Protein AF-A0A836VBV6-F1 (afdb_monomer_lite)

Structure (mmCIF, N/CA/C/O backbone):
data_AF-A0A836VBV6-F1
#
_entry.id   AF-A0A836VBV6-F1
#
loop_
_atom_site.group_PDB
_atom_site.id
_atom_site.type_symbol
_atom_site.label_atom_id
_atom_site.label_alt_id
_atom_site.label_comp_id
_atom_site.label_asym_id
_atom_site.label_entity_id
_atom_site.label_seq_id
_atom_site.pdbx_PDB_ins_code
_atom_site.Cartn_x
_atom_site.Cartn_y
_atom_site.Cartn_z
_atom_site.occupancy
_atom_site.B_iso_or_equiv
_atom_site.auth_seq_id
_atom_site.auth_comp_id
_atom_site.auth_asym_id
_atom_site.auth_atom_id
_atom_site.pdbx_PDB_model_num
ATOM 1 N N . MET A 1 1 ? -16.674 -11.505 -61.530 1.00 42.41 1 MET A N 1
ATOM 2 C CA . MET A 1 1 ? -15.485 -12.085 -62.193 1.00 42.41 1 MET A CA 1
ATOM 3 C C . MET A 1 1 ? -14.423 -11.003 -62.269 1.00 42.41 1 MET A C 1
ATOM 5 O O . MET A 1 1 ? -14.738 -9.938 -62.782 1.00 42.41 1 MET A O 1
ATOM 9 N N . GLY A 1 2 ? -13.229 -11.250 -61.719 1.00 37.66 2 GLY A N 1
ATOM 10 C CA . GLY A 1 2 ? -12.081 -10.336 -61.801 1.00 37.66 2 GLY A CA 1
ATOM 11 C C . GLY A 1 2 ? -11.362 -10.112 -60.468 1.00 37.66 2 GLY A C 1
ATOM 12 O O . GLY A 1 2 ? -11.378 -9.001 -59.954 1.00 37.66 2 GLY A O 1
ATOM 13 N N . SER A 1 3 ? -10.742 -11.154 -59.911 1.00 43.22 3 SER A N 1
ATOM 14 C CA . SER A 1 3 ? -9.790 -11.057 -58.798 1.00 43.22 3 SER A CA 1
ATOM 15 C C . SER A 1 3 ? -8.465 -11.661 -59.250 1.00 43.22 3 SER A C 1
ATOM 17 O O . SER A 1 3 ? -8.302 -12.864 -59.145 1.00 43.22 3 SER A O 1
ATOM 19 N N . ASP A 1 4 ? -7.556 -10.848 -59.783 1.00 46.59 4 ASP A N 1
ATOM 20 C CA . ASP A 1 4 ? -6.176 -11.262 -60.066 1.00 46.59 4 ASP A CA 1
ATOM 21 C C . ASP A 1 4 ? -5.303 -10.021 -60.232 1.00 46.59 4 ASP A C 1
ATOM 23 O O . ASP A 1 4 ? -5.241 -9.483 -61.333 1.00 46.59 4 ASP A O 1
ATOM 27 N N . ARG A 1 5 ? -4.656 -9.563 -59.148 1.00 42.41 5 ARG A N 1
ATOM 28 C CA . ARG A 1 5 ? -3.343 -8.876 -59.145 1.00 42.41 5 ARG A CA 1
ATOM 29 C C . ARG A 1 5 ? -2.734 -8.935 -57.736 1.00 42.41 5 ARG A C 1
ATOM 31 O O . ARG A 1 5 ? -2.791 -7.961 -56.992 1.00 42.41 5 ARG A O 1
ATOM 38 N N . TYR A 1 6 ? -2.139 -10.070 -57.376 1.00 36.06 6 TYR A N 1
ATOM 39 C CA . TYR A 1 6 ? -1.074 -10.085 -56.367 1.00 36.06 6 TYR A CA 1
ATOM 40 C C . TYR A 1 6 ? 0.251 -9.723 -57.062 1.00 36.06 6 TYR A C 1
ATOM 42 O O . TYR A 1 6 ? 0.496 -10.222 -58.164 1.00 36.06 6 TYR A O 1
ATOM 50 N N . PRO A 1 7 ? 1.093 -8.843 -56.491 1.00 46.28 7 PRO A N 1
ATOM 51 C CA . PRO A 1 7 ? 2.385 -8.523 -57.078 1.00 46.28 7 PRO A CA 1
ATOM 52 C C . PRO A 1 7 ? 3.332 -9.726 -56.988 1.00 46.28 7 PRO A C 1
ATOM 54 O O . PRO A 1 7 ? 3.283 -10.515 -56.044 1.00 46.28 7 PRO A O 1
ATOM 57 N N . ALA A 1 8 ? 4.161 -9.850 -58.023 1.00 50.03 8 ALA A N 1
ATOM 58 C CA . ALA A 1 8 ? 5.073 -10.951 -58.284 1.00 50.03 8 ALA A CA 1
ATOM 59 C C . ALA A 1 8 ? 5.891 -11.371 -57.054 1.00 50.03 8 ALA A C 1
ATOM 61 O O . ALA A 1 8 ? 6.539 -10.556 -56.398 1.00 50.03 8 ALA A O 1
ATOM 62 N N . THR A 1 9 ? 5.897 -12.676 -56.789 1.00 51.78 9 THR A N 1
ATOM 63 C CA . THR A 1 9 ? 6.860 -13.339 -55.912 1.00 51.78 9 THR A CA 1
ATOM 64 C C . THR A 1 9 ? 8.278 -12.961 -56.337 1.00 51.78 9 THR A C 1
ATOM 66 O O . THR A 1 9 ? 8.660 -13.219 -57.480 1.00 51.78 9 THR A O 1
ATOM 69 N N . VAL A 1 10 ? 9.050 -12.363 -55.424 1.00 54.84 10 VAL A N 1
ATOM 70 C CA . VAL A 1 10 ? 10.496 -12.142 -55.585 1.00 54.84 10 VAL A CA 1
ATOM 71 C C . VAL A 1 10 ? 11.126 -13.475 -55.992 1.00 54.84 10 VAL A C 1
ATOM 73 O O . VAL A 1 10 ? 10.943 -14.479 -55.298 1.00 54.84 10 VAL A O 1
ATOM 76 N N . SER A 1 11 ? 11.790 -13.515 -57.151 1.00 71.62 11 SER A N 1
ATOM 77 C CA . SER A 1 11 ? 12.372 -14.759 -57.654 1.00 71.62 11 SER A CA 1
ATOM 78 C C . SER A 1 11 ? 13.439 -15.260 -56.678 1.00 71.62 11 SER A C 1
ATOM 80 O O . SER A 1 11 ? 14.140 -14.478 -56.030 1.00 71.62 11 SER A O 1
ATOM 82 N N . ARG A 1 12 ? 13.567 -16.585 -56.564 1.00 62.59 12 ARG A N 1
ATOM 83 C CA . ARG A 1 12 ? 14.627 -17.227 -55.769 1.00 62.59 12 ARG A CA 1
ATOM 84 C C . ARG A 1 12 ? 16.016 -16.695 -56.127 1.00 62.59 12 ARG A C 1
ATOM 86 O O . ARG A 1 12 ? 16.855 -16.574 -55.239 1.00 62.59 12 ARG A O 1
ATOM 93 N N . ASP A 1 13 ? 16.210 -16.333 -57.388 1.00 67.88 13 ASP A N 1
ATOM 94 C CA . ASP A 1 13 ? 17.473 -15.820 -57.910 1.00 67.88 13 ASP A CA 1
ATOM 95 C C . ASP A 1 13 ? 17.785 -14.422 -57.361 1.00 67.88 13 ASP A C 1
ATOM 97 O O . ASP A 1 13 ? 18.901 -14.188 -56.913 1.00 67.88 13 ASP A O 1
ATOM 101 N N . ALA A 1 14 ? 16.786 -13.538 -57.243 1.00 68.00 14 ALA A N 1
ATOM 102 C CA . ALA A 1 14 ? 16.971 -12.220 -56.631 1.00 68.00 14 ALA A CA 1
ATOM 103 C C . ALA A 1 14 ? 17.334 -12.315 -55.136 1.00 68.00 14 ALA A C 1
ATOM 105 O O . ALA A 1 14 ? 18.135 -11.528 -54.631 1.00 68.00 14 ALA A O 1
ATOM 106 N N . MET A 1 15 ? 16.787 -13.304 -54.419 1.00 62.81 15 MET A N 1
ATOM 107 C CA . MET A 1 15 ? 17.205 -13.580 -53.039 1.00 62.81 15 MET A CA 1
ATOM 108 C C . MET A 1 15 ? 18.620 -14.162 -52.978 1.00 62.81 15 MET A C 1
ATOM 110 O O . MET A 1 15 ? 19.403 -13.750 -52.127 1.00 62.81 15 MET A O 1
ATOM 114 N N . ALA A 1 16 ? 18.974 -15.084 -53.875 1.00 73.81 16 ALA A N 1
ATOM 115 C CA . ALA A 1 16 ? 20.311 -15.671 -53.924 1.00 73.81 16 ALA A CA 1
ATOM 116 C C . ALA A 1 16 ? 21.394 -14.625 -54.242 1.00 73.81 16 ALA A C 1
ATOM 118 O O . ALA A 1 16 ? 22.423 -14.599 -53.569 1.00 73.81 16 ALA A O 1
ATOM 119 N N . GLU A 1 17 ? 21.141 -13.722 -55.193 1.00 74.81 17 GLU A N 1
ATOM 120 C CA . GLU A 1 17 ? 22.026 -12.593 -55.505 1.00 74.81 17 GLU A CA 1
ATOM 121 C C . GLU A 1 17 ? 22.162 -11.634 -54.319 1.00 74.81 17 GLU A C 1
ATOM 123 O O . GLU A 1 17 ? 23.268 -11.198 -53.998 1.00 74.81 17 GLU A O 1
ATOM 128 N N . HIS A 1 18 ? 21.068 -11.364 -53.600 1.00 68.62 18 HIS A N 1
ATOM 129 C CA . HIS A 1 18 ? 21.115 -10.553 -52.387 1.00 68.62 18 HIS A CA 1
ATOM 130 C C . HIS A 1 18 ? 21.974 -11.203 -51.287 1.00 68.62 18 HIS A C 1
ATOM 132 O O . HIS A 1 18 ? 22.798 -10.529 -50.668 1.00 68.62 18 HIS A O 1
ATOM 138 N N . TYR A 1 19 ? 21.853 -12.518 -51.074 1.00 71.19 19 TYR A N 1
ATOM 139 C CA . TYR A 1 19 ? 22.688 -13.243 -50.109 1.00 71.19 19 TYR A CA 1
ATOM 140 C C . TYR A 1 19 ? 24.158 -13.324 -50.536 1.00 71.19 19 TYR A C 1
ATOM 142 O O . TYR A 1 19 ? 25.040 -13.193 -49.688 1.00 71.19 19 TYR A O 1
ATOM 150 N N . ALA A 1 20 ? 24.436 -13.491 -51.831 1.00 76.69 20 ALA A N 1
ATOM 151 C CA . ALA A 1 20 ? 25.795 -13.477 -52.366 1.00 76.69 20 ALA A CA 1
ATOM 152 C C . ALA A 1 20 ? 26.453 -12.098 -52.198 1.00 76.69 20 ALA A C 1
ATOM 154 O O . ALA A 1 20 ? 27.590 -12.014 -51.740 1.00 76.69 20 ALA A O 1
ATOM 155 N N . TYR A 1 21 ? 25.713 -11.019 -52.463 1.00 76.69 21 TYR A N 1
ATOM 156 C CA . TYR A 1 21 ? 26.168 -9.647 -52.236 1.00 76.69 21 TYR A CA 1
ATOM 157 C C . TYR A 1 21 ? 26.479 -9.372 -50.756 1.00 76.69 21 TYR A C 1
ATOM 159 O O . TYR A 1 21 ? 27.508 -8.775 -50.436 1.00 76.69 21 TYR A O 1
ATOM 167 N N . LEU A 1 22 ? 25.633 -9.847 -49.834 1.00 70.25 22 LEU A N 1
ATOM 168 C CA . LEU A 1 22 ? 25.882 -9.734 -48.392 1.00 70.25 22 LEU A CA 1
ATOM 169 C C . LEU A 1 22 ? 27.113 -10.544 -47.951 1.00 70.25 22 LEU A C 1
ATOM 171 O O . LEU A 1 22 ? 27.893 -10.068 -47.126 1.00 70.25 22 LEU A O 1
ATOM 175 N N . ALA A 1 23 ? 27.319 -11.735 -48.516 1.00 73.69 23 ALA A N 1
ATOM 176 C CA . ALA A 1 23 ? 28.497 -12.557 -48.245 1.00 73.69 23 ALA A CA 1
ATOM 177 C C . ALA A 1 23 ? 29.789 -11.929 -48.804 1.00 73.69 23 ALA A C 1
ATOM 179 O O . ALA A 1 23 ? 30.840 -11.999 -48.167 1.00 73.69 23 ALA A O 1
ATOM 180 N N . GLU A 1 24 ? 29.728 -11.275 -49.965 1.00 76.50 24 GLU A N 1
ATOM 181 C CA . GLU A 1 24 ? 30.864 -10.552 -50.544 1.00 76.50 24 GLU A CA 1
ATOM 182 C C . GLU A 1 24 ? 31.211 -9.297 -49.727 1.00 76.50 24 GLU A C 1
ATOM 184 O O . GLU A 1 24 ? 32.381 -9.050 -49.433 1.00 76.50 24 GLU A O 1
ATOM 189 N N . GLN A 1 25 ? 30.202 -8.546 -49.274 1.00 68.81 25 GLN A N 1
ATOM 190 C CA . GLN A 1 25 ? 30.366 -7.416 -48.350 1.00 68.81 25 GLN A CA 1
ATOM 191 C C . GLN A 1 25 ? 31.033 -7.837 -47.028 1.00 68.81 25 GLN A C 1
ATOM 193 O O . GLN A 1 25 ? 31.860 -7.099 -46.497 1.00 68.81 25 GLN A O 1
ATOM 198 N N . GLN A 1 26 ? 30.728 -9.034 -46.512 1.00 63.75 26 GLN A N 1
ATOM 199 C CA . GLN A 1 26 ? 31.348 -9.567 -45.291 1.00 63.75 26 GLN A CA 1
ATOM 200 C C . GLN A 1 26 ? 32.812 -9.997 -45.469 1.00 63.75 26 GLN A C 1
ATOM 202 O O . GLN A 1 26 ? 33.557 -9.995 -44.490 1.00 63.75 26 GLN A O 1
ATOM 207 N N . ASN A 1 27 ? 33.229 -10.344 -46.691 1.00 69.81 27 ASN A N 1
ATOM 208 C CA . ASN A 1 27 ? 34.567 -10.870 -46.982 1.00 69.81 27 ASN A CA 1
ATOM 209 C C . ASN A 1 27 ? 35.554 -9.825 -47.525 1.00 69.81 27 ASN A C 1
ATOM 211 O O . ASN A 1 27 ? 36.732 -10.143 -47.705 1.00 69.81 27 ASN A O 1
ATOM 215 N N . LYS A 1 28 ? 35.123 -8.584 -47.787 1.00 65.06 28 LYS A N 1
ATOM 216 C CA . LYS A 1 28 ? 36.054 -7.518 -48.178 1.00 65.06 28 LYS A CA 1
ATOM 217 C C . LYS A 1 28 ? 36.955 -7.158 -46.986 1.00 65.06 28 LYS A C 1
ATOM 219 O O . LYS A 1 28 ? 36.429 -6.832 -45.919 1.00 65.06 28 LYS A O 1
ATOM 224 N N . PRO A 1 29 ? 38.296 -7.211 -47.131 1.00 52.50 29 PRO A N 1
ATOM 225 C CA . PRO A 1 29 ? 39.206 -6.779 -46.079 1.00 52.50 29 PRO A CA 1
ATOM 226 C C . PRO A 1 29 ? 38.910 -5.312 -45.773 1.00 52.50 29 PRO A C 1
ATOM 228 O O . PRO A 1 29 ? 39.036 -4.455 -46.645 1.00 52.50 29 PRO A O 1
ATOM 231 N N . LYS A 1 30 ? 38.446 -5.044 -44.548 1.00 60.62 30 LYS A N 1
ATOM 232 C CA . LYS A 1 30 ? 38.174 -3.682 -44.090 1.00 60.62 30 LYS A CA 1
ATOM 233 C C . LYS A 1 30 ? 39.467 -2.884 -44.201 1.00 60.62 30 LYS A C 1
ATOM 235 O O . LYS A 1 30 ? 40.503 -3.329 -43.702 1.00 60.62 30 LYS A O 1
ATOM 240 N N . GLU A 1 31 ? 39.403 -1.740 -44.876 1.00 55.81 31 GLU A N 1
ATOM 241 C CA . GLU A 1 31 ? 40.522 -0.803 -44.928 1.00 55.81 31 GLU A CA 1
ATOM 242 C C . GLU A 1 31 ? 40.999 -0.510 -43.494 1.00 55.81 31 GLU A C 1
ATOM 244 O O . GLU A 1 31 ? 40.170 -0.482 -42.575 1.00 55.81 31 GLU A O 1
ATOM 249 N N . PRO A 1 32 ? 42.318 -0.377 -43.258 1.00 52.31 32 PRO A N 1
ATOM 250 C CA . PRO A 1 32 ? 42.844 -0.121 -41.927 1.00 52.31 32 PRO A CA 1
ATOM 251 C C . PRO A 1 32 ? 42.255 1.191 -41.410 1.00 52.31 32 PRO A C 1
ATOM 253 O O . PRO A 1 32 ? 42.657 2.271 -41.833 1.00 52.31 32 PRO A O 1
ATOM 256 N N . VAL A 1 33 ? 41.283 1.059 -40.508 1.00 56.69 33 VAL A N 1
ATOM 257 C CA . VAL A 1 33 ? 40.578 2.167 -39.866 1.00 56.69 33 VAL A CA 1
ATOM 258 C C . VAL A 1 33 ? 41.612 3.109 -39.260 1.00 56.69 33 VAL A C 1
ATOM 260 O O . VAL A 1 33 ? 42.504 2.670 -38.521 1.00 56.69 33 VAL A O 1
ATOM 263 N N . GLU A 1 34 ? 41.511 4.393 -39.603 1.00 54.00 34 GLU A N 1
ATOM 264 C CA . GLU A 1 34 ? 42.355 5.446 -39.052 1.00 54.00 34 GLU A CA 1
ATOM 265 C C . GLU A 1 34 ? 42.229 5.394 -37.523 1.00 54.00 34 GLU A C 1
ATOM 267 O O . GLU A 1 34 ? 41.152 5.571 -36.950 1.00 54.00 34 GLU A O 1
ATOM 272 N N . LYS A 1 35 ? 43.320 5.028 -36.841 1.00 67.00 35 LYS A N 1
ATOM 273 C CA . LYS A 1 35 ? 43.307 4.804 -35.394 1.00 67.00 35 LYS A CA 1
ATOM 274 C C . LYS A 1 35 ? 43.256 6.150 -34.683 1.00 67.00 35 LYS A C 1
ATOM 276 O O . LYS A 1 35 ? 44.296 6.676 -34.288 1.00 67.00 35 LYS A O 1
ATOM 281 N N . ASN A 1 36 ? 42.053 6.681 -34.487 1.00 78.62 36 ASN A N 1
ATOM 282 C CA . ASN A 1 36 ? 41.837 7.754 -33.525 1.00 78.62 36 ASN A CA 1
ATOM 283 C C . ASN A 1 36 ? 42.411 7.324 -32.168 1.00 78.62 36 ASN A C 1
ATOM 285 O O . ASN A 1 36 ? 42.371 6.144 -31.784 1.00 78.62 36 ASN A O 1
ATOM 289 N N . GLY A 1 37 ? 42.971 8.282 -31.431 1.00 88.19 37 GLY A N 1
ATOM 290 C CA . GLY A 1 37 ? 43.469 8.008 -30.088 1.00 88.19 37 GLY A CA 1
ATOM 291 C C . GLY A 1 37 ? 42.336 7.537 -29.170 1.00 88.19 37 GLY A C 1
ATOM 292 O O . GLY A 1 37 ? 41.209 8.011 -29.275 1.00 88.19 37 GLY A O 1
ATOM 293 N N . LEU A 1 38 ? 42.636 6.654 -28.213 1.00 88.38 38 LEU A N 1
ATOM 294 C CA . LEU A 1 38 ? 41.661 6.136 -27.236 1.00 88.38 38 LEU A CA 1
ATOM 295 C C . LEU A 1 38 ? 40.860 7.261 -26.547 1.00 88.38 38 LEU A C 1
ATOM 297 O O . LEU A 1 38 ? 39.643 7.165 -26.399 1.00 88.38 38 LEU A O 1
ATOM 301 N N . LEU A 1 39 ? 41.540 8.348 -26.158 1.00 88.94 39 LEU A N 1
ATOM 302 C CA . LEU A 1 39 ? 40.912 9.527 -25.551 1.00 88.94 39 LEU A CA 1
ATOM 303 C C . LEU A 1 39 ? 40.013 10.287 -26.536 1.00 88.94 39 LEU A C 1
ATOM 305 O O . LEU A 1 39 ? 38.979 10.813 -26.136 1.00 88.94 39 LEU A O 1
ATOM 309 N N . GLU A 1 40 ? 40.389 10.345 -27.811 1.00 91.62 40 GLU A N 1
ATOM 310 C CA . GLU A 1 40 ? 39.590 10.997 -28.844 1.00 91.62 40 GLU A CA 1
ATOM 311 C C . GLU A 1 40 ? 38.300 10.221 -29.111 1.00 91.62 40 GLU A C 1
ATOM 313 O O . GLU A 1 40 ? 37.229 10.821 -29.098 1.00 91.62 40 GLU A O 1
ATOM 318 N N . ASP A 1 41 ? 38.373 8.896 -29.254 1.00 90.00 41 ASP A N 1
ATOM 319 C CA . ASP A 1 41 ? 37.191 8.044 -29.421 1.00 90.00 41 ASP A CA 1
ATOM 320 C C . ASP A 1 41 ? 36.262 8.113 -28.201 1.00 90.00 41 ASP A C 1
ATOM 322 O O . ASP A 1 41 ? 35.039 8.172 -28.351 1.00 90.00 41 ASP A O 1
ATOM 326 N N . PHE A 1 42 ? 36.822 8.187 -26.989 1.00 92.19 42 PHE A N 1
ATOM 327 C CA . PHE A 1 42 ? 36.057 8.422 -25.764 1.00 92.19 42 PHE A CA 1
ATOM 328 C C . PHE A 1 42 ? 35.364 9.796 -25.758 1.00 92.19 42 PHE A C 1
ATOM 330 O O . PHE A 1 42 ? 34.171 9.891 -25.471 1.00 92.19 42 PHE A O 1
ATOM 337 N N . LEU A 1 43 ? 36.077 10.881 -26.080 1.00 92.94 43 LEU A N 1
ATOM 338 C CA . LEU A 1 43 ? 35.510 12.235 -26.074 1.00 92.94 43 LEU A CA 1
ATOM 339 C C . LEU A 1 43 ? 34.495 12.442 -27.202 1.00 92.94 43 LEU A C 1
ATOM 341 O O . LEU A 1 43 ? 33.457 13.063 -26.971 1.00 92.94 43 LEU A O 1
ATOM 345 N N . ARG A 1 44 ? 34.752 11.894 -28.396 1.00 92.31 44 ARG A N 1
ATOM 346 C CA . ARG A 1 44 ? 33.821 11.937 -29.531 1.00 92.31 44 ARG A CA 1
ATOM 347 C C . ARG A 1 44 ? 32.553 11.144 -29.237 1.00 92.31 44 ARG A C 1
ATOM 349 O O . ARG A 1 44 ? 31.473 11.694 -29.413 1.00 92.31 44 ARG A O 1
ATOM 356 N N . SER A 1 45 ? 32.654 9.911 -28.731 1.00 91.56 45 SER A N 1
ATOM 357 C CA . SER A 1 45 ? 31.477 9.121 -28.314 1.00 91.56 45 SER A CA 1
ATOM 358 C C . SER A 1 45 ? 30.689 9.807 -27.192 1.00 91.56 45 SER A C 1
ATOM 360 O O . SER A 1 45 ? 29.466 9.920 -27.279 1.00 91.56 45 SER A O 1
ATOM 362 N N . THR A 1 46 ? 31.380 10.370 -26.193 1.00 92.62 46 THR A N 1
ATOM 363 C CA . THR A 1 46 ? 30.751 11.156 -25.116 1.00 92.62 46 THR A CA 1
ATOM 364 C C . THR A 1 46 ? 30.009 12.370 -25.661 1.00 92.62 46 THR A C 1
ATOM 366 O O . THR A 1 46 ? 28.828 12.548 -25.372 1.00 92.62 46 THR A O 1
ATOM 369 N N . GLY A 1 47 ? 30.670 13.201 -26.472 1.00 93.25 47 GLY A N 1
ATOM 370 C CA . GLY A 1 47 ? 30.072 14.403 -27.052 1.00 93.25 47 GLY A CA 1
ATOM 371 C C . GLY A 1 47 ? 28.925 14.084 -28.013 1.00 93.25 47 GLY A C 1
ATOM 372 O O . GLY A 1 47 ? 27.881 14.739 -27.970 1.00 93.25 47 GLY A O 1
ATOM 373 N N . HIS A 1 48 ? 29.078 13.039 -28.829 1.00 93.75 48 HIS A N 1
ATOM 374 C CA . HIS A 1 48 ? 28.043 12.567 -29.741 1.00 93.75 48 HIS A CA 1
ATOM 375 C C . HIS A 1 48 ? 26.799 12.084 -28.984 1.00 93.75 48 HIS A C 1
ATOM 377 O O . HIS A 1 48 ? 25.686 12.506 -29.293 1.00 93.75 48 HIS A O 1
ATOM 383 N N . SER A 1 49 ? 26.969 11.254 -27.954 1.00 90.38 49 SER A N 1
ATOM 384 C CA . SER A 1 49 ? 25.851 10.746 -27.149 1.00 90.38 49 SER A CA 1
ATOM 385 C C . SER A 1 49 ? 25.207 11.825 -26.272 1.00 90.38 49 SER A C 1
ATOM 387 O O . SER A 1 49 ? 23.992 11.830 -26.096 1.00 90.38 49 SER A O 1
ATOM 389 N N . MET A 1 50 ? 25.993 12.776 -25.759 1.00 91.31 50 MET A N 1
ATOM 390 C CA . MET A 1 50 ? 25.502 13.854 -24.893 1.00 91.31 50 MET A CA 1
ATOM 391 C C . MET A 1 50 ? 24.742 14.946 -25.651 1.00 91.31 50 MET A C 1
ATOM 393 O O . MET A 1 50 ? 23.773 15.491 -25.124 1.00 91.31 50 MET A O 1
ATOM 397 N N . ILE A 1 51 ? 25.204 15.309 -26.851 1.00 92.44 51 ILE A N 1
ATOM 398 C CA . ILE A 1 51 ? 24.705 16.475 -27.593 1.00 92.44 51 ILE A CA 1
ATOM 399 C C . ILE A 1 51 ? 24.037 16.032 -28.890 1.00 92.44 51 ILE A C 1
ATOM 401 O O . ILE A 1 51 ? 22.848 16.280 -29.086 1.00 92.44 51 ILE A O 1
ATOM 405 N N . GLN A 1 52 ? 24.783 15.366 -29.775 1.00 91.25 52 GLN A N 1
ATOM 406 C CA . GLN A 1 52 ? 24.314 15.086 -31.133 1.00 91.25 52 GLN A CA 1
ATOM 407 C C . GLN A 1 52 ? 23.129 14.112 -31.147 1.00 91.25 52 GLN A C 1
ATOM 409 O O . GLN A 1 52 ? 22.202 14.310 -31.923 1.00 91.25 52 GLN A O 1
ATOM 414 N N . THR A 1 53 ? 23.111 13.102 -30.274 1.00 91.44 53 THR A N 1
ATOM 415 C CA . THR A 1 53 ? 22.029 12.105 -30.213 1.00 91.44 53 THR A CA 1
ATOM 416 C C . THR A 1 53 ? 20.690 12.730 -29.783 1.00 91.44 53 THR A C 1
ATOM 418 O O . THR A 1 53 ? 19.724 12.607 -30.542 1.00 91.44 53 THR A O 1
ATOM 421 N N . PRO A 1 54 ? 20.605 13.487 -28.665 1.00 89.94 54 PRO A N 1
ATOM 422 C CA . PRO A 1 54 ? 19.405 14.252 -28.324 1.00 89.94 54 PRO A CA 1
ATOM 423 C C . PRO A 1 54 ? 18.985 15.251 -29.406 1.00 89.94 54 PRO A C 1
ATOM 425 O O . PRO A 1 54 ? 17.800 15.352 -29.718 1.00 89.94 54 PRO A O 1
ATOM 428 N N . VAL A 1 55 ? 19.944 15.970 -30.004 1.00 90.69 55 VAL A N 1
ATOM 429 C CA . VAL A 1 55 ? 19.667 16.933 -31.081 1.00 90.69 55 VAL A CA 1
ATOM 430 C C . VAL A 1 55 ? 19.064 16.224 -32.294 1.00 90.69 55 VAL A C 1
ATOM 432 O O . VAL A 1 55 ? 18.015 16.644 -32.771 1.00 90.69 55 VAL A O 1
ATOM 435 N N . ASN A 1 56 ? 19.647 15.108 -32.737 1.00 91.00 56 ASN A N 1
ATOM 436 C CA . ASN A 1 56 ? 19.112 14.293 -33.828 1.00 91.00 56 ASN A CA 1
ATOM 437 C C . ASN A 1 56 ? 17.687 13.827 -33.521 1.00 91.00 56 ASN A C 1
ATOM 439 O O . ASN A 1 56 ? 16.814 13.910 -34.379 1.00 91.00 56 ASN A O 1
ATOM 443 N N . ALA A 1 57 ? 17.421 13.377 -32.295 1.00 89.56 57 ALA A N 1
ATOM 444 C CA . ALA A 1 57 ? 16.098 12.909 -31.905 1.00 89.56 57 ALA A CA 1
ATOM 445 C C . ALA A 1 57 ? 15.036 14.025 -31.918 1.00 89.56 57 ALA A C 1
ATOM 447 O O . ALA A 1 57 ? 13.908 13.777 -32.351 1.00 89.56 57 ALA A O 1
ATOM 448 N N . VAL A 1 58 ? 15.396 15.244 -31.497 1.00 88.19 58 VAL A N 1
ATOM 449 C CA . VAL A 1 58 ? 14.526 16.433 -31.558 1.00 88.19 58 VAL A CA 1
ATOM 450 C C . VAL A 1 58 ? 14.322 16.899 -32.998 1.00 88.19 58 VAL A C 1
ATOM 452 O O . VAL A 1 58 ? 13.198 17.214 -33.384 1.00 88.19 58 VAL A O 1
ATOM 455 N N . VAL A 1 59 ? 15.372 16.891 -33.821 1.00 90.31 59 VAL A N 1
ATOM 456 C CA . VAL A 1 59 ? 15.263 17.246 -35.241 1.00 90.31 59 VAL A CA 1
ATOM 457 C C . VAL A 1 59 ? 14.402 16.230 -35.989 1.00 90.31 59 VAL A C 1
ATOM 459 O O . VAL A 1 59 ? 13.558 16.645 -36.769 1.00 90.31 59 VAL A O 1
ATOM 462 N N . GLN A 1 60 ? 14.489 14.927 -35.690 1.00 88.44 60 GLN A N 1
ATOM 463 C CA . GLN A 1 60 ? 13.564 13.927 -36.245 1.00 88.44 60 GLN A CA 1
ATOM 464 C C . GLN A 1 60 ? 12.101 14.199 -35.856 1.00 88.44 60 GLN A C 1
ATOM 466 O O . GLN A 1 60 ? 11.207 14.005 -36.679 1.00 88.44 60 GLN A O 1
ATOM 471 N N . LEU A 1 61 ? 11.843 14.646 -34.617 1.00 87.56 61 LEU A N 1
ATOM 472 C CA . LEU A 1 61 ? 10.499 15.048 -34.179 1.00 87.56 61 LEU A CA 1
ATOM 473 C C . LEU A 1 61 ? 10.002 16.265 -34.973 1.00 87.56 61 LEU A C 1
ATOM 475 O O . LEU A 1 61 ? 8.856 16.266 -35.419 1.00 87.56 61 LEU A O 1
ATOM 479 N N . ALA A 1 62 ? 10.860 17.267 -35.184 1.00 87.19 62 ALA A N 1
ATOM 480 C CA . ALA A 1 62 ? 10.537 18.455 -35.971 1.00 87.19 62 ALA A CA 1
ATOM 481 C C . ALA A 1 62 ? 10.322 18.121 -37.457 1.00 87.19 62 ALA A C 1
ATOM 483 O O . ALA A 1 62 ? 9.301 18.502 -38.017 1.00 87.19 62 ALA A O 1
ATOM 484 N N . ASP A 1 63 ? 11.211 17.340 -38.069 1.00 88.81 63 ASP A N 1
ATOM 485 C CA . ASP A 1 63 ? 11.137 16.931 -39.474 1.00 88.81 63 ASP A CA 1
ATOM 486 C C . ASP A 1 63 ? 9.874 16.122 -39.771 1.00 88.81 63 ASP A C 1
ATOM 488 O O . ASP A 1 63 ? 9.179 16.379 -40.754 1.00 88.81 63 ASP A O 1
ATOM 492 N N . LYS A 1 64 ? 9.494 15.196 -38.884 1.00 87.31 64 LYS A N 1
ATOM 493 C CA . LYS A 1 64 ? 8.258 14.419 -39.049 1.00 87.31 64 LYS A CA 1
ATOM 494 C C . LYS A 1 64 ? 6.995 15.196 -38.677 1.00 87.31 64 LYS A C 1
ATOM 496 O O . LYS A 1 64 ? 5.962 14.957 -39.293 1.00 87.31 64 LYS A O 1
ATOM 501 N N . GLY A 1 65 ? 7.057 16.104 -37.702 1.00 83.81 65 GLY A N 1
ATOM 502 C CA . GLY A 1 65 ? 5.910 16.915 -37.280 1.00 83.81 65 GLY A CA 1
ATOM 503 C C . GLY A 1 65 ? 5.606 18.094 -38.210 1.00 83.81 65 GLY A C 1
ATOM 504 O O . GLY A 1 65 ? 4.443 18.435 -38.401 1.00 83.81 65 GLY A O 1
ATOM 505 N N . LEU A 1 66 ? 6.640 18.701 -38.797 1.00 86.25 66 LEU A N 1
ATOM 506 C CA . LEU A 1 66 ? 6.553 19.896 -39.647 1.00 86.25 66 LEU A CA 1
ATOM 507 C C . LEU A 1 66 ? 6.774 19.593 -41.137 1.00 86.25 66 LEU A C 1
ATOM 509 O O . LEU A 1 66 ? 6.635 20.492 -41.963 1.00 86.25 66 LEU A O 1
ATOM 513 N N . GLY A 1 67 ? 7.121 18.352 -41.493 1.00 84.50 67 GLY A N 1
ATOM 514 C CA . GLY A 1 67 ? 7.420 17.957 -42.873 1.00 84.50 67 GLY A CA 1
ATOM 515 C C . GLY A 1 67 ? 8.737 18.532 -43.406 1.00 84.50 67 GLY A C 1
ATOM 516 O O . GLY A 1 67 ? 8.883 18.701 -44.616 1.00 84.50 67 GLY A O 1
ATOM 517 N N . THR A 1 68 ? 9.677 18.878 -42.524 1.00 87.38 68 THR A N 1
ATOM 518 C CA . THR A 1 68 ? 10.983 19.445 -42.892 1.00 87.38 68 THR A CA 1
ATOM 519 C C . THR A 1 68 ? 12.045 18.353 -43.083 1.00 87.38 68 THR A C 1
ATOM 521 O O . THR A 1 68 ? 11.848 17.212 -42.681 1.00 87.38 68 THR A O 1
ATOM 524 N N . ASN A 1 69 ? 13.167 18.691 -43.729 1.00 84.94 69 ASN A N 1
ATOM 525 C CA . ASN A 1 69 ? 14.339 17.815 -43.900 1.00 84.94 69 ASN A CA 1
ATOM 526 C C . ASN A 1 69 ? 15.595 18.500 -43.324 1.00 84.94 69 ASN A C 1
ATOM 528 O O . ASN A 1 69 ? 16.570 18.732 -44.039 1.00 84.94 69 ASN A O 1
ATOM 532 N N . MET A 1 70 ? 15.549 18.918 -42.057 1.00 84.50 70 MET A N 1
ATOM 533 C CA . MET A 1 70 ? 16.641 19.636 -41.388 1.00 84.50 70 MET A CA 1
ATOM 534 C C . MET A 1 70 ? 17.730 18.708 -40.841 1.00 84.50 70 MET A C 1
ATOM 536 O O . MET A 1 70 ? 18.812 19.176 -40.495 1.00 84.50 70 MET A O 1
ATOM 540 N N . LEU A 1 71 ? 17.497 17.395 -40.773 1.00 79.25 71 LEU A N 1
ATOM 541 C CA . LEU A 1 71 ? 18.468 16.445 -40.224 1.00 79.25 71 LEU A CA 1
ATOM 542 C C . LEU A 1 71 ? 19.907 16.589 -40.769 1.00 79.25 71 LEU A C 1
ATOM 544 O O . LEU A 1 71 ? 20.837 16.571 -39.961 1.00 79.25 71 LEU A O 1
ATOM 548 N N . PRO A 1 72 ? 20.135 16.791 -42.085 1.00 73.44 72 PRO A N 1
ATOM 549 C CA . PRO A 1 72 ? 21.484 16.955 -42.630 1.00 73.44 72 PRO A CA 1
ATOM 550 C C . PRO A 1 72 ? 22.154 18.285 -42.249 1.00 73.44 72 PRO A C 1
ATOM 552 O O . PRO A 1 72 ? 23.379 18.350 -42.193 1.00 73.44 72 PRO A O 1
ATOM 555 N N . SER A 1 73 ? 21.383 19.349 -41.986 1.00 75.12 73 SER A N 1
ATOM 556 C CA . SER A 1 73 ? 21.924 20.689 -41.704 1.00 75.12 73 SER A CA 1
ATOM 557 C C . SER A 1 73 ? 22.275 20.915 -40.232 1.00 75.12 73 SER A C 1
ATOM 559 O O . SER A 1 73 ? 23.019 21.844 -39.922 1.00 75.12 73 SER A O 1
ATOM 561 N N . VAL A 1 74 ? 21.779 20.065 -39.326 1.00 80.06 74 VAL A N 1
ATOM 562 C CA . VAL A 1 74 ? 21.983 20.187 -37.868 1.00 80.06 74 VAL A CA 1
ATOM 563 C C . VAL A 1 74 ? 23.079 19.237 -37.347 1.00 80.06 74 VAL A C 1
ATOM 565 O O . VAL A 1 74 ? 23.414 19.237 -36.161 1.00 80.06 74 VAL A O 1
ATOM 568 N N . GLN A 1 75 ? 23.705 18.442 -38.220 1.00 77.19 75 GLN A N 1
ATOM 569 C CA . GLN A 1 75 ? 24.868 17.641 -37.836 1.00 77.19 75 GLN A CA 1
ATOM 570 C C . GLN A 1 75 ? 26.073 18.543 -37.559 1.00 77.19 75 GLN A C 1
ATOM 572 O O . GLN A 1 75 ? 26.668 19.121 -38.470 1.00 77.19 75 GLN A O 1
ATOM 577 N N . ILE A 1 76 ? 26.462 18.654 -36.287 1.00 80.62 76 ILE A N 1
ATOM 578 C CA . ILE A 1 76 ? 27.660 19.391 -35.894 1.00 80.62 76 ILE A CA 1
ATOM 579 C C . ILE A 1 76 ? 28.852 18.567 -36.385 1.00 80.62 76 ILE A C 1
ATOM 581 O O . ILE A 1 76 ? 29.151 17.512 -35.833 1.00 80.62 76 ILE A O 1
ATOM 585 N N . GLY A 1 77 ? 29.533 19.033 -37.436 1.00 75.94 77 GLY A N 1
ATOM 586 C CA . GLY A 1 77 ? 30.567 18.258 -38.139 1.00 75.94 77 GLY A CA 1
ATOM 587 C C . GLY A 1 77 ? 31.706 17.726 -37.256 1.00 75.94 77 GLY A C 1
ATOM 588 O O . GLY A 1 77 ? 32.297 16.702 -37.587 1.00 75.94 77 GLY A O 1
ATOM 589 N N . TYR A 1 78 ? 31.971 18.369 -36.114 1.00 77.88 78 TYR A N 1
ATOM 590 C CA . TYR A 1 78 ? 32.985 17.957 -35.133 1.00 77.88 78 TYR A CA 1
ATOM 591 C C . TYR A 1 78 ? 32.486 16.927 -34.099 1.00 77.88 78 TYR A C 1
ATOM 593 O O . TYR A 1 78 ? 33.289 16.381 -33.351 1.00 77.88 78 TYR A O 1
ATOM 601 N N . LEU A 1 79 ? 31.179 16.643 -34.054 1.00 83.56 79 LEU A N 1
ATOM 602 C CA . LEU A 1 79 ? 30.538 15.656 -33.172 1.00 83.56 79 LEU A CA 1
ATOM 603 C C . LEU A 1 79 ? 29.929 14.496 -33.971 1.00 83.56 79 LEU A C 1
ATOM 605 O O . LEU A 1 79 ? 28.910 13.924 -33.576 1.00 83.56 79 LEU A O 1
ATOM 609 N N . LYS A 1 80 ? 30.526 14.146 -35.116 1.00 86.06 80 LYS A N 1
ATOM 610 C CA . LYS A 1 80 ? 30.142 12.937 -35.854 1.00 86.06 80 LYS A CA 1
ATOM 611 C C . LYS A 1 80 ? 30.319 11.705 -34.969 1.00 86.06 80 LYS A C 1
ATOM 613 O O . LYS A 1 80 ? 31.231 11.661 -34.140 1.00 86.06 80 LYS A O 1
ATOM 618 N N . ALA A 1 81 ? 29.439 10.723 -35.158 1.00 86.31 81 ALA A N 1
ATOM 619 C CA . ALA A 1 81 ? 29.583 9.433 -34.501 1.00 86.31 81 ALA A CA 1
ATOM 620 C C . ALA A 1 81 ? 30.987 8.886 -34.817 1.00 86.31 81 ALA A C 1
ATOM 622 O O . ALA A 1 81 ? 31.395 8.949 -35.983 1.00 86.31 81 ALA A O 1
ATOM 623 N N . PRO A 1 82 ? 31.751 8.422 -33.814 1.00 86.94 82 PRO A N 1
ATOM 624 C CA . PRO A 1 82 ? 33.025 7.779 -34.090 1.00 86.94 82 PRO A CA 1
ATOM 625 C C . PRO A 1 82 ? 32.776 6.531 -34.941 1.00 86.94 82 PRO A C 1
ATOM 627 O O . PRO A 1 82 ? 31.736 5.881 -34.810 1.00 86.94 82 PRO A O 1
ATOM 630 N N . GLU A 1 83 ? 33.717 6.206 -35.824 1.00 89.25 83 GLU A N 1
ATOM 631 C CA . GLU A 1 83 ? 33.609 4.987 -36.619 1.00 89.25 83 GLU A CA 1
ATOM 632 C C . GLU A 1 83 ? 33.563 3.772 -35.686 1.00 89.25 83 GLU A C 1
ATOM 634 O O . GLU A 1 83 ? 34.359 3.706 -34.745 1.00 89.25 83 GLU A O 1
ATOM 639 N N . PRO A 1 84 ? 32.635 2.824 -35.897 1.00 87.69 84 PRO A N 1
ATOM 640 C CA . PRO A 1 84 ? 32.433 1.718 -34.974 1.00 87.69 84 PRO A CA 1
ATOM 641 C C . PRO A 1 84 ? 33.707 0.877 -34.871 1.00 87.69 84 PRO A C 1
ATOM 643 O O . PRO A 1 84 ? 34.093 0.180 -35.813 1.00 87.69 84 PRO A O 1
ATOM 646 N N . ALA A 1 85 ? 34.360 0.946 -33.712 1.00 89.31 85 ALA A N 1
ATOM 647 C CA . ALA A 1 85 ? 35.574 0.189 -33.456 1.00 89.31 85 ALA A CA 1
ATOM 648 C C . ALA A 1 85 ? 35.274 -1.316 -33.357 1.00 89.31 85 ALA A C 1
ATOM 650 O O . ALA A 1 85 ? 34.190 -1.740 -32.948 1.00 89.31 85 ALA A O 1
ATOM 651 N N . GLU A 1 86 ? 36.252 -2.146 -33.720 1.00 86.75 86 GLU A N 1
ATOM 652 C CA . GLU A 1 86 ? 36.101 -3.599 -33.664 1.00 86.75 86 GLU A CA 1
ATOM 653 C C . GLU A 1 86 ? 35.906 -4.082 -32.218 1.00 86.75 86 GLU A C 1
ATOM 655 O O . GLU A 1 86 ? 36.614 -3.656 -31.299 1.00 86.75 86 GLU A O 1
ATOM 660 N N . TYR A 1 87 ? 34.942 -4.985 -32.020 1.00 80.62 87 TYR A N 1
ATOM 661 C CA . TYR A 1 87 ? 34.602 -5.535 -30.709 1.00 80.62 87 TYR A CA 1
ATOM 662 C C . TYR A 1 87 ? 35.840 -6.099 -29.995 1.00 80.62 87 TYR A C 1
ATOM 664 O O . TYR A 1 87 ? 36.602 -6.879 -30.560 1.00 80.62 87 TYR A O 1
ATOM 672 N N . GLY A 1 88 ? 36.017 -5.726 -28.726 1.00 77.00 88 GLY A N 1
ATOM 673 C CA . GLY A 1 88 ? 37.141 -6.170 -27.897 1.00 77.00 88 GLY A CA 1
ATOM 674 C C . GLY A 1 88 ? 38.405 -5.310 -28.005 1.00 77.00 88 GLY A C 1
ATOM 675 O O . GLY A 1 88 ? 39.308 -5.481 -27.186 1.00 77.00 88 GLY A O 1
ATOM 676 N N . THR A 1 89 ? 38.470 -4.353 -28.936 1.00 85.88 89 THR A N 1
ATOM 677 C CA . THR A 1 89 ? 39.565 -3.369 -28.984 1.00 85.88 89 THR A CA 1
ATOM 678 C C . THR A 1 89 ? 39.445 -2.326 -27.868 1.00 85.88 89 THR A C 1
ATOM 680 O O . THR A 1 89 ? 38.365 -2.067 -27.335 1.00 85.88 89 THR A O 1
ATOM 683 N N . SER A 1 90 ? 40.555 -1.674 -27.508 1.00 83.12 90 SER A N 1
ATOM 684 C CA . SER A 1 90 ? 40.546 -0.569 -26.536 1.00 83.12 90 SER A CA 1
ATOM 685 C C . SER A 1 90 ? 39.654 0.592 -26.977 1.00 83.12 90 SER A C 1
ATOM 687 O O . SER A 1 90 ? 38.981 1.200 -26.148 1.00 83.12 90 SER A O 1
ATOM 689 N N . ASN A 1 91 ? 39.617 0.864 -28.282 1.00 88.44 91 ASN A N 1
ATOM 690 C CA . ASN A 1 91 ? 38.795 1.916 -28.868 1.00 88.44 91 ASN A CA 1
ATOM 691 C C . ASN A 1 91 ? 37.307 1.569 -28.769 1.00 88.44 91 ASN A C 1
ATOM 693 O O . ASN A 1 91 ? 36.509 2.434 -28.428 1.00 88.44 91 ASN A O 1
ATOM 697 N N . TYR A 1 92 ? 36.933 0.298 -28.938 1.00 87.31 92 TYR A N 1
ATOM 698 C CA . TYR A 1 92 ? 35.563 -0.158 -28.700 1.00 87.31 92 TYR A CA 1
ATOM 699 C C . TYR A 1 92 ? 35.120 0.096 -27.255 1.00 87.31 92 TYR A C 1
ATOM 701 O O . TYR A 1 92 ? 34.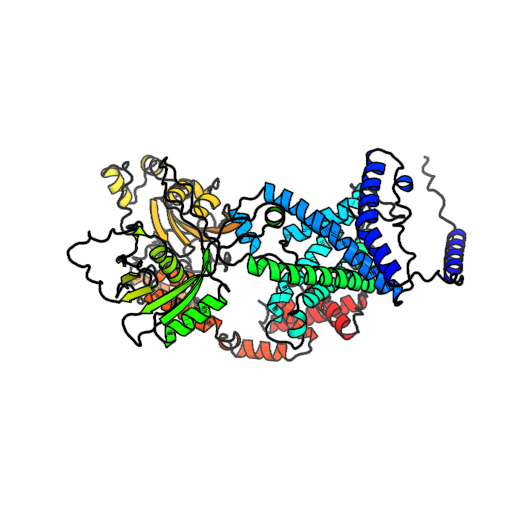063 0.678 -27.020 1.00 87.31 92 TYR A O 1
ATOM 709 N N . TRP A 1 93 ? 35.952 -0.257 -26.271 1.00 83.88 93 TRP A N 1
ATOM 710 C CA . TRP A 1 93 ? 35.633 0.010 -24.866 1.00 83.88 93 TRP A CA 1
ATOM 711 C C . TRP A 1 93 ? 35.589 1.509 -24.540 1.00 83.88 93 TRP A C 1
ATOM 713 O O . TRP A 1 93 ? 34.753 1.934 -23.738 1.00 83.88 93 TRP A O 1
ATOM 723 N N . ALA A 1 94 ? 36.443 2.311 -25.182 1.00 87.31 94 ALA A N 1
ATOM 724 C CA . ALA A 1 94 ? 36.433 3.766 -25.071 1.00 87.31 94 ALA A CA 1
ATOM 725 C C . ALA A 1 94 ? 35.146 4.371 -25.648 1.00 87.31 94 ALA A C 1
ATOM 727 O O . ALA A 1 94 ? 34.525 5.198 -24.985 1.00 87.31 94 ALA A O 1
ATOM 728 N N . GLN A 1 95 ? 34.700 3.904 -26.818 1.00 90.75 95 GLN A N 1
ATOM 729 C CA . GLN A 1 95 ? 33.440 4.316 -27.437 1.00 90.75 95 GLN A CA 1
ATOM 730 C C . GLN A 1 95 ? 32.229 3.913 -26.587 1.00 90.75 95 GLN A C 1
ATOM 732 O O . GLN A 1 95 ? 31.350 4.739 -26.358 1.00 90.75 95 GLN A O 1
ATOM 737 N N . GLN A 1 96 ? 32.187 2.685 -26.054 1.00 85.56 96 GLN A N 1
ATOM 738 C CA . GLN A 1 96 ? 31.082 2.246 -25.191 1.00 85.56 96 GLN A CA 1
ATOM 739 C C . GLN A 1 96 ? 31.028 3.025 -23.874 1.00 85.56 96 GLN A C 1
ATOM 741 O O . GLN A 1 96 ? 29.953 3.443 -23.445 1.00 85.56 96 GLN A O 1
ATOM 746 N N . SER A 1 97 ? 32.182 3.269 -23.250 1.00 85.00 97 SER A N 1
ATOM 747 C CA . SER A 1 97 ? 32.254 4.036 -22.002 1.00 85.00 97 SER A CA 1
ATOM 748 C C . SER A 1 97 ? 31.917 5.508 -22.216 1.00 85.00 97 SER A C 1
ATOM 750 O O . SER A 1 97 ? 31.202 6.099 -21.407 1.00 85.00 97 SER A O 1
ATOM 752 N N . GLY A 1 98 ? 32.402 6.096 -23.312 1.00 88.12 98 GLY A N 1
ATOM 753 C CA . GLY A 1 98 ? 32.079 7.468 -23.671 1.00 88.12 98 GLY A CA 1
ATOM 754 C C . GLY A 1 98 ? 30.602 7.624 -24.020 1.00 88.12 98 GLY A C 1
ATOM 755 O O . GLY A 1 98 ? 29.951 8.513 -23.484 1.00 88.12 98 GLY A O 1
ATOM 756 N N . ASN A 1 99 ? 30.018 6.703 -24.794 1.00 87.00 99 ASN A N 1
ATOM 757 C CA . ASN A 1 99 ? 28.575 6.681 -25.053 1.00 87.00 99 ASN A CA 1
ATOM 758 C C . ASN A 1 99 ? 27.765 6.567 -23.754 1.00 87.00 99 ASN A C 1
ATOM 760 O O . ASN A 1 99 ? 26.866 7.374 -23.522 1.00 87.00 99 ASN A O 1
ATOM 764 N N . ALA A 1 100 ? 28.124 5.628 -22.873 1.00 83.06 100 ALA A N 1
ATOM 765 C CA . ALA A 1 100 ? 27.484 5.451 -21.572 1.00 83.06 100 ALA A CA 1
ATOM 766 C C . ALA A 1 100 ? 27.493 6.745 -20.740 1.00 83.06 100 ALA A C 1
ATOM 768 O O . ALA A 1 100 ? 26.448 7.185 -20.263 1.00 83.06 100 ALA A O 1
ATOM 769 N N . ILE A 1 101 ? 28.655 7.392 -20.604 1.00 84.69 101 ILE A N 1
ATOM 770 C CA . ILE A 1 101 ? 28.798 8.655 -19.862 1.00 84.69 101 ILE A CA 1
ATOM 771 C C . ILE A 1 101 ? 28.044 9.792 -20.554 1.00 84.69 101 ILE A C 1
ATOM 773 O O . ILE A 1 101 ? 27.372 10.583 -19.888 1.00 84.69 101 ILE A O 1
ATOM 777 N N . GLY A 1 102 ? 28.109 9.853 -21.883 1.00 88.00 102 GLY A N 1
ATOM 778 C CA . GLY A 1 102 ? 27.389 10.829 -22.687 1.00 88.00 102 GLY A CA 1
ATOM 779 C C . GLY A 1 102 ? 25.877 10.740 -22.489 1.00 88.00 102 GLY A C 1
ATOM 780 O O . GLY A 1 102 ? 25.232 11.777 -22.391 1.00 88.00 102 GLY A O 1
ATOM 781 N N . MET A 1 103 ? 25.321 9.531 -22.335 1.00 86.75 103 MET A N 1
ATOM 782 C CA . MET A 1 103 ? 23.894 9.304 -22.060 1.00 86.75 103 MET A CA 1
ATOM 783 C C . MET A 1 103 ? 23.470 9.684 -20.630 1.00 86.75 103 MET A C 1
ATOM 785 O O . MET A 1 103 ? 22.311 10.043 -20.414 1.00 86.75 103 MET A O 1
ATOM 789 N N . LEU A 1 104 ? 24.378 9.675 -19.645 1.00 82.06 104 LEU A N 1
ATOM 790 C CA . LEU A 1 104 ? 24.039 10.047 -18.261 1.00 82.06 104 LEU A CA 1
ATOM 791 C C . LEU A 1 104 ? 23.553 11.497 -18.149 1.00 82.06 104 LEU A C 1
ATOM 793 O O . LEU A 1 104 ? 22.639 11.784 -17.378 1.00 82.06 104 LEU A O 1
ATOM 797 N N . VAL A 1 105 ? 24.138 12.420 -18.914 1.00 87.69 105 VAL A N 1
ATOM 798 C CA . VAL A 1 105 ? 23.791 13.850 -18.872 1.00 87.69 105 VAL A CA 1
ATOM 799 C C . VAL A 1 105 ? 22.344 14.123 -19.319 1.00 87.69 105 VAL A C 1
ATOM 801 O O . VAL A 1 105 ? 21.583 14.670 -18.511 1.00 87.69 105 VAL A O 1
ATOM 804 N N . PRO A 1 106 ? 21.910 13.753 -20.544 1.00 83.62 106 PRO A N 1
ATOM 805 C CA . PRO A 1 106 ? 20.524 13.916 -20.968 1.00 83.62 106 PRO A CA 1
ATOM 806 C C . PRO A 1 106 ? 19.564 13.127 -20.077 1.00 83.62 106 PRO A C 1
ATOM 808 O O . PRO A 1 106 ? 18.485 13.629 -19.769 1.00 83.62 106 PRO A O 1
ATOM 811 N N . PHE A 1 107 ? 19.970 11.963 -19.564 1.00 80.38 107 PHE A N 1
ATOM 812 C CA . PHE A 1 107 ? 19.172 11.221 -18.595 1.00 80.38 107 PHE A CA 1
ATOM 813 C C . PHE A 1 107 ? 18.959 11.996 -17.283 1.00 80.38 107 PHE A C 1
ATOM 815 O O . PHE A 1 107 ? 17.835 12.108 -16.793 1.00 80.38 107 PHE A O 1
ATOM 822 N N . MET A 1 108 ? 20.007 12.598 -16.714 1.00 81.44 108 MET A N 1
ATOM 823 C CA . MET A 1 108 ? 19.891 13.437 -15.515 1.00 81.44 108 MET A CA 1
ATOM 824 C C . MET A 1 108 ? 19.018 14.674 -15.760 1.00 81.44 108 MET A C 1
ATOM 826 O O . MET A 1 108 ? 18.285 15.095 -14.860 1.00 81.44 108 MET A O 1
ATOM 830 N N . LEU A 1 109 ? 19.080 15.258 -16.960 1.00 83.00 109 LEU A N 1
ATOM 831 C CA . LEU A 1 109 ? 18.211 16.365 -17.367 1.00 83.00 109 LEU A CA 1
ATOM 832 C C . LEU A 1 109 ? 16.751 15.916 -17.507 1.00 83.00 109 LEU A C 1
ATOM 834 O O . LEU A 1 109 ? 15.869 16.570 -16.949 1.00 83.00 109 LEU A O 1
ATOM 838 N N . ALA A 1 110 ? 16.499 14.774 -18.152 1.00 81.19 110 ALA A N 1
ATOM 839 C CA . ALA A 1 110 ? 15.173 14.169 -18.253 1.00 81.19 110 ALA A CA 1
ATOM 840 C C . ALA A 1 110 ? 14.607 13.867 -16.860 1.00 81.19 110 ALA A C 1
ATOM 842 O O . ALA A 1 110 ? 13.480 14.247 -16.561 1.00 81.19 110 ALA A O 1
ATOM 843 N N . GLY A 1 111 ? 15.415 13.306 -15.958 1.00 74.38 111 GLY A N 1
ATOM 844 C CA . GLY A 1 111 ? 15.027 13.055 -14.572 1.00 74.38 111 GLY A CA 1
ATOM 845 C C . GLY A 1 111 ? 14.702 14.333 -13.790 1.00 74.38 111 GLY A C 1
ATOM 846 O O . GLY A 1 111 ? 13.810 14.319 -12.945 1.00 74.38 111 GLY A O 1
ATOM 847 N N . LYS A 1 112 ? 15.373 15.463 -14.066 1.00 81.00 112 LYS A N 1
ATOM 848 C CA . LYS A 1 112 ? 14.999 16.774 -13.497 1.00 81.00 112 LYS A CA 1
ATOM 849 C C . LYS A 1 112 ? 13.674 17.283 -14.060 1.00 81.00 112 LYS A C 1
ATOM 851 O O . LYS A 1 112 ? 12.868 17.785 -13.283 1.00 81.00 112 LYS A O 1
ATOM 856 N N . GLY A 1 113 ? 13.443 17.137 -15.365 1.00 74.50 113 GLY A N 1
ATOM 857 C CA . GLY A 1 113 ? 12.181 17.504 -16.012 1.00 74.50 113 GLY A CA 1
ATOM 858 C C . GLY A 1 113 ? 11.011 16.675 -15.488 1.00 74.50 113 GLY A C 1
ATOM 859 O O . GLY A 1 113 ? 10.021 17.232 -15.024 1.00 74.50 113 GLY A O 1
ATOM 860 N N . VAL A 1 114 ? 11.172 15.350 -15.445 1.00 76.44 114 VAL A N 1
ATOM 861 C CA . VAL A 1 114 ? 10.191 14.423 -14.868 1.00 76.44 114 VAL A CA 1
ATOM 862 C C . VAL A 1 114 ? 9.938 14.761 -13.408 1.00 76.44 114 VAL A C 1
ATOM 864 O O . VAL A 1 114 ? 8.782 14.880 -13.032 1.00 76.44 114 VAL A O 1
ATOM 867 N N . LYS A 1 115 ? 10.977 15.029 -12.603 1.00 71.50 115 LYS A N 1
ATOM 868 C CA . LYS A 1 115 ? 10.797 15.500 -11.221 1.00 71.50 115 LYS A CA 1
ATOM 869 C C . LYS A 1 115 ? 10.057 16.825 -11.131 1.00 71.50 115 LYS A C 1
ATOM 871 O O . LYS A 1 115 ? 9.280 16.989 -10.208 1.00 71.50 115 LYS A O 1
ATOM 876 N N . ALA A 1 116 ? 10.305 17.787 -12.014 1.00 67.69 116 ALA A N 1
ATOM 877 C CA . ALA A 1 116 ? 9.584 19.057 -11.991 1.00 67.69 116 ALA A CA 1
ATOM 878 C C . ALA A 1 116 ? 8.091 18.844 -12.283 1.00 67.69 116 ALA A C 1
ATOM 880 O O . ALA A 1 116 ? 7.251 19.379 -11.566 1.00 67.69 116 ALA A O 1
ATOM 881 N N . VAL A 1 117 ? 7.768 17.995 -13.262 1.00 62.88 117 VAL A N 1
ATOM 882 C CA . VAL A 1 117 ? 6.387 17.649 -13.628 1.00 62.88 117 VAL A CA 1
ATOM 883 C C . VAL A 1 117 ? 5.705 16.815 -12.540 1.00 62.88 117 VAL A C 1
ATOM 885 O O . VAL A 1 117 ? 4.582 17.121 -12.157 1.00 62.88 117 VAL A O 1
ATOM 888 N N . THR A 1 118 ? 6.376 15.801 -11.984 1.00 63.78 118 THR A N 1
ATOM 889 C CA . THR A 1 118 ? 5.806 14.972 -10.911 1.00 63.78 118 THR A CA 1
ATOM 890 C C . THR A 1 118 ? 5.690 15.735 -9.595 1.00 63.78 118 THR A C 1
ATOM 892 O O . THR A 1 118 ? 4.742 15.501 -8.855 1.00 63.78 118 THR A O 1
ATOM 895 N N . ARG A 1 119 ? 6.601 16.674 -9.298 1.00 63.94 119 ARG A N 1
ATOM 896 C CA . ARG A 1 119 ? 6.525 17.539 -8.106 1.00 63.94 119 ARG A CA 1
ATOM 897 C C . ARG A 1 119 ? 5.492 18.647 -8.230 1.00 63.94 119 ARG A C 1
ATOM 899 O O . ARG A 1 119 ? 4.920 19.014 -7.217 1.00 63.94 119 ARG A O 1
ATOM 906 N N . ALA A 1 120 ? 5.219 19.152 -9.433 1.00 53.62 120 ALA A N 1
ATOM 907 C CA . ALA A 1 120 ? 4.164 20.144 -9.644 1.00 53.62 120 ALA A CA 1
ATOM 908 C C . ALA A 1 120 ? 2.758 19.618 -9.278 1.00 53.62 120 ALA A C 1
ATOM 910 O O . ALA A 1 120 ? 1.835 20.413 -9.139 1.00 53.62 120 ALA A O 1
ATOM 911 N N . GLY A 1 121 ? 2.601 18.299 -9.095 1.00 46.38 121 GLY A N 1
ATOM 912 C CA . GLY A 1 121 ? 1.366 17.658 -8.640 1.00 46.38 121 GLY A CA 1
ATOM 913 C C . GLY A 1 121 ? 1.410 17.043 -7.233 1.00 46.38 121 GLY A C 1
ATOM 914 O O . GLY A 1 121 ? 0.479 16.318 -6.899 1.00 46.38 121 GLY A O 1
ATOM 915 N N . LEU A 1 122 ? 2.461 17.264 -6.428 1.00 43.81 122 LEU A N 1
ATOM 916 C CA . LEU A 1 122 ? 2.627 16.634 -5.103 1.00 43.81 122 LEU A CA 1
ATOM 917 C C . LEU A 1 122 ? 2.950 17.672 -4.016 1.00 43.81 122 LEU A C 1
ATOM 919 O O . LEU A 1 122 ? 3.696 18.618 -4.262 1.00 43.81 122 LEU A O 1
ATOM 923 N N . SER A 1 123 ? 2.419 17.485 -2.804 1.00 43.56 123 SER A N 1
ATOM 924 C CA . SER A 1 123 ? 2.680 18.371 -1.656 1.00 43.56 123 SER A CA 1
ATOM 925 C C . SER A 1 123 ? 4.065 18.119 -1.029 1.00 43.56 123 SER A C 1
ATOM 927 O O . SER A 1 123 ? 4.649 17.044 -1.177 1.00 43.56 123 SER A O 1
ATOM 929 N N . GLU A 1 124 ? 4.620 19.104 -0.310 1.00 39.28 124 GLU A N 1
ATOM 930 C CA . GLU A 1 124 ? 5.973 19.033 0.283 1.00 39.28 124 GLU A CA 1
ATOM 931 C C . GLU A 1 124 ? 6.152 17.879 1.293 1.00 39.28 124 GLU A C 1
ATOM 933 O O . GLU A 1 124 ? 7.251 17.339 1.420 1.00 39.28 124 GLU A O 1
ATOM 938 N N . VAL A 1 125 ? 5.067 17.428 1.934 1.00 39.09 125 VAL A N 1
ATOM 939 C CA . VAL A 1 125 ? 5.061 16.286 2.869 1.00 39.09 125 VAL A CA 1
ATOM 940 C C . VAL A 1 125 ? 5.212 14.950 2.123 1.00 39.09 125 VAL A C 1
ATOM 942 O O . VAL A 1 125 ? 6.040 14.121 2.500 1.00 39.09 125 VAL A O 1
ATOM 945 N N . GLN A 1 126 ? 4.540 14.786 0.975 1.00 47.31 126 GLN A N 1
ATOM 946 C CA . GLN A 1 126 ? 4.699 13.620 0.085 1.00 47.31 126 GLN A CA 1
ATOM 947 C C . GLN A 1 126 ? 6.120 13.526 -0.502 1.00 47.31 126 GLN A C 1
ATOM 949 O O . GLN A 1 126 ? 6.590 12.447 -0.880 1.00 47.31 126 GLN A O 1
ATOM 954 N N . LEU A 1 127 ? 6.826 14.660 -0.586 1.00 45.16 127 LEU A N 1
ATOM 955 C CA . LEU A 1 127 ? 8.204 14.722 -1.058 1.00 45.16 127 LEU A CA 1
ATOM 956 C C . LEU A 1 127 ? 9.182 14.097 -0.054 1.00 45.16 127 LEU A C 1
ATOM 958 O O . LEU A 1 127 ? 10.134 13.450 -0.494 1.00 45.16 127 LEU A O 1
ATOM 962 N N . ALA A 1 128 ? 8.953 14.285 1.251 1.00 38.31 128 ALA A N 1
ATOM 963 C CA . ALA A 1 128 ? 9.807 13.813 2.344 1.00 38.31 128 ALA A CA 1
ATOM 964 C C . ALA A 1 128 ? 9.735 12.289 2.545 1.00 38.31 128 ALA A C 1
ATOM 966 O O . ALA A 1 128 ? 10.759 11.647 2.773 1.00 38.31 128 ALA A O 1
ATOM 967 N N . GLU A 1 129 ? 8.560 11.693 2.352 1.00 40.78 129 GLU A N 1
ATOM 968 C CA . GLU A 1 129 ? 8.360 10.245 2.472 1.00 40.78 129 GLU A CA 1
ATOM 969 C C . GLU A 1 129 ? 8.845 9.496 1.219 1.00 40.78 129 GLU A C 1
ATOM 971 O O . GLU A 1 129 ? 9.611 8.539 1.303 1.00 40.78 129 GLU A O 1
ATOM 976 N N . ARG A 1 130 ? 8.590 10.030 0.014 1.00 49.47 130 ARG A N 1
ATOM 977 C CA . ARG A 1 130 ? 9.203 9.508 -1.229 1.00 49.47 130 ARG A CA 1
ATOM 978 C C . ARG A 1 130 ? 10.709 9.751 -1.327 1.00 49.47 130 ARG A C 1
ATOM 980 O O . ARG A 1 130 ? 11.346 9.268 -2.264 1.00 49.47 130 ARG A O 1
ATOM 987 N N . LEU A 1 131 ? 11.289 10.541 -0.424 1.00 46.25 131 LEU A N 1
ATOM 988 C CA . LEU A 1 131 ? 12.729 10.775 -0.322 1.00 46.25 131 LEU A CA 1
ATOM 989 C C . LEU A 1 131 ? 13.456 9.619 0.390 1.00 46.25 131 LEU A C 1
ATOM 991 O O . LEU A 1 131 ? 14.643 9.440 0.107 1.00 46.25 131 LEU A O 1
ATOM 995 N N . SER A 1 132 ? 12.776 8.834 1.241 1.00 40.53 132 SER A N 1
ATOM 996 C CA . SER A 1 132 ? 13.360 7.687 1.963 1.00 40.53 132 SER A CA 1
ATOM 997 C C . SER A 1 132 ? 13.435 6.414 1.106 1.00 40.53 132 SER A C 1
ATOM 999 O O . SER A 1 132 ? 14.413 5.681 1.197 1.00 40.53 132 SER A O 1
ATOM 1001 N N . GLN A 1 133 ? 12.484 6.208 0.186 1.00 46.75 133 GLN A N 1
ATOM 1002 C CA . GLN A 1 133 ? 12.425 5.053 -0.732 1.00 46.75 133 GLN A CA 1
ATOM 1003 C C . GLN A 1 133 ? 13.186 5.255 -2.061 1.00 46.75 133 GLN A C 1
ATOM 1005 O O . GLN A 1 133 ? 12.919 4.593 -3.068 1.00 46.75 133 GLN A O 1
ATOM 1010 N N . ARG A 1 134 ? 14.112 6.218 -2.130 1.00 56.19 134 ARG A N 1
ATOM 1011 C CA . ARG A 1 134 ? 14.840 6.500 -3.375 1.00 56.19 134 ARG A CA 1
ATOM 1012 C C . ARG A 1 134 ? 15.929 5.461 -3.619 1.00 56.19 134 ARG A C 1
ATOM 1014 O O . ARG A 1 134 ? 16.773 5.222 -2.767 1.00 56.19 134 ARG A O 1
ATOM 1021 N N . SER A 1 135 ? 15.953 4.920 -4.835 1.00 60.62 135 SER A N 1
ATOM 1022 C CA . SER A 1 135 ? 17.084 4.127 -5.336 1.00 60.62 135 SER A CA 1
ATOM 1023 C C . SER A 1 135 ? 18.390 4.925 -5.382 1.00 60.62 135 SER A C 1
ATOM 1025 O O . SER A 1 135 ? 18.394 6.150 -5.248 1.00 60.62 135 SER A O 1
ATOM 1027 N N . VAL A 1 136 ? 19.479 4.235 -5.736 1.00 53.22 136 VAL A N 1
ATOM 1028 C CA . VAL A 1 136 ? 20.786 4.806 -6.121 1.00 53.22 136 VAL A CA 1
ATOM 1029 C C . VAL A 1 136 ? 20.664 5.941 -7.163 1.00 53.22 136 VAL A C 1
ATOM 1031 O O . VAL A 1 136 ? 21.519 6.816 -7.237 1.00 53.22 136 VAL A O 1
ATOM 1034 N N . LEU A 1 137 ? 19.570 6.016 -7.930 1.00 54.75 137 LEU A N 1
ATOM 1035 C CA . LEU A 1 137 ? 19.315 7.086 -8.910 1.00 54.75 137 LEU A CA 1
ATOM 1036 C C . LEU A 1 137 ? 18.640 8.335 -8.314 1.00 54.75 137 LEU A C 1
ATOM 1038 O O . LEU A 1 137 ? 18.380 9.318 -9.013 1.00 54.75 137 LEU A O 1
ATOM 1042 N N . GLY A 1 138 ? 18.293 8.320 -7.025 1.00 66.12 138 GLY A N 1
ATOM 1043 C CA . GLY A 1 138 ? 17.511 9.379 -6.394 1.00 66.12 138 GLY A CA 1
ATOM 1044 C C . GLY A 1 138 ? 16.097 9.519 -6.975 1.00 66.12 138 GLY A C 1
ATOM 1045 O O . GLY A 1 138 ? 15.509 10.597 -6.854 1.00 66.12 138 GLY A O 1
ATOM 1046 N N . LEU A 1 139 ? 15.604 8.490 -7.667 1.00 74.44 139 LEU A N 1
ATOM 1047 C CA . LEU A 1 139 ? 14.274 8.365 -8.270 1.00 74.44 139 LEU A CA 1
ATOM 1048 C C . LEU A 1 139 ? 13.531 7.233 -7.549 1.00 74.44 139 LEU A C 1
ATOM 1050 O O . LEU A 1 139 ? 14.182 6.274 -7.125 1.00 74.44 139 LEU A O 1
ATOM 1054 N N . THR A 1 140 ? 12.208 7.333 -7.420 1.00 79.81 140 THR A N 1
ATOM 1055 C CA . THR A 1 140 ? 11.315 6.203 -7.072 1.00 79.81 140 THR A CA 1
ATOM 1056 C C . THR A 1 140 ? 11.129 5.262 -8.273 1.00 79.81 140 THR A C 1
ATOM 1058 O O . THR A 1 140 ? 11.443 5.657 -9.393 1.00 79.81 140 THR A O 1
ATOM 1061 N N . MET A 1 141 ? 10.590 4.048 -8.090 1.00 79.06 141 MET A N 1
ATOM 1062 C CA . MET A 1 141 ? 10.354 3.105 -9.202 1.00 79.06 141 MET A CA 1
ATOM 1063 C C . MET A 1 141 ? 9.476 3.724 -10.298 1.00 79.06 141 MET A C 1
ATOM 1065 O O . MET A 1 141 ? 9.824 3.677 -11.476 1.00 79.06 141 MET A O 1
ATOM 1069 N N . LYS A 1 142 ? 8.379 4.396 -9.910 1.00 78.44 142 LYS A N 1
ATOM 1070 C CA . LYS A 1 142 ? 7.498 5.110 -10.852 1.00 78.44 142 LYS A CA 1
ATOM 1071 C C . LYS A 1 142 ? 8.244 6.226 -11.589 1.00 78.44 142 LYS A C 1
ATOM 1073 O O . LYS A 1 142 ? 8.105 6.357 -12.799 1.00 78.44 142 LYS A O 1
ATOM 1078 N N . GLU A 1 143 ? 9.061 7.007 -10.880 1.00 79.12 143 GLU A N 1
ATOM 1079 C CA . GLU A 1 143 ? 9.872 8.063 -11.499 1.00 79.12 143 GLU A CA 1
ATOM 1080 C C . GLU A 1 143 ? 10.969 7.499 -12.411 1.00 79.12 143 GLU A C 1
ATOM 1082 O O . GLU A 1 143 ? 11.250 8.104 -13.438 1.00 79.12 143 GLU A O 1
ATOM 1087 N N . ALA A 1 144 ? 11.580 6.360 -12.076 1.00 80.00 144 ALA A N 1
ATOM 1088 C CA . ALA A 1 144 ? 12.607 5.711 -12.887 1.00 80.00 144 ALA A CA 1
ATOM 1089 C C . ALA A 1 144 ? 12.018 5.159 -14.190 1.00 80.00 144 ALA A C 1
ATOM 1091 O O . ALA A 1 144 ? 12.540 5.464 -15.259 1.00 80.00 144 ALA A O 1
ATOM 1092 N N . VAL A 1 145 ? 10.891 4.443 -14.109 1.00 82.50 145 VAL A N 1
ATOM 1093 C CA . VAL A 1 145 ? 10.138 3.952 -15.275 1.00 82.50 145 VAL A CA 1
ATOM 1094 C C . VAL A 1 145 ? 9.693 5.119 -16.159 1.00 82.50 145 VAL A C 1
ATOM 1096 O O . VAL A 1 145 ? 9.934 5.105 -17.363 1.00 82.50 145 VAL A O 1
ATOM 1099 N N . LEU A 1 146 ? 9.113 6.174 -15.573 1.00 84.06 146 LEU A N 1
ATOM 1100 C CA . LEU A 1 146 ? 8.680 7.352 -16.329 1.00 84.06 146 LEU A CA 1
ATOM 1101 C C . LEU A 1 146 ? 9.861 8.109 -16.951 1.00 84.06 146 LEU A C 1
ATOM 1103 O O . LEU A 1 146 ? 9.771 8.546 -18.094 1.00 84.06 146 LEU A O 1
ATOM 1107 N N . THR A 1 147 ? 10.979 8.241 -16.233 1.00 85.00 147 THR A N 1
ATOM 1108 C CA . THR A 1 147 ? 12.195 8.868 -16.772 1.00 85.00 147 THR A CA 1
ATOM 1109 C C . THR A 1 147 ? 12.752 8.054 -17.930 1.00 85.00 147 THR A C 1
ATOM 1111 O O . THR A 1 147 ? 13.103 8.646 -18.942 1.00 85.00 147 THR A O 1
ATOM 1114 N N . GLY A 1 148 ? 12.769 6.723 -17.824 1.00 84.94 148 GLY A N 1
ATOM 1115 C CA . GLY A 1 148 ? 13.144 5.837 -18.924 1.00 84.94 148 GLY A CA 1
ATOM 1116 C C . GLY A 1 148 ? 12.245 6.006 -20.143 1.00 84.94 148 GLY A C 1
ATOM 1117 O O . GLY A 1 148 ? 12.745 6.185 -21.250 1.00 84.94 148 GLY A O 1
ATOM 1118 N N . ALA A 1 149 ? 10.927 6.048 -19.934 1.00 89.69 149 ALA A N 1
ATOM 1119 C CA . ALA A 1 149 ? 9.977 6.271 -21.018 1.00 89.69 149 ALA A CA 1
ATOM 1120 C C . ALA A 1 149 ? 10.155 7.621 -21.707 1.00 89.69 149 ALA A C 1
ATOM 1122 O O . ALA A 1 149 ? 10.215 7.684 -22.932 1.00 89.69 149 ALA A O 1
ATOM 1123 N N . VAL A 1 150 ? 10.261 8.702 -20.935 1.00 88.12 150 VAL A N 1
ATOM 1124 C CA . VAL A 1 150 ? 10.429 10.055 -21.478 1.00 88.12 150 VAL A CA 1
ATOM 1125 C C . VAL A 1 150 ? 11.781 10.193 -22.174 1.00 88.12 150 VAL A C 1
ATOM 1127 O O . VAL A 1 150 ? 11.845 10.754 -23.266 1.00 88.12 150 VAL A O 1
ATOM 1130 N N . HIS A 1 151 ? 12.849 9.666 -21.573 1.00 91.88 151 HIS A N 1
ATOM 1131 C CA . HIS A 1 151 ? 14.188 9.702 -22.145 1.00 91.88 151 HIS A CA 1
ATOM 1132 C C . HIS A 1 151 ? 14.223 9.004 -23.506 1.00 91.88 151 HIS A C 1
ATOM 1134 O O . HIS A 1 151 ? 14.566 9.640 -24.499 1.00 91.88 151 HIS A O 1
ATOM 1140 N N . ASP A 1 152 ? 13.807 7.740 -23.590 1.00 90.19 152 ASP A N 1
ATOM 1141 C CA . ASP A 1 152 ? 13.922 6.994 -24.844 1.00 90.19 152 ASP A CA 1
ATOM 1142 C C . ASP A 1 152 ? 12.865 7.419 -25.869 1.00 90.19 152 ASP A C 1
ATOM 1144 O O . ASP A 1 152 ? 13.148 7.453 -27.065 1.00 90.19 152 ASP A O 1
ATOM 1148 N N . SER A 1 153 ? 11.670 7.832 -25.438 1.00 90.31 153 SER A N 1
ATOM 1149 C CA . SER A 1 153 ? 10.668 8.356 -26.368 1.00 90.31 153 SER A CA 1
ATOM 1150 C C . SER A 1 153 ? 11.096 9.683 -26.988 1.00 90.31 153 SER A C 1
ATOM 1152 O O . SER A 1 153 ? 10.810 9.904 -28.161 1.00 90.31 153 SER A O 1
ATOM 1154 N N . LEU A 1 154 ? 11.740 10.586 -26.245 1.00 90.00 154 LEU A N 1
ATOM 1155 C CA . LEU A 1 154 ? 12.077 11.914 -26.765 1.00 90.00 154 LEU A CA 1
ATOM 1156 C C . LEU A 1 154 ? 13.480 11.960 -27.362 1.00 90.00 154 LEU A C 1
ATOM 1158 O O . LEU A 1 154 ? 13.659 12.492 -28.457 1.00 90.00 154 LEU A O 1
ATOM 1162 N N . LEU A 1 155 ? 14.458 11.395 -26.657 1.00 91.12 155 LEU A N 1
ATOM 1163 C CA . LEU A 1 155 ? 15.882 11.627 -26.899 1.00 91.12 155 LEU A CA 1
ATOM 1164 C C . LEU A 1 155 ? 16.568 10.493 -27.661 1.00 91.12 155 LEU A C 1
ATOM 1166 O O . LEU A 1 155 ? 17.669 10.705 -28.166 1.00 91.12 155 LEU A O 1
ATOM 1170 N N . ARG A 1 156 ? 15.935 9.319 -27.808 1.00 90.56 156 ARG A N 1
ATOM 1171 C CA . ARG A 1 156 ? 16.457 8.260 -28.680 1.00 90.56 156 ARG A CA 1
ATOM 1172 C C . ARG A 1 156 ? 15.973 8.484 -30.120 1.00 90.56 156 ARG A C 1
ATOM 1174 O O . ARG A 1 156 ? 14.755 8.551 -30.342 1.00 90.56 156 ARG A O 1
ATOM 1181 N N . PRO A 1 157 ? 16.872 8.641 -31.107 1.00 89.62 157 PRO A N 1
ATOM 1182 C CA . PRO A 1 157 ? 16.473 8.704 -32.508 1.00 89.62 157 PRO A CA 1
ATOM 1183 C C . PRO A 1 157 ? 15.893 7.355 -32.961 1.00 89.62 157 PRO A C 1
ATOM 1185 O O . PRO A 1 157 ? 16.225 6.306 -32.411 1.00 89.62 157 PRO A O 1
ATOM 1188 N N . VAL A 1 158 ? 14.998 7.389 -33.946 1.00 90.94 158 VAL A N 1
ATOM 1189 C CA . VAL A 1 158 ? 14.537 6.184 -34.649 1.00 90.94 158 VAL A CA 1
ATOM 1190 C C . VAL A 1 158 ? 15.664 5.721 -35.574 1.00 90.94 158 VAL A C 1
ATOM 1192 O O . VAL A 1 158 ? 16.271 6.555 -36.251 1.00 90.94 158 VAL A O 1
ATOM 1195 N N . GLU A 1 159 ? 15.969 4.422 -35.547 1.00 87.56 159 GLU A N 1
ATOM 1196 C CA . GLU A 1 159 ? 17.072 3.812 -36.299 1.00 87.56 159 GLU A CA 1
ATOM 1197 C C . GLU A 1 159 ? 16.828 3.911 -37.817 1.00 87.56 159 GLU A C 1
ATOM 1199 O O . GLU A 1 159 ? 15.703 3.745 -38.299 1.00 87.56 159 GLU A O 1
ATOM 1204 N N . GLU A 1 160 ? 17.884 4.200 -38.583 1.00 78.19 160 GLU A N 1
ATOM 1205 C CA . GLU A 1 160 ? 17.828 4.209 -40.048 1.00 78.19 160 GLU A CA 1
ATOM 1206 C C . GLU A 1 160 ? 17.590 2.777 -40.547 1.00 78.19 160 GLU A C 1
ATOM 1208 O O . GLU A 1 160 ? 18.467 1.922 -40.462 1.00 78.19 160 GLU A O 1
ATOM 1213 N N . GLY A 1 161 ? 16.373 2.503 -41.022 1.00 81.12 161 GLY A N 1
ATOM 1214 C CA . GLY A 1 161 ? 15.924 1.157 -41.401 1.00 81.12 161 GLY A CA 1
ATOM 1215 C C . GLY A 1 161 ? 14.674 0.690 -40.655 1.00 81.12 161 GLY A C 1
ATOM 1216 O O . GLY A 1 161 ? 14.050 -0.286 -41.065 1.00 81.12 161 GLY A O 1
ATOM 1217 N N . ASP A 1 162 ? 14.246 1.408 -39.614 1.00 82.12 162 ASP A N 1
ATOM 1218 C CA . ASP A 1 162 ? 12.963 1.144 -38.972 1.00 82.12 162 ASP A CA 1
ATOM 1219 C C . ASP A 1 162 ? 11.804 1.606 -39.874 1.00 82.12 162 ASP A C 1
ATOM 1221 O O . ASP A 1 162 ? 11.572 2.799 -40.080 1.00 82.12 162 ASP A O 1
ATOM 1225 N N . HIS A 1 163 ? 11.071 0.643 -40.437 1.00 84.44 163 HIS A N 1
ATOM 1226 C CA . HIS A 1 163 ? 9.940 0.896 -41.334 1.00 84.44 163 HIS A CA 1
ATOM 1227 C C . HIS A 1 163 ? 8.630 1.234 -40.601 1.00 84.44 163 HIS A C 1
ATOM 1229 O O . HIS A 1 163 ? 7.620 1.510 -41.252 1.00 84.44 163 HIS A O 1
ATOM 1235 N N . ARG A 1 164 ? 8.606 1.198 -39.262 1.00 85.56 164 ARG A N 1
ATOM 1236 C CA . ARG A 1 164 ? 7.393 1.474 -38.477 1.00 85.56 164 ARG A CA 1
ATOM 1237 C C . ARG A 1 164 ? 7.003 2.957 -38.569 1.00 85.56 164 ARG A C 1
ATOM 1239 O O . ARG A 1 164 ? 7.864 3.823 -38.748 1.00 85.56 164 ARG A O 1
ATOM 1246 N N . PRO A 1 165 ? 5.712 3.304 -38.385 1.00 89.19 165 PRO A N 1
ATOM 1247 C CA . PRO A 1 165 ? 5.305 4.699 -38.261 1.00 89.19 165 PRO A CA 1
ATOM 1248 C C . PRO A 1 165 ? 6.096 5.398 -37.150 1.00 89.19 165 PRO A C 1
ATOM 1250 O O . PRO A 1 165 ? 6.219 4.876 -36.044 1.00 89.19 165 PRO A O 1
ATOM 1253 N N . PHE A 1 166 ? 6.600 6.602 -37.423 1.00 88.12 166 PHE A N 1
ATOM 1254 C CA . PHE A 1 166 ? 7.533 7.309 -36.538 1.00 88.12 166 PHE A CA 1
ATOM 1255 C C . PHE A 1 166 ? 7.051 7.430 -35.078 1.00 88.12 166 PHE A C 1
ATOM 1257 O O . PHE A 1 166 ? 7.821 7.189 -34.151 1.00 88.12 166 PHE A O 1
ATOM 1264 N N . LEU A 1 167 ? 5.767 7.742 -34.861 1.00 88.00 167 LEU A N 1
ATOM 1265 C CA . LEU A 1 167 ? 5.186 7.830 -33.514 1.00 88.00 167 LEU A CA 1
ATOM 1266 C C . LEU A 1 167 ? 5.123 6.472 -32.801 1.00 88.00 167 LEU A C 1
ATOM 1268 O O . LEU A 1 167 ? 5.306 6.413 -31.588 1.00 88.00 167 LEU A O 1
ATOM 1272 N N . VAL A 1 168 ? 4.911 5.383 -33.545 1.00 88.00 168 VAL A N 1
ATOM 1273 C CA . VAL A 1 168 ? 4.931 4.017 -33.000 1.00 88.00 168 VAL A CA 1
ATOM 1274 C C . VAL A 1 168 ? 6.356 3.644 -32.602 1.00 88.00 168 VAL A C 1
ATOM 1276 O O . VAL A 1 168 ? 6.563 3.182 -31.485 1.00 88.00 168 VAL A O 1
ATOM 1279 N N . ALA A 1 169 ? 7.348 3.920 -33.454 1.00 88.19 169 ALA A N 1
ATOM 1280 C CA . ALA A 1 169 ? 8.758 3.692 -33.133 1.00 88.19 169 ALA A CA 1
ATOM 1281 C C . ALA A 1 169 ? 9.197 4.474 -31.878 1.00 88.19 169 ALA A C 1
ATOM 1283 O O . ALA A 1 169 ? 9.814 3.916 -30.973 1.00 88.19 169 ALA A O 1
ATOM 1284 N N . LYS A 1 170 ? 8.797 5.747 -31.763 1.00 90.50 170 LYS A N 1
ATOM 1285 C CA . LYS A 1 170 ? 9.047 6.584 -30.576 1.00 90.50 170 LYS A CA 1
ATOM 1286 C C . LYS A 1 170 ? 8.345 6.051 -29.320 1.00 90.50 170 LYS A C 1
ATOM 1288 O O . LYS A 1 170 ? 8.960 6.006 -28.257 1.00 90.50 170 LYS A O 1
ATOM 1293 N N . GLY A 1 171 ? 7.096 5.597 -29.438 1.00 88.12 171 GLY A N 1
ATOM 1294 C CA . GLY A 1 171 ? 6.363 4.965 -28.339 1.00 88.12 171 GLY A CA 1
ATOM 1295 C C . GLY A 1 171 ? 7.017 3.665 -27.861 1.00 88.12 171 GLY A C 1
ATOM 1296 O O . GLY A 1 171 ? 7.184 3.468 -26.660 1.00 88.12 171 GLY A O 1
ATOM 1297 N N . LEU A 1 172 ? 7.460 2.813 -28.790 1.00 87.12 172 LEU A N 1
ATOM 1298 C CA . LEU A 1 172 ? 8.174 1.569 -28.481 1.00 87.12 172 LEU A CA 1
ATOM 1299 C C . LEU A 1 172 ? 9.539 1.827 -27.839 1.00 87.12 172 LEU A C 1
ATOM 1301 O O . LEU A 1 172 ? 9.893 1.133 -26.887 1.00 87.12 172 LEU A O 1
ATOM 1305 N N . ASN A 1 173 ? 10.263 2.858 -28.285 1.00 88.06 173 ASN A N 1
ATOM 1306 C CA . ASN A 1 173 ? 11.471 3.318 -27.601 1.00 88.06 173 ASN A CA 1
ATOM 1307 C C . ASN A 1 173 ? 11.150 3.721 -26.155 1.00 88.06 173 ASN A C 1
ATOM 1309 O O . ASN A 1 173 ? 11.833 3.275 -25.239 1.00 88.06 173 ASN A O 1
ATOM 1313 N N . GLY A 1 174 ? 10.066 4.470 -25.926 1.00 88.50 174 GLY A N 1
ATOM 1314 C CA . GLY A 1 174 ? 9.604 4.801 -24.576 1.00 88.50 174 GLY A CA 1
ATOM 1315 C C . GLY A 1 174 ? 9.299 3.566 -23.718 1.00 88.50 174 GLY A C 1
ATOM 1316 O O . GLY A 1 174 ? 9.731 3.486 -22.571 1.00 88.50 174 GLY A O 1
ATOM 1317 N N . VAL A 1 175 ? 8.619 2.555 -24.262 1.00 86.94 175 VAL A N 1
ATOM 1318 C CA . VAL A 1 175 ? 8.365 1.297 -23.534 1.00 86.94 175 VAL A CA 1
ATOM 1319 C C . VAL A 1 175 ? 9.676 0.589 -23.179 1.00 86.94 175 VAL A C 1
ATOM 1321 O O . VAL A 1 175 ? 9.857 0.179 -22.031 1.00 86.94 175 VAL A O 1
ATOM 1324 N N . ASN A 1 176 ? 10.615 0.497 -24.124 1.00 84.38 176 ASN A N 1
ATOM 1325 C CA . ASN A 1 176 ? 11.919 -0.122 -23.887 1.00 84.38 176 ASN A CA 1
ATOM 1326 C C . ASN A 1 176 ? 12.711 0.623 -22.795 1.00 84.38 176 ASN A C 1
ATOM 1328 O O . ASN A 1 176 ? 13.245 0.002 -21.872 1.00 84.38 176 ASN A O 1
ATOM 1332 N N . GLY A 1 177 ? 12.712 1.958 -22.840 1.00 82.81 177 GLY A N 1
ATOM 1333 C CA . GLY A 1 177 ? 13.331 2.799 -21.819 1.00 82.81 177 GLY A CA 1
ATOM 1334 C C . GLY A 1 177 ? 12.687 2.623 -20.442 1.00 82.81 177 GLY A C 1
ATOM 1335 O O . GLY A 1 177 ? 13.394 2.504 -19.440 1.00 82.81 177 GLY A O 1
ATOM 1336 N N . ALA A 1 178 ? 11.354 2.536 -20.374 1.00 84.00 178 ALA A N 1
ATOM 1337 C CA . ALA A 1 178 ? 10.616 2.270 -19.137 1.00 84.00 178 ALA A CA 1
ATOM 1338 C C . ALA A 1 178 ? 10.999 0.931 -18.499 1.00 84.00 178 ALA A C 1
ATOM 1340 O O . ALA A 1 178 ? 11.293 0.887 -17.303 1.00 84.00 178 ALA A O 1
ATOM 1341 N N . ILE A 1 179 ? 11.018 -0.146 -19.290 1.00 79.56 179 ILE A N 1
ATOM 1342 C CA . ILE A 1 179 ? 11.377 -1.488 -18.818 1.00 79.56 179 ILE A CA 1
ATOM 1343 C C . ILE A 1 179 ? 12.832 -1.503 -18.348 1.00 79.56 179 ILE A C 1
ATOM 1345 O O . ILE A 1 179 ? 13.109 -1.913 -17.223 1.00 79.56 179 ILE A O 1
ATOM 1349 N N . THR A 1 180 ? 13.750 -0.996 -19.173 1.00 79.75 180 THR A N 1
ATOM 1350 C CA . THR A 1 180 ? 15.188 -0.963 -18.870 1.00 79.75 180 THR A CA 1
ATOM 1351 C C . THR A 1 180 ? 15.456 -0.233 -17.551 1.00 79.75 180 THR A C 1
ATOM 1353 O O . THR A 1 180 ? 16.137 -0.757 -16.668 1.00 79.75 180 THR A O 1
ATOM 1356 N N . MET A 1 181 ? 14.858 0.947 -17.369 1.00 80.50 181 MET A N 1
ATOM 1357 C CA . MET A 1 181 ? 15.021 1.731 -16.144 1.00 80.50 181 MET A CA 1
ATOM 1358 C C . MET A 1 181 ? 14.308 1.124 -14.940 1.00 80.50 181 MET A C 1
ATOM 1360 O O . MET A 1 181 ? 14.823 1.218 -13.826 1.00 80.50 181 MET A O 1
ATOM 1364 N N . GLY A 1 182 ? 13.150 0.494 -15.142 1.00 77.56 182 GLY A N 1
ATOM 1365 C CA . GLY A 1 182 ? 12.444 -0.237 -14.096 1.00 77.56 182 GLY A CA 1
ATOM 1366 C C . GLY A 1 182 ? 13.268 -1.412 -13.573 1.00 77.56 182 GLY A C 1
ATOM 1367 O O . GLY A 1 182 ? 13.412 -1.566 -12.363 1.00 77.56 182 GLY A O 1
ATOM 1368 N N . VAL A 1 183 ? 13.880 -2.193 -14.467 1.00 74.38 183 VAL A N 1
ATOM 1369 C CA . VAL A 1 183 ? 14.777 -3.291 -14.084 1.00 74.38 183 VAL A CA 1
ATOM 1370 C C . VAL A 1 183 ? 16.025 -2.760 -13.394 1.00 74.38 183 VAL A C 1
ATOM 1372 O O . VAL A 1 183 ? 16.357 -3.238 -12.312 1.00 74.38 183 VAL A O 1
ATOM 1375 N N . MET A 1 184 ? 16.683 -1.738 -13.950 1.00 73.19 184 MET A N 1
ATOM 1376 C CA . MET A 1 184 ? 17.865 -1.142 -13.320 1.00 73.19 184 MET A CA 1
ATOM 1377 C C . MET A 1 184 ? 17.547 -0.633 -11.908 1.00 73.19 184 MET A C 1
ATOM 1379 O O . MET A 1 184 ? 18.306 -0.878 -10.973 1.00 73.19 184 MET A O 1
ATOM 1383 N N . HIS A 1 185 ? 16.393 0.018 -11.734 1.00 76.00 185 HIS A N 1
ATOM 1384 C CA . HIS A 1 185 ? 15.916 0.478 -10.436 1.00 76.00 185 HIS A CA 1
ATOM 1385 C C . HIS A 1 185 ? 15.618 -0.691 -9.490 1.00 76.00 185 HIS A C 1
ATOM 1387 O O . HIS A 1 185 ? 16.163 -0.718 -8.392 1.00 76.00 185 HIS A O 1
ATOM 1393 N N . GLY A 1 186 ? 14.803 -1.662 -9.912 1.00 67.25 186 GLY A N 1
ATOM 1394 C CA . GLY A 1 186 ? 14.395 -2.802 -9.090 1.00 67.25 186 GLY A CA 1
ATOM 1395 C C . GLY A 1 186 ? 15.571 -3.673 -8.650 1.00 67.25 186 GLY A C 1
ATOM 1396 O O . GLY A 1 186 ? 15.631 -4.088 -7.494 1.00 67.25 186 GLY A O 1
ATOM 1397 N N . VAL A 1 187 ? 16.545 -3.894 -9.536 1.00 69.44 187 VAL A N 1
ATOM 1398 C CA . VAL A 1 187 ? 17.782 -4.612 -9.205 1.00 69.44 187 VAL A CA 1
ATOM 1399 C C . VAL A 1 187 ? 18.628 -3.786 -8.233 1.00 69.44 187 VAL A C 1
ATOM 1401 O O . VAL A 1 187 ? 19.069 -4.313 -7.214 1.00 69.44 187 VAL A O 1
ATOM 1404 N N . ALA A 1 188 ? 18.793 -2.481 -8.468 1.00 63.03 188 ALA A N 1
ATOM 1405 C CA . ALA A 1 188 ? 19.544 -1.614 -7.560 1.00 63.03 188 ALA A CA 1
ATOM 1406 C C . ALA A 1 188 ? 18.907 -1.502 -6.159 1.00 63.03 188 ALA A C 1
ATOM 1408 O O . ALA A 1 188 ? 19.636 -1.396 -5.176 1.00 63.03 188 ALA A O 1
ATOM 1409 N N . THR A 1 189 ? 17.575 -1.534 -6.041 1.00 61.81 189 THR A N 1
ATOM 1410 C CA . THR A 1 189 ? 16.873 -1.433 -4.748 1.00 61.81 189 THR A CA 1
ATOM 1411 C C . THR A 1 189 ? 16.734 -2.763 -4.020 1.00 61.81 189 THR A C 1
ATOM 1413 O O . THR A 1 189 ? 16.742 -2.760 -2.796 1.00 61.81 189 THR A O 1
ATOM 1416 N N . ARG A 1 190 ? 16.600 -3.892 -4.732 1.00 61.59 190 ARG A N 1
ATOM 1417 C CA . ARG A 1 190 ? 16.417 -5.218 -4.111 1.00 61.59 190 ARG A CA 1
ATOM 1418 C C . ARG A 1 190 ? 17.734 -5.928 -3.807 1.00 61.59 190 ARG A C 1
ATOM 1420 O O . ARG A 1 190 ? 17.813 -6.627 -2.813 1.00 61.59 190 ARG A O 1
ATOM 1427 N N . PHE A 1 191 ? 18.790 -5.732 -4.597 1.00 53.19 191 PHE A N 1
ATOM 1428 C CA . PHE A 1 191 ? 20.076 -6.389 -4.316 1.00 53.19 191 PHE A CA 1
ATOM 1429 C C . PHE A 1 191 ? 20.956 -5.622 -3.319 1.00 53.19 191 PHE A C 1
ATOM 1431 O O . PHE A 1 191 ? 21.837 -6.225 -2.710 1.00 53.19 191 PHE A O 1
ATOM 1438 N N . ALA A 1 192 ? 20.728 -4.319 -3.117 1.00 49.28 192 ALA A N 1
ATOM 1439 C CA . ALA A 1 192 ? 21.510 -3.532 -2.161 1.00 49.28 192 ALA A CA 1
ATOM 1440 C C . ALA A 1 192 ? 21.282 -3.931 -0.680 1.00 49.28 192 ALA A C 1
ATOM 1442 O O . ALA A 1 192 ? 22.275 -3.983 0.048 1.00 49.28 192 ALA A O 1
ATOM 1443 N N . PRO A 1 193 ? 20.052 -4.258 -0.219 1.00 42.16 193 PRO A N 1
ATOM 1444 C CA . PRO A 1 193 ? 19.809 -4.687 1.163 1.00 42.16 193 PRO A CA 1
ATOM 1445 C C . PRO A 1 193 ? 19.981 -6.203 1.365 1.00 42.16 193 PRO A C 1
ATOM 1447 O O . PRO A 1 193 ? 20.644 -6.630 2.305 1.00 42.16 193 PRO A O 1
ATOM 1450 N N . THR A 1 194 ? 19.441 -7.036 0.466 1.00 39.91 194 THR A N 1
ATOM 1451 C CA . THR A 1 194 ? 19.269 -8.489 0.691 1.00 39.91 194 THR A CA 1
ATOM 1452 C C . THR A 1 194 ? 20.564 -9.303 0.572 1.00 39.91 194 THR A C 1
ATOM 1454 O O . THR A 1 194 ? 20.655 -10.416 1.077 1.00 39.91 194 THR A O 1
ATOM 1457 N N . VAL A 1 195 ? 21.616 -8.754 -0.046 1.00 41.16 195 VAL A N 1
ATOM 1458 C CA . VAL A 1 195 ? 22.945 -9.400 -0.125 1.00 41.16 195 VAL A CA 1
ATOM 1459 C C . VAL A 1 195 ? 23.833 -9.008 1.073 1.00 41.16 195 VAL A C 1
ATOM 1461 O O . VAL A 1 195 ? 25.002 -9.379 1.142 1.00 41.16 195 VAL A O 1
ATOM 1464 N N . GLY A 1 196 ? 23.289 -8.262 2.042 1.00 37.47 196 GLY A N 1
ATOM 1465 C CA . GLY A 1 196 ? 24.017 -7.663 3.160 1.00 37.47 196 GLY A CA 1
ATOM 1466 C C . GLY A 1 196 ? 24.714 -8.633 4.119 1.00 37.47 196 GLY A C 1
ATOM 1467 O O . GLY A 1 196 ? 25.697 -8.211 4.742 1.00 37.47 196 GLY A O 1
ATOM 1468 N N . GLU A 1 197 ? 24.283 -9.900 4.201 1.00 41.16 197 GLU A N 1
ATOM 1469 C CA . GLU A 1 197 ? 24.596 -10.733 5.375 1.00 41.16 197 GLU A CA 1
ATOM 1470 C C . GLU A 1 197 ? 25.291 -12.086 5.125 1.00 41.16 197 GLU A C 1
ATOM 1472 O O . GLU A 1 197 ? 25.883 -12.603 6.066 1.00 41.16 197 GLU A O 1
ATOM 1477 N N . THR A 1 198 ? 25.347 -12.660 3.909 1.00 38.75 198 THR A N 1
ATOM 1478 C CA . THR A 1 198 ? 25.819 -14.069 3.780 1.00 38.75 198 THR A CA 1
ATOM 1479 C C . THR A 1 198 ? 26.750 -14.443 2.611 1.00 38.75 198 THR A C 1
ATOM 1481 O O . THR A 1 198 ? 27.022 -15.627 2.422 1.00 38.75 198 THR A O 1
ATOM 1484 N N . SER A 1 199 ? 27.353 -13.514 1.846 1.00 41.06 199 SER A N 1
ATOM 1485 C CA . SER A 1 199 ? 28.325 -13.913 0.795 1.00 41.06 199 SER A CA 1
ATOM 1486 C C . SER A 1 199 ? 29.582 -13.041 0.685 1.00 41.06 199 SER A C 1
ATOM 1488 O O . SER A 1 199 ? 29.553 -11.837 0.916 1.00 41.06 199 SER A O 1
ATOM 1490 N N . ARG A 1 200 ? 30.707 -13.626 0.236 1.00 43.88 200 ARG A N 1
ATOM 1491 C CA . ARG A 1 200 ? 31.939 -12.886 -0.134 1.00 43.88 200 ARG A CA 1
ATOM 1492 C C . ARG A 1 200 ? 31.740 -11.927 -1.323 1.00 43.88 200 ARG A C 1
ATOM 1494 O O . ARG A 1 200 ? 32.582 -11.068 -1.553 1.00 43.88 200 ARG A O 1
ATOM 1501 N N . PHE A 1 201 ? 30.622 -12.041 -2.045 1.00 42.94 201 PHE A N 1
ATOM 1502 C CA . PHE A 1 201 ? 30.176 -11.078 -3.057 1.00 42.94 201 PHE A CA 1
ATOM 1503 C C . PHE A 1 201 ? 29.573 -9.803 -2.436 1.00 42.94 201 PHE A C 1
ATOM 1505 O O . PHE A 1 201 ? 29.544 -8.758 -3.087 1.00 42.94 201 PHE A O 1
ATOM 1512 N N . ALA A 1 202 ? 29.153 -9.849 -1.166 1.00 49.91 202 ALA A N 1
ATOM 1513 C CA . ALA A 1 202 ? 28.548 -8.721 -0.462 1.00 49.91 202 ALA A CA 1
ATOM 1514 C C . ALA A 1 202 ? 29.508 -7.540 -0.289 1.00 49.91 202 ALA A C 1
ATOM 1516 O O . ALA A 1 202 ? 29.090 -6.394 -0.398 1.00 49.91 202 ALA A O 1
ATOM 1517 N N . SER A 1 203 ? 30.802 -7.781 -0.056 1.00 44.62 203 SER A N 1
ATOM 1518 C CA . SER A 1 203 ? 31.792 -6.699 0.074 1.00 44.62 203 SER A CA 1
ATOM 1519 C C . SER A 1 203 ? 32.056 -5.982 -1.253 1.00 44.62 203 SER A C 1
ATOM 1521 O O . SER A 1 203 ? 32.300 -4.777 -1.254 1.00 44.62 203 SER A O 1
ATOM 1523 N N . LEU A 1 204 ? 31.950 -6.699 -2.377 1.00 44.09 204 LEU A N 1
ATOM 1524 C CA . LEU A 1 204 ? 32.010 -6.123 -3.718 1.00 44.09 204 LEU A CA 1
ATOM 1525 C C . LEU A 1 204 ? 30.757 -5.289 -4.003 1.00 44.09 204 LEU A C 1
ATOM 1527 O O . LEU A 1 204 ? 30.903 -4.149 -4.414 1.00 44.09 204 LEU A O 1
ATOM 1531 N N . ILE A 1 205 ? 29.550 -5.789 -3.714 1.00 51.84 205 ILE A N 1
ATOM 1532 C CA . ILE A 1 205 ? 28.271 -5.103 -4.006 1.00 51.84 205 ILE A CA 1
ATOM 1533 C C . ILE A 1 205 ? 27.974 -3.939 -3.038 1.00 51.84 205 ILE A C 1
ATOM 1535 O O . ILE A 1 205 ? 27.342 -2.963 -3.440 1.00 51.84 205 ILE A O 1
ATOM 1539 N N . LYS A 1 206 ? 28.490 -3.974 -1.797 1.00 56.59 206 LYS A N 1
ATOM 1540 C CA . LYS A 1 206 ? 28.440 -2.845 -0.840 1.00 56.59 206 LYS A CA 1
ATOM 1541 C C . LYS A 1 206 ? 29.158 -1.600 -1.360 1.00 56.59 206 LYS A C 1
ATOM 1543 O O . LYS A 1 206 ? 28.902 -0.499 -0.875 1.00 56.59 206 LYS A O 1
ATOM 1548 N N . ASN A 1 207 ? 30.044 -1.755 -2.345 1.00 61.94 207 ASN A N 1
ATOM 1549 C CA . ASN A 1 207 ? 30.569 -0.620 -3.071 1.00 61.94 207 ASN A CA 1
ATOM 1550 C C . ASN A 1 207 ? 29.479 -0.092 -4.029 1.00 61.94 207 ASN A C 1
ATOM 1552 O O . ASN A 1 207 ? 29.125 -0.801 -4.977 1.00 61.94 207 ASN A O 1
ATOM 1556 N N . PRO A 1 208 ? 28.965 1.142 -3.844 1.00 60.06 208 PRO A N 1
ATOM 1557 C CA . PRO A 1 208 ? 27.909 1.703 -4.691 1.00 60.06 208 PRO A CA 1
ATOM 1558 C C . PRO A 1 208 ? 28.260 1.685 -6.188 1.00 60.06 208 PRO A C 1
ATOM 1560 O O . PRO A 1 208 ? 27.362 1.628 -7.025 1.00 60.06 208 PRO A O 1
ATOM 1563 N N . TYR A 1 209 ? 29.552 1.660 -6.538 1.00 71.31 209 TYR A N 1
ATOM 1564 C CA . TYR A 1 209 ? 30.027 1.525 -7.917 1.00 71.31 209 TYR A CA 1
ATOM 1565 C C . TYR A 1 209 ? 29.722 0.139 -8.513 1.00 71.31 209 TYR A C 1
ATOM 1567 O O . TYR A 1 209 ? 29.277 0.041 -9.654 1.00 71.31 209 TYR A O 1
ATOM 1575 N N . MET A 1 210 ? 29.909 -0.932 -7.736 1.00 69.38 210 MET A N 1
ATOM 1576 C CA . MET A 1 210 ? 29.677 -2.313 -8.179 1.00 69.38 210 MET A CA 1
ATOM 1577 C C . MET A 1 210 ? 28.197 -2.692 -8.149 1.00 69.38 210 MET A C 1
ATOM 1579 O O . MET A 1 210 ? 27.750 -3.421 -9.030 1.00 69.38 210 MET A O 1
ATOM 1583 N N . GLY A 1 211 ? 27.426 -2.180 -7.181 1.00 68.25 211 GLY A N 1
ATOM 1584 C CA . GLY A 1 211 ? 25.964 -2.312 -7.191 1.00 68.25 211 GLY A CA 1
ATOM 1585 C C . GLY A 1 211 ? 25.345 -1.624 -8.414 1.00 68.25 211 GLY A C 1
ATOM 1586 O O . GLY A 1 211 ? 24.498 -2.197 -9.103 1.00 68.25 211 GLY A O 1
ATOM 1587 N N . GLY A 1 212 ? 25.856 -0.437 -8.753 1.00 69.44 212 GLY A N 1
ATOM 1588 C CA . GLY A 1 212 ? 25.560 0.238 -10.012 1.00 69.44 212 GLY A CA 1
ATOM 1589 C C . GLY A 1 212 ? 25.902 -0.628 -11.228 1.00 69.44 212 GLY A C 1
ATOM 1590 O O . GLY A 1 212 ? 25.035 -0.899 -12.051 1.00 69.44 212 GLY A O 1
ATOM 1591 N N . PHE A 1 213 ? 27.127 -1.146 -11.309 1.00 74.81 213 PHE A N 1
ATOM 1592 C CA . PHE A 1 213 ? 27.563 -1.997 -12.421 1.00 74.81 213 PHE A CA 1
ATOM 1593 C C . PHE A 1 213 ? 26.717 -3.272 -12.596 1.00 74.81 213 PHE A C 1
ATOM 1595 O O . PHE A 1 213 ? 26.288 -3.588 -13.704 1.00 74.81 213 PHE A O 1
ATOM 1602 N N . ALA A 1 214 ? 26.423 -3.987 -11.507 1.00 66.88 214 ALA A N 1
ATOM 1603 C CA . ALA A 1 214 ? 25.633 -5.217 -11.540 1.00 66.88 214 ALA A CA 1
ATOM 1604 C C . ALA A 1 214 ? 24.176 -4.970 -11.970 1.00 66.88 214 ALA A C 1
ATOM 1606 O O . ALA A 1 214 ? 23.641 -5.715 -12.793 1.00 66.88 214 ALA A O 1
ATOM 1607 N N . SER A 1 215 ? 23.550 -3.900 -11.463 1.00 70.06 215 SER A N 1
ATOM 1608 C CA . SER A 1 215 ? 22.203 -3.502 -11.902 1.00 70.06 215 SER A CA 1
ATOM 1609 C C . SER A 1 215 ? 22.168 -3.096 -13.374 1.00 70.06 215 SER A C 1
ATOM 1611 O O . SER A 1 215 ? 21.223 -3.438 -14.084 1.00 70.06 215 SER A O 1
ATOM 1613 N N . GLY A 1 216 ? 23.238 -2.461 -13.851 1.00 71.50 216 GLY A N 1
ATOM 1614 C CA . GLY A 1 216 ? 23.455 -2.168 -15.257 1.00 71.50 216 GLY A CA 1
ATOM 1615 C C . GLY A 1 216 ? 23.523 -3.421 -16.133 1.00 71.50 216 GLY A C 1
ATOM 1616 O O . GLY A 1 216 ? 22.808 -3.512 -17.124 1.00 71.50 216 GLY A O 1
ATOM 1617 N N . ILE A 1 217 ? 24.300 -4.437 -15.748 1.00 74.31 217 ILE A N 1
ATOM 1618 C CA . ILE A 1 217 ? 24.380 -5.705 -16.498 1.00 74.31 217 ILE A CA 1
ATOM 1619 C C . ILE A 1 217 ? 23.001 -6.352 -16.662 1.00 74.31 217 ILE A C 1
ATOM 1621 O O . ILE A 1 217 ? 22.629 -6.739 -17.772 1.00 74.31 217 ILE A O 1
ATOM 1625 N N . ALA A 1 218 ? 22.230 -6.441 -15.575 1.00 66.69 218 ALA A N 1
ATOM 1626 C CA . ALA A 1 218 ? 20.885 -7.009 -15.613 1.00 66.69 218 ALA A CA 1
ATOM 1627 C C . ALA A 1 218 ? 19.951 -6.196 -16.526 1.00 66.69 218 ALA A C 1
ATOM 1629 O O . ALA A 1 218 ? 19.238 -6.765 -17.355 1.00 66.69 218 ALA A O 1
ATOM 1630 N N . ALA A 1 219 ? 20.004 -4.864 -16.425 1.00 71.06 219 ALA A N 1
ATOM 1631 C CA . ALA A 1 219 ? 19.225 -3.970 -17.271 1.00 71.06 219 ALA A CA 1
ATOM 1632 C C . ALA A 1 219 ? 19.590 -4.105 -18.756 1.00 71.06 219 ALA A C 1
ATOM 1634 O O . ALA A 1 219 ? 18.692 -4.114 -19.590 1.00 71.06 219 ALA A O 1
ATOM 1635 N N . GLY A 1 220 ? 20.870 -4.276 -19.100 1.00 72.00 220 GLY A N 1
ATOM 1636 C CA . GLY A 1 220 ? 21.297 -4.479 -20.487 1.00 72.00 220 GLY A CA 1
ATOM 1637 C C . GLY A 1 220 ? 20.871 -5.827 -21.066 1.00 72.00 220 GLY A C 1
ATOM 1638 O O . GLY A 1 220 ? 20.448 -5.890 -22.217 1.00 72.00 220 GLY A O 1
ATOM 1639 N N . GLY A 1 221 ? 20.860 -6.894 -20.262 1.00 72.06 221 GLY A N 1
ATOM 1640 C CA . GLY A 1 221 ? 20.284 -8.175 -20.687 1.00 72.06 221 GLY A CA 1
ATOM 1641 C C . GLY A 1 221 ? 18.804 -8.046 -21.065 1.00 72.06 221 GLY A C 1
ATOM 1642 O O . GLY A 1 221 ? 18.391 -8.455 -22.154 1.00 72.06 221 GLY A O 1
ATOM 1643 N N . VAL A 1 222 ? 18.021 -7.396 -20.197 1.00 73.38 222 VAL A N 1
ATOM 1644 C CA . VAL A 1 222 ? 16.590 -7.154 -20.434 1.00 73.38 222 VAL A CA 1
ATOM 1645 C C . VAL A 1 222 ? 16.360 -6.169 -21.578 1.00 73.38 222 VAL A C 1
ATOM 1647 O O . VAL A 1 222 ? 15.457 -6.385 -22.383 1.00 73.38 222 VAL A O 1
ATOM 1650 N N . SER A 1 223 ? 17.170 -5.117 -21.692 1.00 75.75 223 SER A N 1
ATOM 1651 C CA . SER A 1 223 ? 17.061 -4.112 -22.753 1.00 75.75 223 SER A CA 1
ATOM 1652 C C . SER A 1 223 ? 17.338 -4.716 -24.127 1.00 75.75 223 SER A C 1
ATOM 1654 O O . SER A 1 223 ? 16.562 -4.493 -25.052 1.00 75.75 223 SER A O 1
ATOM 1656 N N . ALA A 1 224 ? 18.372 -5.556 -24.263 1.00 73.88 224 ALA A N 1
ATOM 1657 C CA . ALA A 1 224 ? 18.657 -6.266 -25.509 1.00 73.88 224 ALA A CA 1
ATOM 1658 C C . ALA A 1 224 ? 17.489 -7.168 -25.930 1.00 73.88 224 ALA A C 1
ATOM 1660 O O . ALA A 1 224 ? 17.069 -7.139 -27.085 1.00 73.88 224 ALA A O 1
ATOM 1661 N N . HIS A 1 225 ? 16.923 -7.931 -24.990 1.00 72.94 225 HIS A N 1
ATOM 1662 C CA . HIS A 1 225 ? 15.782 -8.807 -25.269 1.00 72.94 225 HIS A CA 1
ATOM 1663 C C . HIS A 1 225 ? 14.510 -8.025 -25.586 1.00 72.94 225 HIS A C 1
ATOM 1665 O O . HIS A 1 225 ? 13.802 -8.372 -26.526 1.00 72.94 225 HIS A O 1
ATOM 1671 N N . SER A 1 226 ? 14.246 -6.949 -24.847 1.00 71.19 226 SER A N 1
ATOM 1672 C CA . SER A 1 226 ? 13.105 -6.069 -25.095 1.00 71.19 226 SER A CA 1
ATOM 1673 C C . SER A 1 226 ? 13.238 -5.397 -26.459 1.00 71.19 226 SER A C 1
ATOM 1675 O O . SER A 1 226 ? 12.278 -5.378 -27.219 1.00 71.19 226 SER A O 1
ATOM 1677 N N . HIS A 1 227 ? 14.433 -4.924 -26.825 1.00 71.50 227 HIS A N 1
ATOM 1678 C CA . HIS A 1 227 ? 14.692 -4.320 -28.134 1.00 71.50 227 HIS A CA 1
ATOM 1679 C C . HIS A 1 227 ? 14.496 -5.331 -29.265 1.00 71.50 227 HIS A C 1
ATOM 1681 O O . HIS A 1 227 ? 13.730 -5.066 -30.186 1.00 71.50 227 HIS A O 1
ATOM 1687 N N . ALA A 1 228 ? 15.092 -6.522 -29.162 1.00 72.44 228 ALA A N 1
ATOM 1688 C CA . ALA A 1 228 ? 14.944 -7.574 -30.167 1.00 72.44 228 ALA A CA 1
ATOM 1689 C C . ALA A 1 228 ? 13.489 -8.060 -30.297 1.00 72.44 228 ALA A C 1
ATOM 1691 O O . ALA A 1 228 ? 12.983 -8.245 -31.403 1.00 72.44 228 ALA A O 1
ATOM 1692 N N . TYR A 1 229 ? 12.779 -8.213 -29.177 1.00 73.88 229 TYR A N 1
ATOM 1693 C CA . TYR A 1 229 ? 11.372 -8.601 -29.174 1.00 73.88 229 TYR A CA 1
ATOM 1694 C C . TYR A 1 229 ? 10.489 -7.522 -29.813 1.00 73.88 229 TYR A C 1
ATOM 1696 O O . TYR A 1 229 ? 9.740 -7.809 -30.745 1.00 73.88 229 TYR A O 1
ATOM 1704 N N . LEU A 1 230 ? 10.622 -6.264 -29.378 1.00 71.25 230 LEU A N 1
ATOM 1705 C CA . LEU A 1 230 ? 9.817 -5.148 -29.880 1.00 71.25 230 LEU A CA 1
ATOM 1706 C C . LEU A 1 230 ? 10.133 -4.800 -31.341 1.00 71.25 230 LEU A C 1
ATOM 1708 O O . LEU A 1 230 ? 9.244 -4.340 -32.055 1.00 71.25 230 LEU A O 1
ATOM 1712 N N . HIS A 1 231 ? 11.367 -5.012 -31.807 1.00 66.00 231 HIS A N 1
ATOM 1713 C CA . HIS A 1 231 ? 11.757 -4.803 -33.205 1.00 66.00 231 HIS A CA 1
ATOM 1714 C C . HIS A 1 231 ? 11.182 -5.874 -34.148 1.00 66.00 231 HIS A C 1
ATOM 1716 O O . HIS A 1 231 ? 10.953 -5.602 -35.324 1.00 66.00 231 HIS A O 1
ATOM 1722 N N . ASN A 1 232 ? 10.888 -7.074 -33.639 1.00 66.38 232 ASN A N 1
ATOM 1723 C CA . ASN A 1 232 ? 10.255 -8.142 -34.417 1.00 66.38 232 ASN A CA 1
ATOM 1724 C C . ASN A 1 232 ? 8.719 -8.082 -34.420 1.00 66.38 232 ASN A C 1
ATOM 1726 O O . ASN A 1 232 ? 8.079 -8.819 -35.173 1.00 66.38 232 ASN A O 1
ATOM 1730 N N . LEU A 1 233 ? 8.110 -7.196 -33.626 1.00 63.88 233 LEU A N 1
ATOM 1731 C CA . LEU A 1 233 ? 6.677 -6.931 -33.710 1.00 63.88 233 LEU A CA 1
ATOM 1732 C C . LEU A 1 233 ? 6.385 -6.121 -34.980 1.00 63.88 233 LEU A C 1
ATOM 1734 O O . LEU A 1 233 ? 6.643 -4.916 -35.051 1.00 63.88 233 LEU A O 1
ATOM 1738 N N . LYS A 1 234 ? 5.830 -6.789 -35.997 1.00 59.59 234 LYS A N 1
ATOM 1739 C CA . LYS A 1 234 ? 5.295 -6.122 -37.186 1.00 59.59 234 LYS A CA 1
ATOM 1740 C C . LYS A 1 234 ? 4.000 -5.404 -36.815 1.00 59.59 234 LYS A C 1
ATOM 1742 O O . LYS A 1 234 ? 2.959 -6.022 -36.613 1.00 59.59 234 LYS A O 1
ATOM 1747 N N . PHE A 1 235 ? 4.073 -4.082 -36.713 1.00 63.25 235 PHE A N 1
ATOM 1748 C CA . PHE A 1 235 ? 2.897 -3.233 -36.570 1.00 63.25 235 PHE A CA 1
ATOM 1749 C C . PHE A 1 235 ? 2.506 -2.685 -37.941 1.00 63.25 235 PHE A C 1
ATOM 1751 O O . PHE A 1 235 ? 2.907 -1.583 -38.307 1.00 63.25 235 PHE A O 1
ATOM 1758 N N . ASP A 1 236 ? 1.706 -3.445 -38.688 1.00 53.16 236 ASP A N 1
ATOM 1759 C CA . ASP A 1 236 ? 1.167 -2.977 -39.974 1.00 53.16 236 ASP A CA 1
ATOM 1760 C C . ASP A 1 236 ? 0.091 -1.880 -39.781 1.00 53.16 236 ASP A C 1
ATOM 1762 O O . ASP A 1 236 ? -0.229 -1.144 -40.711 1.00 53.16 236 ASP A O 1
ATOM 1766 N N . SER A 1 237 ? -0.473 -1.741 -38.569 1.00 50.50 237 SER A N 1
ATOM 1767 C CA . SER A 1 237 ? -1.478 -0.730 -38.198 1.00 50.50 237 SER A CA 1
ATOM 1768 C C . SER A 1 237 ? -1.752 -0.735 -36.680 1.00 50.50 237 SER A C 1
ATOM 1770 O O . SER A 1 237 ? -1.701 -1.793 -36.048 1.00 50.50 237 SER A O 1
ATOM 1772 N N . LEU A 1 238 ? -2.134 0.417 -36.099 1.00 48.78 238 LEU A N 1
ATOM 1773 C CA . LEU A 1 238 ? -2.650 0.537 -34.716 1.00 48.78 238 LEU A CA 1
ATOM 1774 C C . LEU A 1 238 ? -3.890 -0.346 -34.457 1.00 48.78 238 LEU A C 1
ATOM 1776 O O . LEU A 1 238 ? -4.161 -0.699 -33.313 1.00 48.78 238 LEU A O 1
ATOM 1780 N N . SER A 1 239 ? -4.622 -0.739 -35.506 1.00 47.72 239 SER A N 1
ATOM 1781 C CA . SER A 1 239 ? -5.797 -1.619 -35.409 1.00 47.72 239 SER A CA 1
ATOM 1782 C C . SER A 1 239 ? -5.463 -3.086 -35.117 1.00 47.72 239 SER A C 1
ATOM 1784 O O . SER A 1 239 ? -6.346 -3.826 -34.695 1.00 47.72 239 SER A O 1
ATOM 1786 N N . ASN A 1 240 ? -4.213 -3.519 -35.322 1.00 51.16 240 ASN A N 1
ATOM 1787 C CA . ASN A 1 240 ? -3.804 -4.928 -35.211 1.00 51.16 240 ASN A CA 1
ATOM 1788 C C . ASN A 1 240 ? -2.980 -5.212 -33.944 1.00 51.16 240 ASN A C 1
ATOM 1790 O O . ASN A 1 240 ? -2.245 -6.198 -33.886 1.00 51.16 240 ASN A O 1
ATOM 1794 N N . PHE A 1 241 ? -3.127 -4.374 -32.911 1.00 45.91 241 PHE A N 1
ATOM 1795 C CA . PHE A 1 241 ? -2.349 -4.390 -31.662 1.00 45.91 241 PHE A CA 1
ATOM 1796 C C . PHE A 1 241 ? -2.443 -5.697 -30.830 1.00 45.91 241 PHE A C 1
ATOM 1798 O O . PHE A 1 241 ? -1.834 -5.792 -29.773 1.00 45.91 241 PHE A O 1
ATOM 1805 N N . GLY A 1 242 ? -3.146 -6.737 -31.298 1.00 46.41 242 GLY A N 1
ATOM 1806 C CA . GLY A 1 242 ? -3.279 -8.026 -30.604 1.00 46.41 242 GLY A CA 1
ATOM 1807 C C . GLY A 1 242 ? -2.952 -9.289 -31.412 1.00 46.41 242 GLY A C 1
ATOM 1808 O O . GLY A 1 242 ? -3.041 -10.371 -30.845 1.00 46.41 242 GLY A O 1
ATOM 1809 N N . GLN A 1 243 ? -2.603 -9.206 -32.706 1.00 41.19 243 GLN A N 1
ATOM 1810 C CA . GLN A 1 243 ? -2.560 -10.401 -33.580 1.00 41.19 243 GLN A CA 1
ATOM 1811 C C . GLN A 1 243 ? -1.176 -10.806 -34.130 1.00 41.19 243 GLN A C 1
ATOM 1813 O O . GLN A 1 243 ? -1.064 -11.878 -34.713 1.00 41.19 243 GLN A O 1
ATOM 1818 N N . SER A 1 244 ? -0.104 -10.029 -33.927 1.00 42.25 244 SER A N 1
ATOM 1819 C CA . SER A 1 244 ? 1.200 -10.262 -34.594 1.00 42.25 244 SER A CA 1
ATOM 1820 C C . SER A 1 244 ? 2.321 -10.798 -33.677 1.00 42.25 244 SER A C 1
ATOM 1822 O O . SER A 1 244 ? 3.457 -10.328 -33.750 1.00 42.25 244 SER A O 1
ATOM 1824 N N . ALA A 1 245 ? 2.040 -11.783 -32.817 1.00 43.38 245 ALA A N 1
ATOM 1825 C CA . ALA A 1 245 ? 3.052 -12.397 -31.936 1.00 43.38 245 ALA A CA 1
ATOM 1826 C C . ALA A 1 245 ? 3.402 -13.860 -32.278 1.00 43.38 245 ALA A C 1
ATOM 1828 O O . ALA A 1 245 ? 4.026 -14.553 -31.480 1.00 43.38 245 ALA A O 1
ATOM 1829 N N . THR A 1 246 ? 3.028 -14.358 -33.457 1.00 43.66 246 THR A N 1
ATOM 1830 C CA . THR A 1 246 ? 3.303 -15.744 -33.863 1.00 43.66 246 THR A CA 1
ATOM 1831 C C . THR A 1 246 ? 4.127 -15.738 -35.147 1.00 43.66 246 THR A C 1
ATOM 1833 O O . THR A 1 246 ? 3.591 -15.449 -36.211 1.00 43.66 246 THR A O 1
ATOM 1836 N N . THR A 1 247 ? 5.457 -15.864 -35.042 1.00 40.25 247 THR A N 1
ATOM 1837 C CA . THR A 1 247 ? 6.206 -17.138 -35.205 1.00 40.25 247 THR A CA 1
ATOM 1838 C C . THR A 1 247 ? 7.717 -16.964 -35.430 1.00 40.25 247 THR A C 1
ATOM 1840 O O . THR A 1 247 ? 8.409 -17.967 -35.403 1.00 40.25 247 THR A O 1
ATOM 1843 N N . ASP A 1 248 ? 8.267 -15.747 -35.535 1.00 43.00 248 ASP A N 1
ATOM 1844 C CA . ASP A 1 248 ? 9.722 -15.540 -35.726 1.00 43.00 248 ASP A CA 1
ATOM 1845 C C . ASP A 1 248 ? 10.288 -14.372 -34.890 1.00 43.00 248 ASP A C 1
ATOM 1847 O O . ASP A 1 248 ? 11.053 -13.541 -35.384 1.00 43.00 248 ASP A O 1
ATOM 1851 N N . SER A 1 249 ? 9.917 -14.256 -33.609 1.00 47.94 249 SER A N 1
ATOM 1852 C CA . SER A 1 249 ? 10.585 -13.294 -32.721 1.00 47.94 249 SER A CA 1
ATOM 1853 C C . SER A 1 249 ? 12.019 -13.765 -32.463 1.00 47.94 249 SER A C 1
ATOM 1855 O O . SER A 1 249 ? 12.260 -14.636 -31.626 1.00 47.94 249 SER A O 1
ATOM 1857 N N . LYS A 1 250 ? 12.981 -13.218 -33.209 1.00 59.38 250 LYS A N 1
ATOM 1858 C CA . LYS A 1 250 ? 14.403 -13.477 -32.987 1.00 59.38 250 LYS A CA 1
ATOM 1859 C C . LYS A 1 250 ? 14.815 -12.817 -31.673 1.00 59.38 250 LYS A C 1
ATOM 1861 O O . LYS A 1 250 ? 14.723 -11.600 -31.528 1.00 59.38 250 LYS A O 1
ATOM 1866 N N . PHE A 1 251 ? 15.245 -13.626 -30.712 1.00 67.56 251 PHE A N 1
ATOM 1867 C CA . PHE A 1 251 ? 15.901 -13.132 -29.506 1.00 67.56 251 PHE A CA 1
ATOM 1868 C C . PHE A 1 251 ? 17.191 -12.394 -29.872 1.00 67.56 251 PHE A C 1
ATOM 1870 O O . PHE A 1 251 ? 17.789 -12.667 -30.918 1.00 67.56 251 PHE A O 1
ATOM 1877 N N . ALA A 1 252 ? 17.618 -11.473 -29.006 1.00 72.50 252 ALA A N 1
ATOM 1878 C CA . ALA A 1 252 ? 18.896 -10.794 -29.176 1.00 72.50 252 ALA A CA 1
ATOM 1879 C C . ALA A 1 252 ? 20.020 -11.829 -29.283 1.00 72.50 252 ALA A C 1
ATOM 1881 O O . ALA A 1 252 ? 20.074 -12.795 -28.516 1.00 72.50 252 ALA A O 1
ATOM 1882 N N . SER A 1 253 ? 20.929 -11.625 -30.230 1.00 74.38 253 SER A N 1
ATOM 1883 C CA . SER A 1 253 ? 22.127 -12.444 -30.337 1.00 74.38 253 SER A CA 1
ATOM 1884 C C . SER A 1 253 ? 22.978 -12.309 -29.070 1.00 74.38 253 SER A C 1
ATOM 1886 O O . SER A 1 253 ? 22.969 -11.291 -28.375 1.00 74.38 253 SER A O 1
ATOM 1888 N N . TRP A 1 254 ? 23.776 -13.334 -28.773 1.00 67.56 254 TRP A N 1
ATOM 1889 C CA . TRP A 1 254 ? 24.698 -13.313 -27.631 1.00 67.56 254 TRP A CA 1
ATOM 1890 C C . TRP A 1 254 ? 25.651 -12.112 -27.656 1.00 67.56 254 TRP A C 1
ATOM 1892 O O . TRP A 1 254 ? 26.010 -11.571 -26.609 1.00 67.56 254 TRP A O 1
ATOM 1902 N N . LYS A 1 255 ? 26.041 -11.685 -28.863 1.00 73.44 255 LYS A N 1
ATOM 1903 C CA . LYS A 1 255 ? 26.853 -10.491 -29.068 1.00 73.44 255 LYS A CA 1
ATOM 1904 C C . LYS A 1 255 ? 26.088 -9.244 -28.615 1.00 73.44 255 LYS A C 1
ATOM 1906 O O . LYS A 1 255 ? 26.557 -8.575 -27.704 1.00 73.44 255 LYS A O 1
ATOM 1911 N N . GLU A 1 256 ? 24.884 -9.005 -29.132 1.00 70.56 256 GLU A N 1
ATOM 1912 C CA . GLU A 1 256 ? 24.042 -7.856 -28.746 1.00 70.56 256 GLU A CA 1
ATOM 1913 C C . GLU A 1 256 ? 23.734 -7.830 -27.242 1.00 70.56 256 GLU A C 1
ATOM 1915 O O . GLU A 1 256 ? 23.760 -6.770 -26.616 1.00 70.56 256 GLU A O 1
ATOM 1920 N N . MET A 1 257 ? 23.499 -8.996 -26.630 1.00 73.25 257 MET A N 1
ATOM 1921 C CA . MET A 1 257 ? 23.243 -9.081 -25.193 1.00 73.25 257 MET A CA 1
ATOM 1922 C C . MET A 1 257 ? 24.477 -8.717 -24.361 1.00 73.25 257 MET A C 1
AT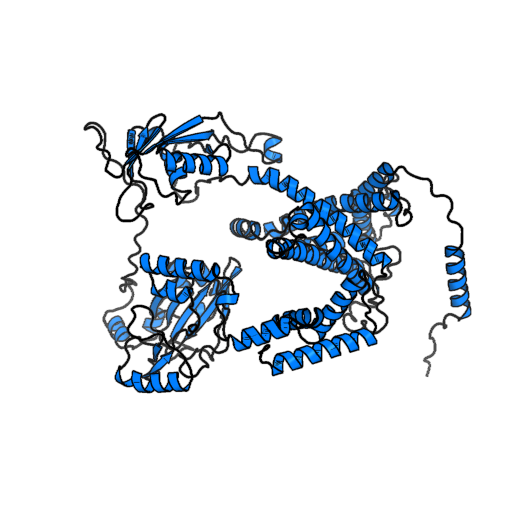OM 1924 O O . MET A 1 257 ? 24.353 -7.980 -23.386 1.00 73.25 257 MET A O 1
ATOM 1928 N N . LYS A 1 258 ? 25.673 -9.188 -24.742 1.00 73.50 258 LYS A N 1
ATOM 1929 C CA . LYS A 1 258 ? 26.932 -8.820 -24.073 1.00 73.50 258 LYS A CA 1
ATOM 1930 C C . LYS A 1 258 ? 27.247 -7.339 -24.208 1.00 73.50 258 LYS A C 1
ATOM 1932 O O . LYS A 1 258 ? 27.663 -6.719 -23.233 1.00 73.50 258 LYS A O 1
ATOM 1937 N N . GLU A 1 259 ? 27.057 -6.793 -25.403 1.00 72.69 259 GLU A N 1
ATOM 1938 C CA . GLU A 1 259 ? 27.295 -5.379 -25.680 1.00 72.69 259 GLU A CA 1
ATOM 1939 C C . GLU A 1 259 ? 26.341 -4.512 -24.851 1.00 72.69 259 GLU A C 1
ATOM 1941 O O . GLU A 1 259 ? 26.799 -3.642 -24.114 1.00 72.69 259 GLU A O 1
ATOM 1946 N N . SER A 1 260 ? 25.042 -4.831 -24.847 1.00 75.88 260 SER A N 1
ATOM 1947 C CA . SER A 1 260 ? 24.049 -4.108 -24.046 1.00 75.88 260 SER A CA 1
ATOM 1948 C C . SER A 1 260 ? 24.291 -4.238 -22.538 1.00 75.88 260 SER A C 1
ATOM 1950 O O . SER A 1 260 ? 24.277 -3.235 -21.824 1.00 75.88 260 SER A O 1
ATOM 1952 N N . ALA A 1 261 ? 24.573 -5.450 -22.043 1.00 75.19 261 ALA A N 1
ATOM 1953 C CA . ALA A 1 261 ? 24.893 -5.702 -20.637 1.00 75.19 261 ALA A CA 1
ATOM 1954 C C . ALA A 1 261 ? 26.129 -4.922 -20.180 1.00 75.19 261 ALA A C 1
ATOM 1956 O O . ALA A 1 261 ? 26.124 -4.334 -19.100 1.00 75.19 261 ALA A O 1
ATOM 1957 N N . PHE A 1 262 ? 27.180 -4.870 -21.000 1.00 76.38 262 PHE A N 1
ATOM 1958 C CA . PHE A 1 262 ? 28.366 -4.094 -20.670 1.00 76.38 262 PHE A CA 1
ATOM 1959 C C . PHE A 1 262 ? 28.082 -2.591 -20.662 1.00 76.38 262 PHE A C 1
ATOM 1961 O O . PHE A 1 262 ? 28.413 -1.920 -19.685 1.00 76.38 262 PHE A O 1
ATOM 1968 N N . THR A 1 263 ? 27.456 -2.059 -21.715 1.00 74.25 263 THR A N 1
ATOM 1969 C CA . THR A 1 263 ? 27.160 -0.624 -21.823 1.00 74.25 263 THR A CA 1
ATOM 1970 C C . THR A 1 263 ? 26.281 -0.167 -20.667 1.00 74.25 263 THR A C 1
ATOM 1972 O O . THR A 1 263 ? 26.602 0.816 -20.000 1.00 74.25 263 THR A O 1
ATOM 1975 N N . MET A 1 264 ? 25.233 -0.929 -20.343 1.00 79.31 264 MET A N 1
ATOM 1976 C CA . MET A 1 264 ? 24.393 -0.643 -19.184 1.00 79.31 264 MET A CA 1
ATOM 1977 C C . MET A 1 264 ? 25.141 -0.840 -17.865 1.00 79.31 264 MET A C 1
ATOM 1979 O O . MET A 1 264 ? 24.932 -0.059 -16.943 1.00 79.31 264 MET A O 1
ATOM 1983 N N . GLY A 1 265 ? 26.063 -1.802 -17.768 1.00 76.00 265 GLY A N 1
ATOM 1984 C CA . GLY A 1 265 ? 26.986 -1.940 -16.638 1.00 76.00 265 GLY A CA 1
ATOM 1985 C C . GLY A 1 265 ? 27.806 -0.672 -16.397 1.00 76.00 265 GLY A C 1
ATOM 1986 O O . GLY A 1 265 ? 27.858 -0.167 -15.276 1.00 76.00 265 GLY A O 1
ATOM 1987 N N . VAL A 1 266 ? 28.393 -0.095 -17.446 1.00 76.75 266 VAL A N 1
ATOM 1988 C CA . VAL A 1 266 ? 29.148 1.165 -17.346 1.00 76.75 266 VAL A CA 1
ATOM 1989 C C . VAL A 1 266 ? 28.238 2.340 -16.972 1.00 76.75 266 VAL A C 1
ATOM 1991 O O . VAL A 1 266 ? 28.604 3.133 -16.103 1.00 76.75 266 VAL A O 1
ATOM 1994 N N . ILE A 1 267 ? 27.036 2.427 -17.553 1.00 74.81 267 ILE A N 1
ATOM 1995 C CA . ILE A 1 267 ? 26.013 3.419 -17.173 1.00 74.81 267 ILE A CA 1
ATOM 1996 C C . ILE A 1 267 ? 25.670 3.289 -15.683 1.00 74.81 267 ILE A C 1
ATOM 1998 O O . ILE A 1 267 ? 25.695 4.271 -14.940 1.00 74.81 267 ILE A O 1
ATOM 2002 N N . GLY A 1 268 ? 25.406 2.067 -15.224 1.00 73.50 268 GLY A N 1
ATOM 2003 C CA . GLY A 1 268 ? 25.100 1.753 -13.837 1.00 73.50 268 GLY A CA 1
ATOM 2004 C C . GLY A 1 268 ? 26.246 2.117 -12.893 1.00 73.50 268 GLY A C 1
ATOM 2005 O O . GLY A 1 268 ? 26.009 2.718 -11.845 1.00 73.50 268 GLY A O 1
ATOM 2006 N N . LEU A 1 269 ? 27.496 1.847 -13.278 1.00 77.06 269 LEU A N 1
ATOM 2007 C CA . LEU A 1 269 ? 28.682 2.286 -12.538 1.00 77.06 269 LEU A CA 1
ATOM 2008 C C . LEU A 1 269 ? 28.753 3.815 -12.452 1.00 77.06 269 LEU A C 1
ATOM 2010 O O . LEU A 1 269 ? 29.002 4.348 -11.373 1.00 77.06 269 LEU A O 1
ATOM 2014 N N . GLY A 1 270 ? 28.481 4.524 -13.551 1.00 72.50 270 GLY A N 1
ATOM 2015 C CA . GLY A 1 270 ? 28.399 5.985 -13.581 1.00 72.50 270 GLY A CA 1
ATOM 2016 C C . GLY A 1 270 ? 27.312 6.553 -12.659 1.00 72.50 270 GLY A C 1
ATOM 2017 O O . GLY A 1 270 ? 27.521 7.556 -11.978 1.00 72.50 270 GLY A O 1
ATOM 2018 N N . PHE A 1 271 ? 26.167 5.880 -12.553 1.00 71.56 271 PHE A N 1
ATOM 2019 C CA . PHE A 1 271 ? 25.142 6.238 -11.573 1.00 71.56 271 PHE A CA 1
ATOM 2020 C C . PHE A 1 271 ? 25.576 5.955 -10.133 1.00 71.56 271 PHE A C 1
ATOM 2022 O O . PHE A 1 271 ? 25.359 6.789 -9.252 1.00 71.56 271 PHE A O 1
ATOM 2029 N N . GLY A 1 272 ? 26.238 4.822 -9.897 1.00 67.75 272 GLY A N 1
ATOM 2030 C CA . GLY A 1 272 ? 26.834 4.490 -8.606 1.00 67.75 272 GLY A CA 1
ATOM 2031 C C . GLY A 1 272 ? 27.872 5.523 -8.158 1.00 67.75 272 GLY A C 1
ATOM 2032 O O . GLY A 1 272 ? 27.882 5.921 -6.991 1.00 67.75 272 GLY A O 1
ATOM 2033 N N . THR A 1 273 ? 28.709 6.019 -9.080 1.00 70.69 273 THR A N 1
ATOM 2034 C CA . THR A 1 273 ? 29.722 7.050 -8.796 1.00 70.69 273 THR A CA 1
ATOM 2035 C C . THR A 1 273 ? 29.108 8.418 -8.542 1.00 70.69 273 THR A C 1
ATOM 2037 O O . THR A 1 273 ? 29.428 9.051 -7.532 1.00 70.69 273 THR A O 1
ATOM 2040 N N . ALA A 1 274 ? 28.166 8.848 -9.384 1.00 63.66 274 ALA A N 1
ATOM 2041 C CA . ALA A 1 274 ? 27.421 10.085 -9.179 1.00 63.66 274 ALA A CA 1
ATOM 2042 C C . ALA A 1 274 ? 26.682 10.086 -7.830 1.00 63.66 274 ALA A C 1
ATOM 2044 O O . ALA A 1 274 ? 26.657 11.106 -7.138 1.00 63.66 274 ALA A O 1
ATOM 2045 N N . HIS A 1 275 ? 26.131 8.940 -7.419 1.00 62.66 275 HIS A N 1
ATOM 2046 C CA . HIS A 1 275 ? 25.483 8.784 -6.121 1.00 62.66 275 HIS A CA 1
ATOM 2047 C C . HIS A 1 275 ? 26.477 8.784 -4.957 1.00 62.66 275 HIS A C 1
ATOM 2049 O O . HIS A 1 275 ? 26.225 9.459 -3.965 1.00 62.66 275 HIS A O 1
ATOM 2055 N N . GLY A 1 276 ? 27.611 8.083 -5.060 1.00 60.09 276 GLY A N 1
ATOM 2056 C CA . GLY A 1 276 ? 28.652 8.091 -4.025 1.00 60.09 276 GLY A CA 1
ATOM 2057 C C . GLY A 1 276 ? 29.176 9.503 -3.741 1.00 60.09 276 GLY A C 1
ATOM 2058 O O . GLY A 1 276 ? 29.246 9.919 -2.585 1.00 60.09 276 GLY A O 1
ATOM 2059 N N . LEU A 1 277 ? 29.436 10.279 -4.798 1.00 54.62 277 LEU A N 1
ATOM 2060 C CA . LEU A 1 277 ? 29.842 11.682 -4.685 1.00 54.62 277 LEU A CA 1
ATOM 2061 C C . LEU A 1 277 ? 28.716 12.542 -4.102 1.00 54.62 277 LEU A C 1
ATOM 2063 O O . LEU A 1 277 ? 28.926 13.276 -3.139 1.00 54.62 277 LEU A O 1
ATOM 2067 N N . LYS A 1 278 ? 27.491 12.422 -4.625 1.00 53.50 278 LYS A N 1
ATOM 2068 C CA . LYS A 1 278 ? 26.340 13.181 -4.126 1.00 53.50 278 LYS A CA 1
ATOM 2069 C C . LYS A 1 278 ? 26.005 12.848 -2.670 1.00 53.50 278 LYS A C 1
ATOM 2071 O O . LYS A 1 278 ? 25.685 13.760 -1.921 1.00 53.50 278 LYS A O 1
ATOM 2076 N N . GLY A 1 279 ? 26.126 11.591 -2.257 1.00 47.28 279 GLY A N 1
ATOM 2077 C CA . GLY A 1 279 ? 25.926 11.129 -0.886 1.00 47.28 279 GLY A CA 1
ATOM 2078 C C . GLY A 1 279 ? 26.941 11.722 0.088 1.00 47.28 279 GLY A C 1
ATOM 2079 O O . GLY A 1 279 ? 26.551 12.084 1.189 1.00 47.28 279 GLY A O 1
ATOM 2080 N N . GLN A 1 280 ? 28.196 11.926 -0.330 1.00 46.66 280 GLN A N 1
ATOM 2081 C CA . GLN A 1 280 ? 29.211 12.626 0.473 1.00 46.66 280 GLN A CA 1
ATOM 2082 C C . GLN A 1 280 ? 28.921 14.130 0.629 1.00 46.66 280 GLN A C 1
ATOM 2084 O O . GLN A 1 280 ? 29.201 14.711 1.678 1.00 46.66 280 GLN A O 1
ATOM 2089 N N . PHE A 1 281 ? 28.319 14.770 -0.380 1.00 40.44 281 PHE A N 1
ATOM 2090 C CA . PHE A 1 281 ? 27.897 16.175 -0.296 1.00 40.44 281 PHE A CA 1
ATOM 2091 C C . PHE A 1 281 ? 26.539 16.353 0.414 1.00 40.44 281 PHE A C 1
ATOM 2093 O O . PHE A 1 281 ? 26.333 17.333 1.130 1.00 40.44 281 PHE A O 1
ATOM 2100 N N . GLU A 1 282 ? 25.613 15.400 0.273 1.00 38.16 282 GLU A N 1
ATOM 2101 C CA . GLU A 1 282 ? 24.300 15.407 0.930 1.00 38.16 282 GLU A CA 1
ATOM 2102 C C . GLU A 1 282 ? 24.345 14.888 2.374 1.00 38.16 282 GLU A C 1
ATOM 2104 O O . GLU A 1 282 ? 23.540 15.342 3.184 1.00 38.16 282 GLU A O 1
ATOM 2109 N N . SER A 1 283 ? 25.318 14.056 2.767 1.00 35.53 283 SER A N 1
ATOM 2110 C CA . SER A 1 283 ? 25.570 13.738 4.183 1.00 35.53 283 SER A CA 1
ATOM 2111 C C . SER A 1 283 ? 26.012 14.970 4.986 1.00 35.53 283 SER A C 1
ATOM 2113 O O . SER A 1 283 ? 25.872 14.994 6.204 1.00 35.53 283 SER A O 1
ATOM 2115 N N . GLY A 1 284 ? 26.487 16.030 4.317 1.00 38.44 284 GLY A N 1
ATOM 2116 C CA . GLY A 1 284 ? 26.660 17.362 4.912 1.00 38.44 284 GLY A CA 1
ATOM 2117 C C . GLY A 1 284 ? 25.361 18.184 5.016 1.00 38.44 284 GLY A C 1
ATOM 2118 O O . GLY A 1 284 ? 25.233 19.016 5.922 1.00 38.44 284 GLY A O 1
ATOM 2119 N N . ARG A 1 285 ? 24.382 17.932 4.126 1.00 38.41 285 ARG A N 1
ATOM 2120 C CA . ARG A 1 285 ? 23.030 18.534 4.138 1.00 38.41 285 ARG A CA 1
ATOM 2121 C C . ARG A 1 285 ? 22.094 17.892 5.164 1.00 38.41 285 ARG A C 1
ATOM 2123 O O . ARG A 1 285 ? 21.294 18.606 5.748 1.00 38.41 285 ARG A O 1
ATOM 2130 N N . LYS A 1 286 ? 22.201 16.584 5.417 1.00 42.69 286 LYS A N 1
ATOM 2131 C CA . LYS A 1 286 ? 21.324 15.820 6.330 1.00 42.69 286 LYS A CA 1
ATOM 2132 C C . LYS A 1 286 ? 21.701 15.913 7.819 1.00 42.69 286 LYS A C 1
ATOM 2134 O O . LYS A 1 286 ? 21.459 14.981 8.571 1.00 42.69 286 LYS A O 1
ATOM 2139 N N . ASN A 1 287 ? 22.273 17.029 8.259 1.00 39.69 287 ASN A N 1
ATOM 2140 C CA . ASN A 1 287 ? 22.466 17.287 9.686 1.00 39.69 287 ASN A CA 1
ATOM 2141 C C . ASN A 1 287 ? 21.463 18.370 10.099 1.00 39.69 287 ASN A C 1
ATOM 2143 O O . ASN A 1 287 ? 21.751 19.548 9.892 1.00 39.69 287 ASN A O 1
ATOM 2147 N N . PHE A 1 288 ? 20.300 17.887 10.562 1.00 42.62 288 PHE A N 1
ATOM 2148 C CA . PHE A 1 288 ? 19.166 18.527 11.250 1.00 42.62 288 PHE A CA 1
ATOM 2149 C C . PHE A 1 288 ? 18.994 20.046 11.054 1.00 42.62 288 PHE A C 1
ATOM 2151 O O . PHE A 1 288 ? 19.759 20.849 11.582 1.00 42.62 288 PHE A O 1
ATOM 2158 N N . GLU A 1 289 ? 17.946 20.432 10.321 1.00 33.03 289 GLU A N 1
ATOM 2159 C CA . GLU A 1 289 ? 17.484 21.815 10.155 1.00 33.03 289 GLU A CA 1
ATOM 2160 C C . GLU A 1 289 ? 16.115 21.935 10.847 1.00 33.03 289 GLU A C 1
ATOM 2162 O O . GLU A 1 289 ? 15.151 21.302 10.420 1.00 33.03 289 GLU A O 1
ATOM 2167 N N . PHE A 1 290 ? 16.034 22.688 11.949 1.00 35.38 290 PHE A N 1
ATOM 2168 C CA . PHE A 1 290 ? 14.761 23.020 12.595 1.00 35.38 290 PHE A CA 1
ATOM 2169 C C . PHE A 1 290 ? 14.202 24.283 11.936 1.00 35.38 290 PHE A C 1
ATOM 2171 O O . PHE A 1 290 ? 14.731 25.373 12.133 1.00 35.38 290 PHE A O 1
ATOM 2178 N N . GLN A 1 291 ? 13.131 24.153 11.154 1.00 35.38 291 GLN A N 1
ATOM 2179 C CA . GLN A 1 291 ? 12.301 25.302 10.803 1.00 35.38 291 GLN A CA 1
ATOM 2180 C C . GLN A 1 291 ? 11.271 25.506 11.912 1.00 35.38 291 GLN A C 1
ATOM 2182 O O . GLN A 1 291 ? 10.467 24.625 12.209 1.00 35.38 291 GLN A O 1
ATOM 2187 N N . ARG A 1 292 ? 11.280 26.692 12.525 1.00 34.88 292 ARG A N 1
ATOM 2188 C CA . ARG A 1 292 ? 10.193 27.142 13.399 1.00 34.88 292 ARG A CA 1
ATOM 2189 C C . ARG A 1 292 ? 8.898 27.084 12.578 1.00 34.88 292 ARG A C 1
ATOM 2191 O O . ARG A 1 292 ? 8.856 27.707 11.519 1.00 34.88 292 ARG A O 1
ATOM 2198 N N . ASN A 1 293 ? 7.864 26.388 13.061 1.00 35.94 293 ASN A N 1
ATOM 2199 C CA . ASN A 1 293 ? 6.505 26.475 12.512 1.00 35.94 293 ASN A CA 1
ATOM 2200 C C . ASN A 1 293 ? 6.043 27.942 12.563 1.00 35.94 293 ASN A C 1
ATOM 2202 O O . ASN A 1 293 ? 5.464 28.402 13.546 1.00 35.94 293 ASN A O 1
ATOM 2206 N N . LYS A 1 294 ? 6.339 28.708 11.515 1.00 41.12 294 LYS A N 1
ATOM 2207 C CA . LYS A 1 294 ? 5.630 29.937 11.192 1.00 41.12 294 LYS A CA 1
ATOM 2208 C C . LYS A 1 294 ? 4.476 29.506 10.313 1.00 41.12 294 LYS A C 1
ATOM 2210 O O . LYS A 1 294 ? 4.668 29.408 9.116 1.00 41.12 294 LYS A O 1
ATOM 2215 N N . ASP A 1 295 ? 3.369 29.143 10.951 1.00 41.34 295 ASP A N 1
ATOM 2216 C CA . ASP A 1 295 ? 2.006 29.365 10.460 1.00 41.34 295 ASP A CA 1
ATOM 2217 C C . ASP A 1 295 ? 1.009 28.838 11.500 1.00 41.34 295 ASP A C 1
ATOM 2219 O O . ASP A 1 295 ? 0.331 27.831 11.335 1.00 41.34 295 ASP A O 1
ATOM 2223 N N . THR A 1 296 ? 0.901 29.578 12.603 1.00 33.94 296 THR A N 1
ATOM 2224 C CA . THR A 1 296 ? -0.377 29.701 13.310 1.00 33.94 296 THR A CA 1
ATOM 2225 C C . THR A 1 296 ? -0.616 31.185 13.541 1.00 33.94 296 THR A C 1
ATOM 2227 O O . THR A 1 296 ? 0.146 31.855 14.231 1.00 33.94 296 THR A O 1
ATOM 2230 N N . ALA A 1 297 ? -1.629 31.674 12.833 1.00 34.75 297 ALA A N 1
ATOM 2231 C CA . ALA A 1 297 ? -2.218 33.003 12.813 1.00 34.75 297 ALA A CA 1
ATOM 2232 C C . ALA A 1 297 ? -1.990 33.897 14.049 1.00 34.75 297 ALA A C 1
ATOM 2234 O O . ALA A 1 297 ? -2.286 33.510 15.176 1.00 34.75 297 ALA A O 1
ATOM 2235 N N . GLY A 1 298 ? -1.623 35.158 13.790 1.00 33.38 298 GLY A N 1
ATOM 2236 C CA . GLY A 1 298 ? -1.867 36.268 14.715 1.00 33.38 298 GLY A CA 1
ATOM 2237 C C . GLY A 1 298 ? -0.688 37.216 14.899 1.00 33.38 298 GLY A C 1
ATOM 2238 O O . GLY A 1 298 ? 0.113 37.047 15.801 1.00 33.38 298 GLY A O 1
ATOM 2239 N N . ASN A 1 299 ? -0.621 38.225 14.033 1.00 37.50 299 ASN A N 1
ATOM 2240 C CA . ASN A 1 299 ? -0.009 39.551 14.176 1.00 37.50 299 ASN A CA 1
ATOM 2241 C C . ASN A 1 299 ? 0.608 39.944 15.552 1.00 37.50 299 ASN A C 1
ATOM 2243 O O . ASN A 1 299 ? 0.140 40.871 16.211 1.00 37.50 299 ASN A O 1
ATOM 2247 N N . THR A 1 300 ? 1.715 39.323 15.957 1.00 34.47 300 THR A N 1
ATOM 2248 C CA . THR A 1 300 ? 2.627 39.884 16.963 1.00 34.47 300 THR A CA 1
ATOM 2249 C C . THR A 1 300 ? 4.035 39.906 16.395 1.00 34.47 300 THR A C 1
ATOM 2251 O O . THR A 1 300 ? 4.665 38.870 16.189 1.00 34.47 300 THR A O 1
ATOM 2254 N N . THR A 1 301 ? 4.521 41.113 16.117 1.00 38.56 301 THR A N 1
ATOM 2255 C CA . THR A 1 301 ? 5.928 41.426 15.860 1.00 38.56 301 THR A CA 1
ATOM 2256 C C . THR A 1 301 ? 6.759 41.078 17.092 1.00 38.56 301 THR A C 1
ATOM 2258 O O . THR A 1 301 ? 7.027 41.937 17.929 1.00 38.56 301 THR A O 1
ATOM 2261 N N . ASP A 1 302 ? 7.151 39.814 17.215 1.00 36.12 302 ASP A N 1
ATOM 2262 C CA . ASP A 1 302 ? 8.156 39.396 18.184 1.00 36.12 302 ASP A CA 1
ATOM 2263 C C . ASP A 1 302 ? 9.536 39.780 17.623 1.00 36.12 302 ASP A C 1
ATOM 2265 O O . ASP A 1 302 ? 10.038 39.193 16.664 1.00 36.12 302 ASP A O 1
ATOM 2269 N N . LEU A 1 303 ? 10.123 40.836 18.192 1.00 35.25 303 LEU A N 1
ATOM 2270 C CA . LEU A 1 303 ? 11.429 41.409 17.832 1.00 35.25 303 LEU A CA 1
ATOM 2271 C C . LEU A 1 303 ? 12.625 40.541 18.276 1.00 35.25 303 LEU A C 1
ATOM 2273 O O . LEU A 1 303 ? 13.776 40.963 18.160 1.00 35.25 303 LEU A O 1
ATOM 2277 N N . SER A 1 304 ? 12.394 39.327 18.772 1.00 42.03 304 SER A N 1
ATOM 2278 C CA . SER A 1 304 ? 13.454 38.388 19.139 1.00 42.03 304 SER A CA 1
ATOM 2279 C C . SER A 1 304 ? 13.847 37.538 17.925 1.00 42.03 304 SER A C 1
ATOM 2281 O O . SER A 1 304 ? 13.355 36.432 17.694 1.00 42.03 304 SER A O 1
ATOM 2283 N N . GLY A 1 305 ? 14.755 38.080 17.110 1.00 40.19 305 GLY A N 1
ATOM 2284 C CA . GLY A 1 305 ? 15.436 37.333 16.053 1.00 40.19 305 GLY A CA 1
ATOM 2285 C C . GLY A 1 305 ? 16.274 36.198 16.644 1.00 40.19 305 GLY A C 1
ATOM 2286 O O . GLY A 1 305 ? 17.453 36.386 16.933 1.00 40.19 305 GLY A O 1
ATOM 2287 N N . GLY A 1 306 ? 15.656 35.036 16.857 1.00 46.72 306 GLY A N 1
ATOM 2288 C CA . GLY A 1 306 ? 16.352 33.807 17.226 1.00 46.72 306 GLY A CA 1
ATOM 2289 C C . GLY A 1 306 ? 17.334 33.418 16.123 1.00 46.72 306 GLY A C 1
ATOM 2290 O O . GLY A 1 306 ? 16.970 33.409 14.948 1.00 46.72 306 GLY A O 1
ATOM 2291 N N . LYS A 1 307 ? 18.583 33.162 16.505 1.00 47.47 307 LYS A N 1
ATOM 2292 C CA . LYS A 1 307 ? 19.636 32.656 15.621 1.00 47.47 307 LYS A CA 1
ATOM 2293 C C . LYS A 1 307 ? 19.594 31.130 15.638 1.00 47.47 307 LYS A C 1
ATOM 2295 O O . LYS A 1 307 ? 19.507 30.547 16.718 1.00 47.47 307 LYS A O 1
ATOM 2300 N N . ASP A 1 308 ? 19.692 30.504 14.472 1.00 51.44 308 ASP A N 1
ATOM 2301 C CA . ASP A 1 308 ? 19.786 29.047 14.351 1.00 51.44 308 ASP A CA 1
ATOM 2302 C C . ASP A 1 308 ? 21.251 28.610 14.537 1.00 51.44 308 ASP A C 1
ATOM 2304 O O . ASP A 1 308 ? 22.167 29.356 14.197 1.00 51.44 308 ASP A O 1
ATOM 2308 N N . PHE A 1 309 ? 21.517 27.421 15.087 1.00 54.22 309 PHE A N 1
ATOM 2309 C CA . PHE A 1 309 ? 22.877 26.899 15.322 1.00 54.22 309 PHE A CA 1
ATOM 2310 C C . PHE A 1 309 ? 22.978 25.418 14.912 1.00 54.22 309 PHE A C 1
ATOM 2312 O O . PHE A 1 309 ? 21.986 24.695 14.933 1.00 54.22 309 PHE A O 1
ATOM 2319 N N . LYS A 1 310 ? 24.180 24.951 14.541 1.00 55.00 310 LYS A N 1
ATOM 2320 C CA . LYS A 1 310 ? 24.470 23.577 14.086 1.00 55.00 310 LYS A CA 1
ATOM 2321 C C . LYS A 1 310 ? 25.634 22.954 14.866 1.00 55.00 310 LYS A C 1
ATOM 2323 O O . LYS A 1 310 ? 26.666 23.596 15.062 1.00 55.00 310 LYS A O 1
ATOM 2328 N N . VAL A 1 311 ? 25.498 21.684 15.263 1.00 59.66 311 VAL A N 1
ATOM 2329 C CA . VAL A 1 311 ? 26.570 20.910 15.922 1.00 59.66 311 VAL A CA 1
ATOM 2330 C C . VAL A 1 311 ? 27.689 20.592 14.927 1.00 59.66 311 VAL A C 1
ATOM 2332 O O . VAL A 1 311 ? 27.450 20.050 13.842 1.00 59.66 311 VAL A O 1
ATOM 2335 N N . VAL A 1 312 ? 28.932 20.908 15.292 1.00 58.56 312 VAL A N 1
ATOM 2336 C CA . VAL A 1 312 ? 30.109 20.668 14.447 1.00 58.56 312 VAL A CA 1
ATOM 2337 C C . VAL A 1 312 ? 30.485 19.193 14.503 1.00 58.56 312 VAL A C 1
ATOM 2339 O O . VAL A 1 312 ? 30.701 18.641 15.574 1.00 58.56 312 VAL A O 1
ATOM 2342 N N . GLY A 1 313 ? 30.565 18.540 13.342 1.00 57.72 313 GLY A N 1
ATOM 2343 C CA . GLY A 1 313 ? 30.811 17.095 13.249 1.00 57.72 313 GLY A CA 1
ATOM 2344 C C . GLY A 1 313 ? 29.551 16.224 13.359 1.00 57.72 313 GLY A C 1
ATOM 2345 O O . GLY A 1 313 ? 29.663 15.003 13.238 1.00 57.72 313 GLY A O 1
ATOM 2346 N N . GLY A 1 314 ? 28.370 16.840 13.519 1.00 62.88 314 GLY A N 1
ATOM 2347 C CA . GLY A 1 314 ? 27.062 16.180 13.463 1.00 62.88 314 GLY A CA 1
ATOM 2348 C C . GLY A 1 314 ? 26.882 15.083 14.514 1.00 62.88 314 GLY A C 1
ATOM 2349 O O . GLY A 1 314 ? 27.368 15.193 15.639 1.00 62.88 314 GLY A O 1
ATOM 2350 N N . GLU A 1 315 ? 26.204 14.008 14.118 1.00 49.53 315 GLU A N 1
ATOM 2351 C CA . GLU A 1 315 ? 25.866 12.872 14.981 1.00 49.53 315 GLU A CA 1
ATOM 2352 C C . GLU A 1 315 ? 27.097 12.252 15.653 1.00 49.53 315 GLU A C 1
ATOM 2354 O O . GLU A 1 315 ? 27.071 11.991 16.843 1.00 49.53 315 GLU A O 1
ATOM 2359 N N . ARG A 1 316 ? 28.234 12.127 14.955 1.00 53.66 316 ARG A N 1
ATOM 2360 C CA . ARG A 1 316 ? 29.458 11.547 15.543 1.00 53.66 316 ARG A CA 1
ATOM 2361 C C . ARG A 1 316 ? 30.030 12.375 16.690 1.00 53.66 316 ARG A C 1
ATOM 2363 O O . ARG A 1 316 ? 30.551 11.806 17.648 1.00 53.66 316 ARG A O 1
ATOM 2370 N N . ALA A 1 317 ? 29.994 13.702 16.575 1.00 59.53 317 ALA A N 1
ATOM 2371 C CA . ALA A 1 317 ? 30.452 14.581 17.647 1.00 59.53 317 ALA A CA 1
ATOM 2372 C C . ALA A 1 317 ? 29.493 14.524 18.839 1.00 59.53 317 ALA A C 1
ATOM 2374 O O . ALA A 1 317 ? 29.945 14.486 19.981 1.00 59.53 317 ALA A O 1
ATOM 2375 N N . LEU A 1 318 ? 28.190 14.427 18.562 1.00 57.62 318 LEU A N 1
ATOM 2376 C CA . LEU A 1 318 ? 27.160 14.247 19.575 1.00 57.62 318 LEU A CA 1
ATOM 2377 C C . LEU A 1 318 ? 27.289 12.894 20.287 1.00 57.62 318 LEU A C 1
ATOM 2379 O O . LEU A 1 318 ? 27.338 12.873 21.508 1.00 57.62 318 LEU A O 1
ATOM 2383 N N . SER A 1 319 ? 27.431 11.782 19.563 1.00 56.16 319 SER A N 1
ATOM 2384 C CA . SER A 1 319 ? 27.613 10.447 20.144 1.00 56.16 319 SER A CA 1
ATOM 2385 C C . SER A 1 319 ? 28.868 10.379 21.007 1.00 56.16 319 SER A C 1
ATOM 2387 O O . SER A 1 319 ? 28.813 9.837 22.102 1.00 56.16 319 SER A O 1
ATOM 2389 N N . ARG A 1 320 ? 29.984 10.983 20.571 1.00 65.38 320 ARG A N 1
ATOM 2390 C CA . ARG A 1 320 ? 31.203 11.072 21.393 1.00 65.38 320 ARG A CA 1
ATOM 2391 C C . ARG A 1 320 ? 30.995 11.930 22.632 1.00 65.38 320 ARG A C 1
ATOM 2393 O O . ARG A 1 320 ? 31.436 11.539 23.703 1.00 65.38 320 ARG A O 1
ATOM 2400 N N . ALA A 1 321 ? 30.329 13.076 22.500 1.00 62.47 321 ALA A N 1
ATOM 2401 C CA . ALA A 1 321 ? 30.024 13.931 23.639 1.00 62.47 321 ALA A CA 1
ATOM 2402 C C . ALA A 1 321 ? 29.112 13.207 24.638 1.00 62.47 321 ALA A C 1
ATOM 2404 O O . ALA A 1 321 ? 29.393 13.242 25.828 1.00 62.47 321 ALA A O 1
ATOM 2405 N N . LEU A 1 322 ? 28.087 12.491 24.169 1.00 61.28 322 LEU A N 1
ATOM 2406 C CA . LEU A 1 322 ? 27.198 11.676 24.999 1.00 61.28 322 LEU A CA 1
ATOM 2407 C C . LEU A 1 322 ? 27.936 10.501 25.649 1.00 61.28 322 LEU A C 1
ATOM 2409 O O . LEU A 1 322 ? 27.744 10.242 26.833 1.00 61.28 322 LEU A O 1
ATOM 2413 N N . GLU A 1 323 ? 28.826 9.829 24.919 1.00 63.94 323 GLU A N 1
ATOM 2414 C CA . GLU A 1 323 ? 29.657 8.753 25.457 1.00 63.94 323 GLU A CA 1
ATOM 2415 C C . GLU A 1 323 ? 30.595 9.284 26.550 1.00 63.94 323 GLU A C 1
ATOM 2417 O O . GLU A 1 323 ? 30.652 8.720 27.642 1.00 63.94 323 GLU A O 1
ATOM 2422 N N . THR A 1 324 ? 31.291 10.400 26.306 1.00 67.19 324 THR A N 1
ATOM 2423 C CA . THR A 1 324 ? 32.120 11.064 27.319 1.00 67.19 324 THR A CA 1
ATOM 2424 C C . THR A 1 324 ? 31.269 11.467 28.517 1.00 67.19 324 THR A C 1
ATOM 2426 O O . THR A 1 324 ? 31.619 11.121 29.640 1.00 67.19 324 THR A O 1
ATOM 2429 N N . PHE A 1 325 ? 30.120 12.098 28.278 1.00 63.72 325 PHE A N 1
ATOM 2430 C CA . PHE A 1 325 ? 29.197 12.540 29.316 1.00 63.72 325 PHE A CA 1
ATOM 2431 C C . PHE A 1 325 ? 28.709 11.379 30.189 1.00 63.72 325 PHE A C 1
ATOM 2433 O O . PHE A 1 325 ? 28.695 11.502 31.409 1.00 63.72 325 PHE A O 1
ATOM 2440 N N . SER A 1 326 ? 28.378 10.228 29.595 1.00 57.47 326 SER A N 1
ATOM 2441 C CA . SER A 1 326 ? 27.946 9.040 30.343 1.00 57.47 326 SER A CA 1
ATOM 2442 C C . SER A 1 326 ? 29.035 8.489 31.270 1.00 57.47 326 SER A C 1
ATOM 2444 O O . SER A 1 326 ? 28.726 7.927 32.317 1.00 57.47 326 SER A O 1
ATOM 2446 N N . LYS A 1 327 ? 30.313 8.675 30.905 1.00 64.44 327 LYS A N 1
ATOM 2447 C CA . LYS A 1 327 ? 31.469 8.185 31.668 1.00 64.44 327 LYS A CA 1
ATOM 2448 C C . LYS A 1 327 ? 31.910 9.156 32.757 1.00 64.44 327 LYS A C 1
ATOM 2450 O O . LYS A 1 327 ? 32.337 8.724 33.822 1.00 64.44 327 LYS A O 1
ATOM 2455 N N . THR A 1 328 ? 31.864 10.456 32.485 1.00 66.88 328 THR A N 1
ATOM 2456 C CA . THR A 1 328 ? 32.485 11.483 33.340 1.00 66.88 328 THR A CA 1
ATOM 2457 C C . THR A 1 328 ? 31.469 12.369 34.056 1.00 66.88 328 THR A C 1
ATOM 2459 O O . THR A 1 328 ? 31.842 13.088 34.979 1.00 66.88 328 THR A O 1
ATOM 2462 N N . GLY A 1 329 ? 30.202 12.355 33.632 1.00 62.03 329 GLY A N 1
ATOM 2463 C CA . GLY A 1 329 ? 29.197 13.343 34.027 1.00 62.03 329 GLY A CA 1
ATOM 2464 C C . GLY A 1 329 ? 29.406 14.723 33.392 1.00 62.03 329 GLY A C 1
ATOM 2465 O O . GLY A 1 329 ? 28.666 15.648 33.725 1.00 62.03 329 GLY A O 1
ATOM 2466 N N . GLU A 1 330 ? 30.398 14.887 32.503 1.00 70.38 330 GLU A N 1
ATOM 2467 C CA . GLU A 1 330 ? 30.722 16.163 31.857 1.00 70.38 330 GLU A CA 1
ATOM 2468 C C . GLU A 1 330 ? 31.176 15.995 30.395 1.00 70.38 330 GLU A C 1
ATOM 2470 O O . GLU A 1 330 ? 32.010 15.145 30.091 1.00 70.38 330 GLU A O 1
ATOM 2475 N N . ALA A 1 331 ? 30.705 16.841 29.474 1.00 75.31 331 ALA A N 1
ATOM 2476 C CA . ALA A 1 331 ? 31.160 16.817 28.080 1.00 75.31 331 ALA A CA 1
ATOM 2477 C C . ALA A 1 331 ? 31.170 18.200 27.428 1.00 75.31 331 ALA A C 1
ATOM 2479 O O . ALA A 1 331 ? 30.332 19.047 27.725 1.00 75.31 331 ALA A O 1
ATOM 2480 N N . ASN A 1 332 ? 32.111 18.405 26.504 1.00 74.38 332 ASN A N 1
ATOM 2481 C CA . ASN A 1 332 ? 32.162 19.592 25.656 1.00 74.38 332 ASN A CA 1
ATOM 2482 C C . ASN A 1 332 ? 31.483 19.305 24.314 1.00 74.38 332 ASN A C 1
ATOM 2484 O O . ASN A 1 332 ? 31.875 18.378 23.606 1.00 74.38 332 ASN A O 1
ATOM 2488 N N . LEU A 1 333 ? 30.505 20.130 23.948 1.00 72.94 333 LEU A N 1
ATOM 2489 C CA . LEU A 1 333 ? 29.850 20.118 22.646 1.00 72.94 333 LEU A CA 1
ATOM 2490 C C . LEU A 1 333 ? 30.326 21.323 21.826 1.00 72.94 333 LEU A C 1
ATOM 2492 O O . LEU A 1 333 ? 30.266 22.454 22.304 1.00 72.94 333 LEU A O 1
ATOM 2496 N N . ILE A 1 334 ? 30.782 21.100 20.592 1.00 71.38 334 ILE A N 1
ATOM 2497 C CA . ILE A 1 334 ? 31.199 22.185 19.690 1.00 71.38 334 ILE A CA 1
ATOM 2498 C C . ILE A 1 334 ? 30.042 22.532 18.746 1.00 71.38 334 ILE A C 1
ATOM 2500 O O . ILE A 1 334 ? 29.518 21.662 18.046 1.00 71.38 334 ILE A O 1
ATOM 2504 N N . VAL A 1 335 ? 29.655 23.806 18.695 1.00 73.94 335 VAL A N 1
ATOM 2505 C CA . VAL A 1 335 ? 28.543 24.320 17.877 1.00 73.94 335 VAL A CA 1
ATOM 2506 C C . VAL A 1 335 ? 28.981 25.518 17.026 1.00 73.94 335 VAL A C 1
ATOM 2508 O O . VAL A 1 335 ? 29.945 26.202 17.362 1.00 73.94 335 VAL A O 1
ATOM 2511 N N . ARG A 1 336 ? 28.290 25.782 15.911 1.00 70.56 336 ARG A N 1
ATOM 2512 C CA . ARG A 1 336 ? 28.446 26.991 15.076 1.00 70.56 336 ARG A CA 1
ATOM 2513 C C . ARG A 1 336 ? 27.095 27.652 14.840 1.00 70.56 336 ARG A C 1
ATOM 2515 O O . ARG A 1 336 ? 26.097 26.959 14.676 1.00 70.56 336 ARG A O 1
ATOM 2522 N N . GLU A 1 337 ? 27.074 28.977 14.750 1.00 68.56 337 GLU A N 1
ATOM 2523 C CA . GLU A 1 337 ? 25.885 29.724 14.310 1.00 68.56 337 GLU A CA 1
ATOM 2524 C C . GLU A 1 337 ? 25.561 29.390 12.850 1.00 68.56 337 GLU A C 1
ATOM 2526 O O . GLU A 1 337 ? 26.461 29.326 12.018 1.00 68.56 337 GLU A O 1
ATOM 2531 N N . HIS A 1 338 ? 24.299 29.153 12.523 1.00 67.44 338 HIS A N 1
ATOM 2532 C CA . HIS A 1 338 ? 23.804 29.012 11.159 1.00 67.44 338 HIS A CA 1
ATOM 2533 C C . HIS A 1 338 ? 23.378 30.394 10.665 1.00 67.44 338 HIS A C 1
ATOM 2535 O O . HIS A 1 338 ? 22.475 31.023 11.208 1.00 67.44 338 HIS A O 1
ATOM 2541 N N . LEU A 1 339 ? 24.079 30.897 9.649 1.00 69.94 339 LEU A N 1
ATOM 2542 C CA . LEU A 1 339 ? 23.888 32.247 9.109 1.00 69.94 339 LEU A CA 1
ATOM 2543 C C . LEU A 1 339 ? 22.930 32.264 7.901 1.00 69.94 339 LEU A C 1
ATOM 2545 O O . LEU A 1 339 ? 22.766 33.297 7.251 1.00 69.94 339 LEU A O 1
ATOM 2549 N N . GLY A 1 340 ? 22.297 31.129 7.587 1.00 72.19 340 GLY A N 1
ATOM 2550 C CA . GLY A 1 340 ? 21.366 30.960 6.476 1.00 72.19 340 GLY A CA 1
ATOM 2551 C C . GLY A 1 340 ? 22.002 30.429 5.185 1.00 72.19 340 GLY A C 1
ATOM 2552 O O . GLY A 1 340 ? 23.153 29.986 5.132 1.00 72.19 340 GLY A O 1
ATOM 2553 N N . ALA A 1 341 ? 21.218 30.449 4.102 1.00 66.88 341 ALA A N 1
ATOM 2554 C CA . ALA A 1 341 ? 21.708 30.119 2.764 1.00 66.88 341 ALA A CA 1
ATOM 2555 C C . ALA A 1 341 ? 22.707 31.191 2.297 1.00 66.88 341 ALA A C 1
ATOM 2557 O O . ALA A 1 341 ? 22.352 32.372 2.228 1.00 66.88 341 ALA A O 1
ATOM 2558 N N . GLY A 1 342 ? 23.932 30.781 1.952 1.00 65.19 342 GLY A N 1
ATOM 2559 C CA . GLY A 1 342 ? 24.995 31.704 1.549 1.00 65.19 342 GLY A CA 1
ATOM 2560 C C . GLY A 1 342 ? 24.597 32.554 0.342 1.00 65.19 342 GLY A C 1
ATOM 2561 O O . GLY A 1 342 ? 23.774 32.144 -0.476 1.00 65.19 342 GLY A O 1
ATOM 2562 N N . LYS A 1 343 ? 25.163 33.756 0.204 1.00 67.62 343 LYS A N 1
ATOM 2563 C CA . LYS A 1 343 ? 24.813 34.670 -0.901 1.00 67.62 343 LYS A CA 1
ATOM 2564 C C . LYS A 1 343 ? 25.484 34.258 -2.225 1.00 67.62 343 LYS A C 1
ATOM 2566 O O . LYS A 1 343 ? 26.549 33.643 -2.247 1.00 67.62 343 LYS A O 1
ATOM 2571 N N . GLY A 1 344 ? 24.868 34.621 -3.354 1.00 73.88 344 GLY A N 1
ATOM 2572 C CA . GLY A 1 344 ? 25.444 34.451 -4.697 1.00 73.88 344 GLY A CA 1
ATOM 2573 C C . GLY A 1 344 ? 25.505 32.999 -5.181 1.00 73.88 344 GLY A C 1
ATOM 2574 O O . GLY A 1 344 ? 24.543 32.246 -5.036 1.00 73.88 344 GLY A O 1
ATOM 2575 N N . ILE A 1 345 ? 26.639 32.596 -5.763 1.00 51.59 345 ILE A N 1
ATOM 2576 C CA . ILE A 1 345 ? 26.822 31.262 -6.360 1.00 51.59 345 ILE A CA 1
ATOM 2577 C C . ILE A 1 345 ? 26.653 30.129 -5.332 1.00 51.59 345 ILE A C 1
ATOM 2579 O O . ILE A 1 345 ? 26.158 29.051 -5.656 1.00 51.59 345 ILE A O 1
ATOM 2583 N N . LYS A 1 346 ? 26.954 30.410 -4.058 1.00 54.16 346 LYS A N 1
ATOM 2584 C CA . LYS A 1 346 ? 26.702 29.505 -2.933 1.00 54.16 346 LYS A CA 1
ATOM 2585 C C . LYS A 1 346 ? 25.213 29.192 -2.777 1.00 54.16 346 LYS A C 1
ATOM 2587 O O . LYS A 1 346 ? 24.881 28.037 -2.544 1.00 54.16 346 LYS A O 1
ATOM 2592 N N . ARG A 1 347 ? 24.310 30.157 -3.001 1.00 54.44 347 ARG A N 1
ATOM 2593 C CA . ARG A 1 347 ? 22.854 29.918 -3.011 1.00 54.44 347 ARG A CA 1
ATOM 2594 C C . ARG A 1 347 ? 22.441 28.997 -4.154 1.00 54.44 347 ARG A C 1
ATOM 2596 O O . ARG A 1 347 ? 21.636 28.099 -3.944 1.00 54.44 347 ARG A O 1
ATOM 2603 N N . VAL A 1 348 ? 23.014 29.199 -5.341 1.00 48.94 348 VAL A N 1
ATOM 2604 C CA . VAL A 1 348 ? 22.716 28.400 -6.545 1.00 48.94 348 VAL A CA 1
ATOM 2605 C C . VAL A 1 348 ? 23.099 26.932 -6.343 1.00 48.94 348 VAL A C 1
ATOM 2607 O O . VAL A 1 348 ? 22.368 26.036 -6.756 1.00 48.94 348 VAL A O 1
ATOM 2610 N N . PHE A 1 349 ? 24.193 26.677 -5.624 1.00 51.59 349 PHE A N 1
ATOM 2611 C CA . PHE A 1 349 ? 24.602 25.328 -5.225 1.00 51.59 349 PHE A CA 1
ATOM 2612 C C . PHE A 1 349 ? 23.978 24.857 -3.895 1.00 51.59 349 PHE A C 1
ATOM 2614 O O . PHE A 1 349 ? 24.182 23.717 -3.479 1.00 51.59 349 PHE A O 1
ATOM 2621 N N . GLY A 1 350 ? 23.182 25.706 -3.234 1.00 52.19 350 GLY A N 1
ATOM 2622 C CA . GLY A 1 350 ? 22.555 25.456 -1.937 1.00 52.19 350 GLY A CA 1
ATOM 2623 C C . GLY A 1 350 ? 23.558 25.146 -0.822 1.00 52.19 350 GLY A C 1
ATOM 2624 O O . GLY A 1 350 ? 23.365 24.180 -0.084 1.00 52.19 350 GLY A O 1
ATOM 2625 N N . MET A 1 351 ? 24.632 25.934 -0.749 1.00 56.62 351 MET A N 1
ATOM 2626 C CA . MET A 1 351 ? 25.634 25.941 0.317 1.00 56.62 351 MET A CA 1
ATOM 2627 C C . MET A 1 351 ? 25.196 26.904 1.437 1.00 56.62 351 MET A C 1
ATOM 2629 O O . MET A 1 351 ? 24.780 28.033 1.167 1.00 56.62 351 MET A O 1
ATOM 2633 N N . GLN A 1 352 ? 25.294 26.459 2.691 1.00 65.44 352 GLN A N 1
ATOM 2634 C CA . GLN A 1 352 ? 24.947 27.238 3.889 1.00 65.44 352 GLN A CA 1
ATOM 2635 C C . GLN A 1 352 ? 26.180 27.977 4.439 1.00 65.44 352 GLN A C 1
ATOM 2637 O O . GLN A 1 352 ? 27.310 27.513 4.269 1.00 65.44 352 GLN A O 1
ATOM 2642 N N . GLU A 1 353 ? 25.971 29.129 5.078 1.00 70.38 353 GLU A N 1
ATOM 2643 C CA . GLU A 1 353 ? 27.018 29.873 5.789 1.00 70.38 353 GLU A CA 1
ATOM 2644 C C . GLU A 1 353 ? 26.926 29.622 7.296 1.00 70.38 353 GLU A C 1
ATOM 2646 O O . GLU A 1 353 ? 25.835 29.548 7.856 1.00 70.38 353 GLU A O 1
ATOM 2651 N N . TYR A 1 354 ? 28.081 29.484 7.951 1.00 74.19 354 TYR A N 1
ATOM 2652 C CA . TYR A 1 354 ? 28.170 29.222 9.386 1.00 74.19 354 TYR A CA 1
ATOM 2653 C C . TYR A 1 354 ? 29.116 30.218 10.065 1.00 74.19 354 TYR A C 1
ATOM 2655 O O . TYR A 1 354 ? 30.140 30.590 9.490 1.00 74.19 354 TYR A O 1
ATOM 2663 N N . GLY A 1 355 ? 28.774 30.627 11.286 1.00 75.38 355 GLY A N 1
ATOM 2664 C CA . GLY A 1 355 ? 29.583 31.468 12.163 1.00 75.38 355 GLY A CA 1
ATOM 2665 C C . GLY A 1 355 ? 30.744 30.716 12.835 1.00 75.38 355 GLY A C 1
ATOM 2666 O O . GLY A 1 355 ? 31.000 29.548 12.518 1.00 75.38 355 GLY A O 1
ATOM 2667 N N . PRO A 1 356 ? 31.476 31.383 13.750 1.00 70.75 356 PRO A N 1
ATOM 2668 C CA . PRO A 1 356 ? 32.622 30.796 14.444 1.00 70.75 356 PRO A CA 1
ATOM 2669 C C . PRO A 1 356 ? 32.212 29.646 15.374 1.00 70.75 356 PRO A C 1
ATOM 2671 O O . PRO A 1 356 ? 31.072 29.575 15.834 1.00 70.75 356 PRO A O 1
ATOM 2674 N N . GLU A 1 357 ? 33.159 28.748 15.650 1.00 75.00 357 GLU A N 1
ATOM 2675 C CA . GLU A 1 357 ? 32.967 27.638 16.589 1.00 75.00 357 GLU A CA 1
ATOM 2676 C C . GLU A 1 357 ? 32.881 28.132 18.033 1.00 75.00 357 GLU A C 1
ATOM 2678 O O . GLU A 1 357 ? 33.644 29.001 18.456 1.00 75.00 357 GLU A O 1
ATOM 2683 N N . GLN A 1 358 ? 31.968 27.541 18.796 1.00 67.00 358 GLN A N 1
ATOM 2684 C CA . GLN A 1 358 ? 31.787 27.769 20.225 1.00 67.00 358 GLN A CA 1
ATOM 2685 C C . GLN A 1 358 ? 31.782 26.424 20.959 1.00 67.00 358 GLN A C 1
ATOM 2687 O O . GLN A 1 358 ? 31.228 25.449 20.455 1.00 67.00 358 GLN A O 1
ATOM 2692 N N . SER A 1 359 ? 32.403 26.369 22.142 1.00 70.25 359 SER A N 1
ATOM 2693 C CA . SER A 1 359 ? 32.439 25.175 22.998 1.00 70.25 359 SER A CA 1
ATOM 2694 C C . SER A 1 359 ? 31.464 25.330 24.158 1.00 70.25 359 SER A C 1
ATOM 2696 O O . SER A 1 359 ? 31.523 26.318 24.889 1.00 70.25 359 SER A O 1
ATOM 2698 N N . LEU A 1 360 ? 30.607 24.334 24.350 1.00 66.56 360 LEU A N 1
ATOM 2699 C CA . LEU A 1 360 ? 29.548 24.318 25.350 1.00 66.56 360 LEU A CA 1
ATOM 2700 C C . LEU A 1 360 ? 29.784 23.165 26.326 1.00 66.56 360 LEU A C 1
ATOM 2702 O O . LEU A 1 360 ? 29.788 22.003 25.926 1.00 66.56 360 LEU A O 1
ATOM 2706 N N . LEU A 1 361 ? 29.996 23.488 27.603 1.00 67.88 361 LEU A N 1
ATOM 2707 C CA . LEU A 1 361 ? 30.253 22.500 28.650 1.00 67.88 361 LEU A CA 1
ATOM 2708 C C . LEU A 1 361 ? 28.938 22.044 29.294 1.00 67.88 361 LEU A C 1
ATOM 2710 O O . LEU A 1 361 ? 28.209 22.835 29.889 1.00 67.88 361 LEU A O 1
ATOM 2714 N N . VAL A 1 362 ? 28.646 20.755 29.209 1.00 66.75 362 VAL A N 1
ATOM 2715 C CA . VAL A 1 362 ? 27.474 20.120 29.820 1.00 66.75 362 VAL A CA 1
ATOM 2716 C C . VAL A 1 362 ? 27.936 19.373 31.070 1.00 66.75 362 VAL A C 1
ATOM 2718 O O . VAL A 1 362 ? 28.890 18.607 30.963 1.00 66.75 362 VAL A O 1
ATOM 2721 N N . LYS A 1 363 ? 27.295 19.575 32.233 1.00 64.81 363 LYS A N 1
ATOM 2722 C CA . LYS A 1 363 ? 27.641 18.917 33.511 1.00 64.81 363 LYS A CA 1
ATOM 2723 C C . LYS A 1 363 ? 26.422 18.352 34.250 1.00 64.81 363 LYS A C 1
ATOM 2725 O O . LYS A 1 363 ? 25.360 18.974 34.292 1.00 64.81 363 LYS A O 1
ATOM 2730 N N . HIS A 1 364 ? 26.591 17.207 34.907 1.00 58.97 364 HIS A N 1
ATOM 2731 C CA . HIS A 1 364 ? 25.627 16.646 35.857 1.00 58.97 364 HIS A CA 1
ATOM 2732 C C . HIS A 1 364 ? 26.084 16.883 37.306 1.00 58.97 364 HIS A C 1
ATOM 2734 O O . HIS A 1 364 ? 27.230 16.605 37.652 1.00 58.97 364 HIS A O 1
ATOM 2740 N N . ASN A 1 365 ? 25.195 17.376 38.177 1.00 57.06 365 ASN A N 1
ATOM 2741 C CA . ASN A 1 365 ? 25.563 17.777 39.545 1.00 57.06 365 ASN A CA 1
ATOM 2742 C C . ASN A 1 365 ? 25.792 16.602 40.519 1.00 57.06 365 ASN A C 1
ATOM 2744 O O . ASN A 1 365 ? 26.340 16.820 41.598 1.00 57.06 365 ASN A O 1
ATOM 2748 N N . LYS A 1 366 ? 25.386 15.371 40.177 1.00 56.88 366 LYS A N 1
ATOM 2749 C CA . LYS A 1 366 ? 25.717 14.159 40.952 1.00 56.88 366 LYS A CA 1
ATOM 2750 C C . LYS A 1 366 ? 26.718 13.314 40.162 1.00 56.88 366 LYS A C 1
ATOM 2752 O O . LYS A 1 366 ? 26.398 12.836 39.073 1.00 56.88 366 LYS A O 1
ATOM 2757 N N . THR A 1 367 ? 27.925 13.154 40.699 1.00 51.09 367 THR A N 1
ATOM 2758 C CA . THR A 1 367 ? 28.985 12.318 40.123 1.00 51.09 367 THR A CA 1
ATOM 2759 C C . THR A 1 367 ? 28.557 10.847 40.106 1.00 51.09 367 THR A C 1
ATOM 2761 O O . THR A 1 367 ? 28.075 10.325 41.107 1.00 51.09 367 THR A O 1
ATOM 2764 N N . GLY A 1 368 ? 28.728 10.168 38.966 1.00 51.28 368 GLY A N 1
ATOM 2765 C CA . GLY A 1 368 ? 28.545 8.713 38.854 1.00 51.28 368 GLY A CA 1
ATOM 2766 C C . GLY A 1 368 ? 27.134 8.207 38.530 1.00 51.28 368 GLY A C 1
ATOM 2767 O O . GLY A 1 368 ? 26.950 6.994 38.488 1.00 51.28 368 GLY A O 1
ATOM 2768 N N . GLN A 1 369 ? 26.152 9.079 38.268 1.00 51.31 369 GLN A N 1
ATOM 2769 C CA . GLN A 1 369 ? 24.858 8.650 37.717 1.00 51.31 369 GLN A CA 1
ATOM 2770 C C . GLN A 1 369 ? 24.803 8.903 36.201 1.00 51.31 369 GLN A C 1
ATOM 2772 O O . GLN A 1 369 ? 24.907 10.061 35.788 1.00 51.31 369 GLN A O 1
ATOM 2777 N N . PRO A 1 370 ? 24.662 7.854 35.365 1.00 48.53 370 PRO A N 1
ATOM 2778 C CA . PRO A 1 370 ? 24.514 8.024 33.927 1.00 48.53 370 PRO A CA 1
ATOM 2779 C C . PRO A 1 370 ? 23.133 8.610 33.613 1.00 48.53 370 PRO A C 1
ATOM 2781 O O . PRO A 1 370 ? 22.114 8.099 34.074 1.00 48.53 370 PRO A O 1
ATOM 2784 N N . ILE A 1 371 ? 23.087 9.667 32.801 1.00 51.81 371 ILE A N 1
ATOM 2785 C CA . ILE A 1 371 ? 21.844 10.054 32.123 1.00 51.81 371 ILE A CA 1
ATOM 2786 C C . ILE A 1 371 ? 21.613 9.030 31.007 1.00 51.81 371 ILE A C 1
ATOM 2788 O O . ILE A 1 371 ? 22.487 8.852 30.157 1.00 51.81 371 ILE A O 1
ATOM 2792 N N . ILE A 1 372 ? 20.462 8.351 31.017 1.00 51.22 372 ILE A N 1
ATOM 2793 C CA . ILE A 1 372 ? 20.086 7.379 29.981 1.00 51.22 372 ILE A CA 1
ATOM 2794 C C . ILE A 1 372 ? 19.764 8.156 28.685 1.00 51.22 372 ILE A C 1
ATOM 2796 O O . ILE A 1 372 ? 18.877 9.013 28.696 1.00 51.22 372 ILE A O 1
ATOM 2800 N N . PRO A 1 373 ? 20.511 7.942 27.584 1.00 50.22 373 PRO A N 1
ATOM 2801 C CA . PRO A 1 373 ? 20.511 8.825 26.423 1.00 50.22 373 PRO A CA 1
ATOM 2802 C C . PRO A 1 373 ? 19.479 8.398 25.368 1.00 50.22 373 PRO A C 1
ATOM 2804 O O . PRO A 1 373 ? 19.835 8.009 24.257 1.00 50.22 373 PRO A O 1
ATOM 2807 N N . GLU A 1 374 ? 18.194 8.528 25.672 1.00 47.38 374 GLU A N 1
ATOM 2808 C CA . GLU A 1 374 ? 17.139 8.499 24.648 1.00 47.38 374 GLU A CA 1
ATOM 2809 C C . GLU A 1 374 ? 17.124 9.870 23.941 1.00 47.38 374 GLU A C 1
ATOM 2811 O O . GLU A 1 374 ? 16.702 10.899 24.472 1.00 47.38 374 GLU A O 1
ATOM 2816 N N . SER A 1 375 ? 17.775 9.921 22.777 1.00 47.12 375 SER A N 1
ATOM 2817 C CA . SER A 1 375 ? 18.583 11.056 22.317 1.00 47.12 375 SER A CA 1
ATOM 2818 C C . SER A 1 375 ? 17.975 11.815 21.125 1.00 47.12 375 SER A C 1
ATOM 2820 O O . SER A 1 375 ? 17.862 11.307 20.018 1.00 47.12 375 SER A O 1
ATOM 2822 N N . SER A 1 376 ? 17.599 13.074 21.367 1.00 39.69 376 SER A N 1
ATOM 2823 C CA . SER A 1 376 ? 17.507 14.204 20.406 1.00 39.69 376 SER A CA 1
ATOM 2824 C C . SER A 1 376 ? 16.947 15.429 21.140 1.00 39.69 376 SER A C 1
ATOM 2826 O O . SER A 1 376 ? 17.582 16.479 21.200 1.00 39.69 376 SER A O 1
ATOM 2828 N N . LYS A 1 377 ? 15.848 15.225 21.876 1.00 46.72 377 LYS A N 1
ATOM 2829 C CA . LYS A 1 377 ? 15.142 16.257 22.657 1.00 46.72 377 LYS A CA 1
ATOM 2830 C C . LYS A 1 377 ? 15.997 16.912 23.750 1.00 46.72 377 LYS A C 1
ATOM 2832 O O . LYS A 1 377 ? 15.836 18.098 24.020 1.00 46.72 377 LYS A O 1
ATOM 2837 N N . LEU A 1 378 ? 16.919 16.170 24.375 1.00 52.59 378 LEU A N 1
ATOM 2838 C CA . LEU A 1 378 ? 17.813 16.713 25.407 1.00 52.59 378 LEU A CA 1
ATOM 2839 C C . LEU A 1 378 ? 18.847 17.679 24.818 1.00 52.59 378 LEU A C 1
ATOM 2841 O O . LEU A 1 378 ? 19.105 18.720 25.410 1.00 52.59 378 LEU A O 1
ATOM 2845 N N . ALA A 1 379 ? 19.399 17.370 23.642 1.00 49.16 379 ALA A N 1
ATOM 2846 C CA . ALA A 1 379 ? 20.352 18.240 22.957 1.00 49.16 379 ALA A CA 1
ATOM 2847 C C . ALA A 1 379 ? 19.682 19.542 22.479 1.00 49.16 379 ALA A C 1
ATOM 2849 O O . ALA A 1 379 ? 20.265 20.618 22.620 1.00 49.16 379 ALA A O 1
ATOM 2850 N N . ASP A 1 380 ? 18.432 19.457 22.016 1.00 47.78 380 ASP A N 1
ATOM 2851 C CA . ASP A 1 380 ? 17.630 20.618 21.612 1.00 47.78 380 ASP A CA 1
ATOM 2852 C C . ASP A 1 380 ? 17.254 21.501 22.809 1.00 47.78 380 ASP A C 1
ATOM 2854 O O . ASP A 1 380 ? 17.332 22.731 22.739 1.00 47.78 380 ASP A O 1
ATOM 2858 N N . LEU A 1 381 ? 16.917 20.887 23.947 1.00 54.66 381 LEU A N 1
ATOM 2859 C CA . LEU A 1 381 ? 16.638 21.590 25.200 1.00 54.66 381 LEU A CA 1
ATOM 2860 C C . LEU A 1 381 ? 17.899 22.293 25.738 1.00 54.66 381 LEU A C 1
ATOM 2862 O O . LEU A 1 381 ? 17.832 23.455 26.145 1.00 54.66 381 LEU A O 1
ATOM 2866 N N . ILE A 1 382 ? 19.048 21.609 25.677 1.00 54.75 382 ILE A N 1
ATOM 2867 C CA . ILE A 1 382 ? 20.387 22.116 26.021 1.00 54.75 382 ILE A CA 1
ATOM 2868 C C . ILE A 1 382 ? 20.727 23.348 25.173 1.00 54.75 382 ILE A C 1
ATOM 2870 O O . ILE A 1 382 ? 21.108 24.384 25.721 1.00 54.75 382 ILE A O 1
ATOM 2874 N N . ALA A 1 383 ? 20.549 23.271 23.852 1.00 49.81 383 ALA A N 1
ATOM 2875 C CA . ALA A 1 383 ? 20.839 24.377 22.943 1.00 49.81 383 ALA A CA 1
ATOM 2876 C C . ALA A 1 383 ? 19.884 25.567 23.150 1.00 49.81 383 ALA A C 1
ATOM 2878 O O . ALA A 1 383 ? 20.334 26.711 23.245 1.00 49.81 383 ALA A O 1
ATOM 2879 N N . THR A 1 384 ? 18.582 25.300 23.298 1.00 50.72 384 THR A N 1
ATOM 2880 C CA . THR A 1 384 ? 17.549 26.335 23.477 1.00 50.72 384 THR A CA 1
ATOM 2881 C C . THR A 1 384 ? 17.747 27.113 24.776 1.00 50.72 384 THR A C 1
ATOM 2883 O O . THR A 1 384 ? 17.680 28.340 24.792 1.00 50.72 384 THR A O 1
ATOM 2886 N N . CYS A 1 385 ? 18.022 26.422 25.883 1.00 52.56 385 CYS A N 1
ATOM 2887 C CA . CYS A 1 385 ? 18.065 27.073 27.189 1.00 52.56 385 CYS A CA 1
ATOM 2888 C C . CYS A 1 385 ? 19.396 27.789 27.467 1.00 52.56 385 CYS A C 1
ATOM 2890 O O . CYS A 1 385 ? 19.448 28.662 28.335 1.00 52.56 385 CYS A O 1
ATOM 2892 N N . HIS A 1 386 ? 20.474 27.428 26.766 1.00 54.66 386 HIS A N 1
ATOM 2893 C CA . HIS A 1 386 ? 21.772 28.089 26.903 1.00 54.66 386 HIS A CA 1
ATOM 2894 C C . HIS A 1 386 ? 21.863 29.407 26.122 1.00 54.66 386 HIS A C 1
ATOM 2896 O O . HIS A 1 386 ? 22.524 30.341 26.570 1.00 54.66 386 HIS A O 1
ATOM 2902 N N . LEU A 1 387 ? 21.224 29.477 24.951 1.00 51.12 387 LEU A N 1
ATOM 2903 C CA . LEU A 1 387 ? 21.486 30.530 23.964 1.00 51.12 387 LEU A CA 1
ATOM 2904 C C . LEU A 1 387 ? 20.405 31.617 23.904 1.00 51.12 387 LEU A C 1
ATOM 2906 O O . LEU A 1 387 ? 20.596 32.617 23.213 1.00 51.12 387 LEU A O 1
ATOM 2910 N N . ASP A 1 388 ? 19.317 31.474 24.667 1.00 54.91 388 ASP A N 1
ATOM 2911 C CA . ASP A 1 388 ? 18.439 32.590 25.020 1.00 54.91 388 ASP A CA 1
ATOM 2912 C C . ASP A 1 388 ? 19.062 33.363 26.204 1.00 54.91 388 ASP A C 1
ATOM 2914 O O . ASP A 1 388 ? 19.112 32.841 27.325 1.00 54.91 388 ASP A O 1
ATOM 2918 N N . PRO A 1 389 ? 19.526 34.617 26.013 1.00 53.25 389 PRO A N 1
ATOM 2919 C CA . PRO A 1 389 ? 20.123 35.413 27.085 1.00 53.25 389 PRO A CA 1
ATOM 2920 C C . PRO A 1 389 ? 19.169 35.623 28.263 1.00 53.25 389 PRO A C 1
ATOM 2922 O O . PRO A 1 389 ? 19.614 35.846 29.388 1.00 53.25 389 PRO A O 1
ATOM 2925 N N . THR A 1 390 ? 17.857 35.550 28.019 1.00 54.06 390 THR A N 1
ATOM 2926 C CA . THR A 1 390 ? 16.836 35.682 29.056 1.00 54.06 390 THR A CA 1
ATOM 2927 C C . THR A 1 390 ? 16.723 34.435 29.930 1.00 54.06 390 THR A C 1
ATOM 2929 O O . THR A 1 390 ? 16.095 34.511 30.986 1.00 54.06 390 THR A O 1
ATOM 2932 N N . MET A 1 391 ? 17.317 33.309 29.531 1.00 50.00 391 MET A N 1
ATOM 2933 C CA . MET A 1 391 ? 17.307 32.051 30.279 1.00 50.00 391 MET A CA 1
ATOM 2934 C C . MET A 1 391 ? 18.496 31.921 31.229 1.00 50.00 391 MET A C 1
ATOM 2936 O O . MET A 1 391 ? 18.422 31.130 32.164 1.00 50.00 391 MET A O 1
ATOM 2940 N N . ALA A 1 392 ? 19.545 32.734 31.066 1.00 54.28 392 ALA A N 1
ATOM 2941 C CA . ALA A 1 392 ? 20.704 32.730 31.952 1.00 54.28 392 ALA A CA 1
ATOM 2942 C C . ALA A 1 392 ? 20.290 32.904 33.426 1.00 54.28 392 ALA A C 1
ATOM 2944 O O . ALA A 1 392 ? 19.644 33.881 33.801 1.00 54.28 392 ALA A O 1
ATOM 2945 N N . GLY A 1 393 ? 20.674 31.942 34.266 1.00 53.28 393 GLY A N 1
ATOM 2946 C CA . GLY A 1 393 ? 20.336 31.914 35.689 1.00 53.28 393 GLY A CA 1
ATOM 2947 C C . GLY A 1 393 ? 18.989 31.264 36.015 1.00 53.28 393 GLY A C 1
ATOM 2948 O O . GLY A 1 393 ? 18.793 30.894 37.172 1.00 53.28 393 GLY A O 1
ATOM 2949 N N . LYS A 1 394 ? 18.113 31.038 35.025 1.00 54.50 394 LYS A N 1
ATOM 2950 C CA . LYS A 1 394 ? 16.798 30.419 35.223 1.00 54.50 394 LYS A CA 1
ATOM 2951 C C . LYS A 1 394 ? 16.888 28.895 35.256 1.00 54.50 394 LYS A C 1
ATOM 2953 O O . LYS A 1 394 ? 17.672 28.270 34.537 1.00 54.50 394 LYS A O 1
ATOM 2958 N N . SER A 1 395 ? 16.040 28.306 36.093 1.00 50.41 395 SER A N 1
ATOM 2959 C CA . SER A 1 395 ? 15.781 26.869 36.111 1.00 50.41 395 SER A CA 1
ATOM 2960 C C . SER A 1 395 ? 14.659 26.554 35.124 1.00 50.41 395 SER A C 1
ATOM 2962 O O . SER A 1 395 ? 13.595 27.176 35.166 1.00 50.41 395 SER A O 1
ATOM 2964 N N . VAL A 1 396 ? 14.896 25.596 34.235 1.00 54.03 396 VAL A N 1
ATOM 2965 C CA . VAL A 1 396 ? 13.912 25.088 33.278 1.00 54.03 396 VAL A CA 1
ATOM 2966 C C . VAL A 1 396 ? 13.544 23.682 33.699 1.00 54.03 396 VAL A C 1
ATOM 2968 O O . VAL A 1 396 ? 14.418 22.834 33.896 1.00 54.03 396 VAL A O 1
ATOM 2971 N N . LEU A 1 397 ? 12.244 23.441 33.839 1.00 47.25 397 LEU A N 1
ATOM 2972 C CA . LEU A 1 397 ? 11.735 22.088 33.963 1.00 47.25 397 LEU A CA 1
ATOM 2973 C C . LEU A 1 397 ? 11.895 21.432 32.590 1.00 47.25 397 LEU A C 1
ATOM 2975 O O . LEU A 1 397 ? 11.242 21.846 31.630 1.00 47.25 397 LEU A O 1
ATOM 2979 N N . GLY A 1 398 ? 12.785 20.445 32.482 1.00 47.81 398 GLY A N 1
ATOM 2980 C CA . GLY A 1 398 ? 12.750 19.555 31.332 1.00 47.81 398 GLY A CA 1
ATOM 2981 C C . GLY A 1 398 ? 11.372 18.904 31.295 1.00 47.81 398 GLY A C 1
ATOM 2982 O O . GLY A 1 398 ? 10.876 18.454 32.328 1.00 47.81 398 GLY A O 1
ATOM 2983 N N . VAL A 1 399 ? 10.720 18.907 30.130 1.00 43.41 399 VAL A N 1
ATOM 2984 C CA . VAL A 1 399 ? 9.483 18.141 29.895 1.00 43.41 399 VAL A CA 1
ATOM 2985 C C . VAL A 1 399 ? 9.669 16.721 30.450 1.00 43.41 399 VAL A C 1
ATOM 2987 O O . VAL A 1 399 ? 10.802 16.245 30.433 1.00 43.41 399 VAL A O 1
ATOM 2990 N N . LYS A 1 400 ? 8.583 16.075 30.921 1.00 41.38 400 LYS A N 1
ATOM 2991 C CA . LYS A 1 400 ? 8.435 14.639 31.279 1.00 41.38 400 LYS A CA 1
ATOM 2992 C C . LYS A 1 400 ? 9.006 13.677 30.201 1.00 41.38 400 LYS A C 1
ATOM 2994 O O . LYS A 1 400 ? 8.289 12.891 29.601 1.00 41.38 400 LYS A O 1
ATOM 2999 N N . ALA A 1 401 ? 10.281 13.787 29.874 1.00 40.97 401 ALA A N 1
ATOM 3000 C CA . ALA A 1 401 ? 10.977 13.049 28.828 1.00 40.97 401 ALA A CA 1
ATOM 3001 C C . ALA A 1 401 ? 11.917 12.003 29.433 1.00 40.97 401 ALA A C 1
ATOM 3003 O O . ALA A 1 401 ? 12.542 11.254 28.700 1.00 40.97 401 ALA A O 1
ATOM 3004 N N . PHE A 1 402 ? 12.008 11.956 30.760 1.00 45.28 402 PHE A N 1
ATOM 3005 C CA . PHE A 1 402 ? 12.829 11.022 31.508 1.00 45.28 402 PHE A CA 1
ATOM 3006 C C . PHE A 1 402 ? 11.970 10.571 32.679 1.00 45.28 402 PHE A C 1
ATOM 3008 O O . PHE A 1 402 ? 11.741 11.379 33.569 1.00 45.28 402 PHE A O 1
ATOM 3015 N N . THR A 1 403 ? 11.404 9.365 32.546 1.00 40.97 403 THR A N 1
ATOM 3016 C CA . THR A 1 403 ? 10.652 8.557 33.528 1.00 40.97 403 THR A CA 1
ATOM 3017 C C . THR A 1 403 ? 9.737 9.313 34.509 1.00 40.97 403 THR A C 1
ATOM 3019 O O . THR A 1 403 ? 10.156 10.168 35.283 1.00 40.97 403 THR A O 1
ATOM 3022 N N . GLU A 1 404 ? 8.450 8.950 34.560 1.00 48.59 404 GLU A N 1
ATOM 3023 C CA . GLU A 1 404 ? 7.417 9.674 35.332 1.00 48.59 404 GLU A CA 1
ATOM 3024 C C . GLU A 1 404 ? 7.683 9.839 36.846 1.00 48.59 404 GLU A C 1
ATOM 3026 O O . GLU A 1 404 ? 6.980 10.602 37.506 1.00 48.59 404 GLU A O 1
ATOM 3031 N N . ASN A 1 405 ? 8.732 9.217 37.393 1.00 48.22 405 ASN A N 1
ATOM 3032 C CA . ASN A 1 405 ? 9.032 9.200 38.821 1.00 48.22 405 ASN A CA 1
ATOM 3033 C C . ASN A 1 405 ? 10.149 10.163 39.281 1.00 48.22 405 ASN A C 1
ATOM 3035 O O . ASN A 1 405 ? 10.405 10.222 40.485 1.00 48.22 405 ASN A O 1
ATOM 3039 N N . SER A 1 406 ? 10.837 10.925 38.412 1.00 51.69 406 SER A N 1
ATOM 3040 C CA . SER A 1 406 ? 11.849 11.910 38.870 1.00 51.69 406 SER A CA 1
ATOM 3041 C C . SER A 1 406 ? 12.089 13.073 37.886 1.00 51.69 406 SER A C 1
ATOM 3043 O O . SER A 1 406 ? 12.779 12.891 36.885 1.00 51.69 406 SER A O 1
ATOM 3045 N N . PRO A 1 407 ? 11.592 14.297 38.159 1.00 55.81 407 PRO A N 1
ATOM 3046 C CA . PRO A 1 407 ? 11.864 15.456 37.309 1.00 55.81 407 PRO A CA 1
ATOM 3047 C C . PRO A 1 407 ? 13.358 15.818 37.322 1.00 55.81 407 PRO A C 1
ATOM 3049 O O . PRO A 1 407 ? 13.944 16.046 38.379 1.00 55.81 407 PRO A O 1
ATOM 3052 N N . ILE A 1 408 ? 13.972 15.924 36.140 1.00 53.09 408 ILE A N 1
ATOM 3053 C CA . ILE A 1 408 ? 15.322 16.483 35.992 1.00 53.09 408 ILE A CA 1
ATOM 3054 C C . ILE A 1 408 ? 15.201 17.998 35.795 1.00 53.09 408 ILE A C 1
ATOM 3056 O O . ILE A 1 408 ? 14.602 18.487 34.834 1.00 53.09 408 ILE A O 1
ATOM 3060 N N . PHE A 1 409 ? 15.810 18.752 36.702 1.00 59.47 409 PHE A N 1
ATOM 3061 C CA . PHE A 1 409 ? 15.904 20.204 36.654 1.00 59.47 409 PHE A CA 1
ATOM 3062 C C . PHE A 1 409 ? 17.175 20.617 35.920 1.00 59.47 409 PHE A C 1
ATOM 3064 O O . PHE A 1 409 ? 18.273 20.164 36.250 1.00 59.47 409 PHE A O 1
ATOM 3071 N N . MET A 1 410 ? 17.035 21.509 34.939 1.00 62.03 410 MET A N 1
ATOM 3072 C CA . MET A 1 410 ? 18.159 22.070 34.196 1.00 62.03 410 MET A CA 1
ATOM 3073 C C . MET A 1 410 ? 18.354 23.540 34.566 1.00 62.03 410 MET A C 1
ATOM 3075 O O . MET A 1 410 ? 17.401 24.318 34.565 1.00 62.03 410 MET A O 1
ATOM 3079 N N . ARG A 1 411 ? 19.596 23.941 34.841 1.00 65.44 411 ARG A N 1
ATOM 3080 C CA . ARG A 1 411 ? 19.979 25.338 35.071 1.00 65.44 411 ARG A CA 1
ATOM 3081 C C . ARG A 1 411 ? 20.990 25.787 34.031 1.00 65.44 411 ARG A C 1
ATOM 3083 O O . ARG A 1 411 ? 22.006 25.121 33.825 1.00 65.44 411 ARG A O 1
ATOM 3090 N N . THR A 1 412 ? 20.739 26.941 33.420 1.00 59.91 412 THR A N 1
ATOM 3091 C CA . THR A 1 412 ? 21.602 27.464 32.359 1.00 59.91 412 THR A CA 1
ATOM 3092 C C . THR A 1 412 ? 22.509 28.575 32.873 1.00 59.91 412 THR A C 1
ATOM 3094 O O . THR A 1 412 ? 22.076 29.591 33.415 1.00 59.91 412 THR A O 1
ATOM 3097 N N . GLY A 1 413 ? 23.816 28.338 32.779 1.00 57.19 413 GLY A N 1
ATOM 3098 C CA . GLY A 1 413 ? 24.871 29.299 33.074 1.00 57.19 413 GLY A CA 1
ATOM 3099 C C . GLY A 1 413 ? 25.447 29.895 31.792 1.00 57.19 413 GLY A C 1
ATOM 3100 O O . GLY A 1 413 ? 25.216 29.389 30.697 1.00 57.19 413 GLY A O 1
ATOM 3101 N N . LYS A 1 414 ? 26.257 30.953 31.930 1.00 54.50 414 LYS A N 1
ATOM 3102 C CA . LYS A 1 414 ? 26.818 31.707 30.792 1.00 54.50 414 LYS A CA 1
ATOM 3103 C C . LYS A 1 414 ? 27.608 30.841 29.801 1.00 54.50 414 LYS A C 1
ATOM 3105 O O . LYS A 1 414 ? 27.537 31.107 28.616 1.00 54.50 414 LYS A O 1
ATOM 3110 N N . ASN A 1 415 ? 28.315 29.812 30.288 1.00 53.88 415 ASN A N 1
ATOM 3111 C CA . ASN A 1 415 ? 29.129 28.882 29.482 1.00 53.88 415 ASN A CA 1
ATOM 3112 C C . ASN A 1 415 ? 28.950 27.407 29.913 1.00 53.88 415 ASN A C 1
ATOM 3114 O O . ASN A 1 415 ? 29.823 26.580 29.657 1.00 53.88 415 ASN A O 1
ATOM 3118 N N . HIS A 1 416 ? 27.893 27.086 30.665 1.00 55.94 416 HIS A N 1
ATOM 3119 C CA . HIS A 1 416 ? 27.673 25.730 31.169 1.00 55.94 416 HIS A CA 1
ATOM 3120 C C . HIS A 1 416 ? 26.191 25.425 31.387 1.00 55.94 416 HIS A C 1
ATOM 3122 O O . HIS A 1 416 ? 25.397 26.333 31.635 1.00 55.94 416 HIS A O 1
ATOM 3128 N N . LEU A 1 417 ? 25.833 24.145 31.345 1.00 61.69 417 LEU A N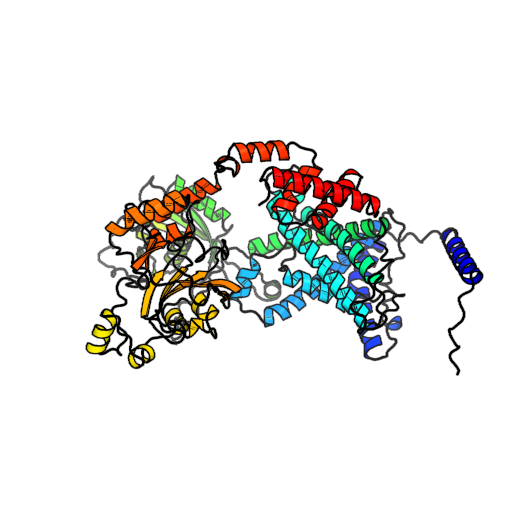 1
ATOM 3129 C CA . LEU A 1 417 ? 24.507 23.638 31.704 1.00 61.69 417 LEU A CA 1
ATOM 3130 C C . LEU A 1 417 ? 24.640 22.633 32.838 1.00 61.69 417 LEU A C 1
ATOM 3132 O O . LEU A 1 417 ? 25.441 21.707 32.727 1.00 61.69 417 LEU A O 1
ATOM 3136 N N . ASN A 1 418 ? 23.847 22.816 33.893 1.00 61.62 418 ASN A N 1
ATOM 3137 C CA . ASN A 1 418 ? 23.838 21.930 35.052 1.00 61.62 418 ASN A CA 1
ATOM 3138 C C . ASN A 1 418 ? 22.505 21.188 35.145 1.00 61.62 418 ASN A C 1
ATOM 3140 O O . ASN A 1 418 ? 21.447 21.819 35.137 1.00 61.62 418 ASN A O 1
ATOM 3144 N N . PHE A 1 419 ? 22.569 19.870 35.306 1.00 62.06 419 PHE A N 1
ATOM 3145 C CA . PHE A 1 419 ? 21.410 19.006 35.535 1.00 62.06 419 PHE A CA 1
ATOM 3146 C C . PHE A 1 419 ? 21.375 18.504 36.981 1.00 62.06 419 PHE A C 1
ATOM 3148 O O . PHE A 1 419 ? 22.420 18.150 37.537 1.00 62.06 419 PHE A O 1
ATOM 3155 N N . ALA A 1 420 ? 20.189 18.468 37.593 1.00 60.84 420 ALA A N 1
ATOM 3156 C CA . ALA A 1 420 ? 19.977 17.924 38.932 1.00 60.84 420 ALA A CA 1
ATOM 3157 C C . ALA A 1 420 ? 18.611 17.224 39.065 1.00 60.84 420 ALA A C 1
ATOM 3159 O O . ALA A 1 420 ? 17.642 17.685 38.473 1.00 60.84 420 ALA A O 1
ATOM 3160 N N . PRO A 1 421 ? 18.502 16.163 39.883 1.00 51.97 421 PRO A N 1
ATOM 3161 C CA . PRO A 1 421 ? 17.232 15.477 40.157 1.00 51.97 421 PRO A CA 1
ATOM 3162 C C . PRO A 1 421 ? 16.333 16.208 41.174 1.00 51.97 421 PRO A C 1
ATOM 3164 O O . PRO A 1 421 ? 15.214 15.785 41.434 1.00 51.97 421 PRO A O 1
ATOM 3167 N N . GLU A 1 422 ? 16.824 17.287 41.784 1.00 62.78 422 GLU A N 1
ATOM 3168 C CA . GLU A 1 422 ? 16.108 18.081 42.788 1.00 62.78 422 GLU A CA 1
ATOM 3169 C C . GLU A 1 422 ? 15.968 19.524 42.296 1.00 62.78 422 GLU A C 1
ATOM 3171 O O . GLU A 1 422 ? 16.859 20.038 41.604 1.00 62.78 422 GLU A O 1
ATOM 3176 N N . GLU A 1 423 ? 14.854 20.175 42.654 1.00 56.94 423 GLU A N 1
ATOM 3177 C CA . GLU A 1 423 ? 14.575 21.551 42.248 1.00 56.94 423 GLU A CA 1
ATOM 3178 C C . GLU A 1 423 ? 15.687 22.468 42.755 1.00 56.94 423 GLU A C 1
ATOM 3180 O O . GLU A 1 423 ? 15.935 22.605 43.953 1.00 56.94 423 GLU A O 1
ATOM 3185 N N . GLN A 1 424 ? 16.400 23.092 41.821 1.00 54.28 424 GLN A N 1
ATOM 3186 C CA . GLN A 1 424 ? 17.484 24.005 42.151 1.00 54.28 424 GLN A CA 1
ATOM 3187 C C . GLN A 1 424 ? 16.870 25.279 42.756 1.00 54.28 424 GLN A C 1
ATOM 3189 O O . GLN A 1 424 ? 16.321 26.103 42.023 1.00 54.28 424 GLN A O 1
ATOM 3194 N N . THR A 1 425 ? 16.951 25.449 44.082 1.00 48.94 425 THR A N 1
ATOM 3195 C CA . THR A 1 425 ? 16.394 26.622 44.778 1.00 48.94 425 THR A CA 1
ATOM 3196 C C . THR A 1 425 ? 16.998 27.921 44.244 1.00 48.94 425 THR A C 1
ATOM 3198 O O . THR A 1 425 ? 18.216 28.126 44.294 1.00 48.94 425 THR A O 1
ATOM 3201 N N . VAL A 1 426 ? 16.134 28.812 43.760 1.00 47.56 426 VAL A N 1
ATOM 3202 C CA . VAL A 1 426 ? 16.495 30.150 43.279 1.00 47.56 426 VAL A CA 1
ATOM 3203 C C . VAL A 1 426 ? 16.809 31.053 44.480 1.00 47.56 426 VAL A C 1
ATOM 3205 O O . VAL A 1 426 ? 16.155 30.972 45.522 1.00 47.56 426 VAL A O 1
ATOM 3208 N N . ARG A 1 427 ? 17.821 31.925 44.374 1.00 47.12 427 ARG A N 1
ATOM 3209 C CA . ARG A 1 427 ? 18.065 32.950 45.406 1.00 47.12 427 ARG A CA 1
ATOM 3210 C C . ARG A 1 427 ? 16.846 33.880 45.484 1.00 47.12 427 ARG A C 1
ATOM 3212 O O . ARG A 1 427 ? 16.254 34.211 44.465 1.00 47.12 427 ARG A O 1
ATOM 3219 N N . ARG A 1 428 ? 16.511 34.335 46.697 1.00 37.72 428 ARG A N 1
ATOM 3220 C CA . ARG A 1 428 ? 15.277 35.052 47.105 1.00 37.72 428 ARG A CA 1
ATOM 3221 C C . ARG A 1 428 ? 14.908 36.335 46.321 1.00 37.72 428 ARG A C 1
ATOM 3223 O O . ARG A 1 428 ? 13.919 36.970 46.662 1.00 37.72 428 ARG A O 1
ATOM 3230 N N . THR A 1 429 ? 15.698 36.744 45.331 1.00 38.28 429 THR A N 1
ATOM 3231 C CA . THR A 1 429 ? 15.575 38.006 44.580 1.00 38.28 429 THR A CA 1
ATOM 3232 C C . THR A 1 429 ? 15.140 37.834 43.123 1.00 38.28 429 THR A C 1
ATOM 3234 O O . THR A 1 429 ? 15.066 38.828 42.407 1.00 38.28 429 THR A O 1
ATOM 3237 N N . GLU A 1 430 ? 14.858 36.617 42.657 1.00 41.22 430 GLU A N 1
ATOM 3238 C CA . GLU A 1 430 ? 14.470 36.361 41.262 1.00 41.22 430 GLU A CA 1
ATOM 3239 C C . GLU A 1 430 ? 13.028 35.821 41.163 1.00 41.22 430 GLU A C 1
ATOM 3241 O O . GLU A 1 430 ? 12.590 35.078 42.044 1.00 41.22 430 GLU A O 1
ATOM 3246 N N . PRO A 1 431 ? 12.256 36.211 40.128 1.00 36.72 431 PRO A N 1
ATOM 3247 C CA . PRO A 1 431 ? 10.860 35.807 39.978 1.00 36.72 431 PRO A CA 1
ATOM 3248 C C . PRO A 1 431 ? 10.712 34.310 39.662 1.00 36.72 431 PRO A C 1
ATOM 3250 O O . PRO A 1 431 ? 11.546 33.723 38.972 1.00 36.72 431 PRO A O 1
ATOM 3253 N N . ASN A 1 432 ? 9.609 33.717 40.138 1.00 37.38 432 ASN A N 1
ATOM 3254 C CA . ASN A 1 432 ? 9.284 32.296 39.974 1.00 37.38 432 ASN A CA 1
ATOM 3255 C C . ASN A 1 432 ? 9.346 31.829 38.502 1.00 37.38 432 ASN A C 1
ATOM 3257 O O . ASN A 1 432 ? 8.958 32.581 37.598 1.00 37.38 432 ASN A O 1
ATOM 3261 N N . PRO A 1 433 ? 9.779 30.580 38.245 1.00 35.59 433 PRO A N 1
ATOM 3262 C CA . PRO A 1 433 ? 9.889 30.040 36.893 1.00 35.59 433 PRO A CA 1
ATOM 3263 C C . PRO A 1 433 ? 8.525 29.976 36.183 1.00 35.59 433 PRO A C 1
ATOM 3265 O O . PRO A 1 433 ? 7.518 29.553 36.753 1.00 35.59 433 PRO A O 1
ATOM 3268 N N . LYS A 1 434 ? 8.487 30.382 34.905 1.00 32.94 434 LYS A N 1
ATOM 3269 C CA . LYS A 1 434 ? 7.316 30.219 34.026 1.00 32.94 434 LYS A CA 1
ATOM 3270 C C . LYS A 1 434 ? 7.240 28.772 33.528 1.00 32.94 434 LYS A C 1
ATOM 3272 O O . LYS A 1 434 ? 8.176 28.299 32.889 1.00 32.94 434 LYS A O 1
ATOM 3277 N N . LYS A 1 435 ? 6.106 28.101 33.758 1.00 34.81 435 LYS A N 1
ATOM 3278 C CA . LYS A 1 435 ? 5.776 26.815 33.120 1.00 34.81 435 LYS A CA 1
ATOM 3279 C C . LYS A 1 435 ? 5.512 27.030 31.625 1.00 34.81 435 LYS A C 1
ATOM 3281 O O . LYS A 1 435 ? 4.678 27.858 31.266 1.00 34.81 435 LYS A O 1
ATOM 3286 N N . LEU A 1 436 ? 6.200 26.278 30.769 1.00 25.70 436 LEU A N 1
ATOM 3287 C CA . LEU A 1 436 ? 5.926 26.184 29.333 1.00 25.70 436 LEU A CA 1
ATOM 3288 C C . LEU A 1 436 ? 5.331 24.803 29.035 1.00 25.70 436 LEU A C 1
ATOM 3290 O O . LEU A 1 436 ? 5.934 23.796 29.390 1.00 25.70 436 LEU A O 1
ATOM 3294 N N . GLY A 1 437 ? 4.172 24.780 28.370 1.00 30.95 437 GLY A N 1
ATOM 3295 C CA . GLY A 1 437 ? 3.589 23.582 27.756 1.00 30.95 437 GLY A CA 1
ATOM 3296 C C . GLY A 1 437 ? 2.766 22.696 28.694 1.00 30.95 437 GLY A C 1
ATOM 3297 O O . GLY A 1 437 ? 3.279 21.748 29.276 1.00 30.95 437 GLY A O 1
ATOM 3298 N N . ILE A 1 438 ? 1.461 22.959 28.770 1.00 31.00 438 ILE A N 1
ATOM 3299 C CA . ILE A 1 438 ? 0.468 21.918 29.059 1.00 31.00 438 ILE A CA 1
ATOM 3300 C C . ILE A 1 438 ? 0.125 21.338 27.683 1.00 31.00 438 ILE A C 1
ATOM 3302 O O . ILE A 1 438 ? -0.479 22.031 26.865 1.00 31.00 438 ILE A O 1
ATOM 3306 N N . GLY A 1 439 ? 0.592 20.126 27.370 1.00 31.09 439 GLY A N 1
ATOM 3307 C CA . GLY A 1 439 ? 0.007 19.372 26.257 1.00 31.09 439 GLY A CA 1
ATOM 3308 C C . GLY A 1 439 ? -1.474 19.128 26.566 1.00 31.09 439 GLY A C 1
ATOM 3309 O O . GLY A 1 439 ? -1.803 19.023 27.748 1.00 31.09 439 GLY A O 1
ATOM 3310 N N . PRO A 1 440 ? -2.381 19.082 25.576 1.00 32.31 440 PRO A N 1
ATOM 3311 C CA . PRO A 1 440 ? -3.775 18.785 25.865 1.00 32.31 440 PRO A CA 1
ATOM 3312 C C . PRO A 1 440 ? -3.853 17.381 26.476 1.00 32.31 440 PRO A C 1
ATOM 3314 O O . PRO A 1 440 ? -3.641 16.381 25.791 1.00 32.31 440 PRO A O 1
ATOM 3317 N N . GLU A 1 441 ? -4.125 17.309 27.778 1.00 29.56 441 GLU A N 1
ATOM 3318 C CA . GLU A 1 441 ? -4.698 16.120 28.395 1.00 29.56 441 GLU A CA 1
ATOM 3319 C C . GLU A 1 441 ? -6.046 15.894 27.708 1.00 29.56 441 GLU A C 1
ATOM 3321 O O . GLU A 1 441 ? -7.042 16.551 28.005 1.00 29.56 441 GLU A O 1
ATOM 3326 N N . TYR A 1 442 ? -6.067 15.008 26.718 1.00 36.62 442 TYR A N 1
ATOM 3327 C CA . TYR A 1 442 ? -7.317 14.476 26.210 1.00 36.62 442 TYR A CA 1
ATOM 3328 C C . TYR A 1 442 ? -7.858 13.520 27.278 1.00 36.62 442 TYR A C 1
ATOM 3330 O O . TYR A 1 442 ? -7.333 12.424 27.478 1.00 36.62 442 TYR A O 1
ATOM 3338 N N . GLU A 1 443 ? -8.899 13.942 27.995 1.00 28.88 443 GLU A N 1
ATOM 3339 C CA . GLU A 1 443 ? -9.701 13.067 28.853 1.00 28.88 443 GLU A CA 1
ATOM 3340 C C . GLU A 1 443 ? -10.450 12.035 27.986 1.00 28.88 443 GLU A C 1
ATOM 3342 O O . GLU A 1 443 ? -11.638 12.160 27.700 1.00 28.88 443 GLU A O 1
ATOM 3347 N N . TYR A 1 444 ? -9.762 10.969 27.567 1.00 35.41 444 TYR A N 1
ATOM 3348 C CA . TYR A 1 444 ? -10.344 9.889 26.756 1.00 35.41 444 TYR A CA 1
ATOM 3349 C C . TYR A 1 444 ? -11.433 9.082 27.480 1.00 35.41 444 TYR A C 1
ATOM 3351 O O . TYR A 1 444 ? -12.171 8.332 26.850 1.00 35.41 444 TYR A O 1
ATOM 3359 N N . LYS A 1 445 ? -11.574 9.232 28.804 1.00 30.09 445 LYS A N 1
ATOM 3360 C CA . LYS A 1 445 ? -12.546 8.464 29.600 1.00 30.09 445 LYS A CA 1
ATOM 3361 C C . LYS A 1 445 ? -13.958 9.049 29.619 1.00 30.09 445 LYS A C 1
ATOM 3363 O O . LYS A 1 445 ? -14.849 8.420 30.182 1.00 30.09 445 LYS A O 1
ATOM 3368 N N . LYS A 1 446 ? -14.187 10.204 28.991 1.00 35.22 446 LYS A N 1
ATOM 3369 C CA . LYS A 1 446 ? -15.514 10.816 28.886 1.00 35.22 446 LYS A CA 1
ATOM 3370 C C . LYS A 1 446 ? -15.681 11.551 27.554 1.00 35.22 446 LYS A C 1
ATOM 3372 O O . LYS A 1 446 ? -15.710 12.775 27.508 1.00 35.22 446 LYS A O 1
ATOM 3377 N N . LEU A 1 447 ? -16.006 10.808 26.496 1.00 37.34 447 LEU A N 1
ATOM 3378 C CA . LEU A 1 447 ? -17.108 11.259 25.634 1.00 37.34 447 LEU A CA 1
ATOM 3379 C C . LEU A 1 447 ? -18.415 11.066 26.428 1.00 37.34 447 LEU A C 1
ATOM 3381 O O . LEU A 1 447 ? -19.289 10.288 26.061 1.00 37.34 447 LEU A O 1
ATOM 3385 N N . GLU A 1 448 ? -18.526 11.740 27.580 1.00 40.88 448 GLU A N 1
ATOM 3386 C CA . GLU A 1 448 ? -19.837 12.110 28.096 1.00 40.88 448 GLU A CA 1
ATOM 3387 C C . GLU A 1 448 ? -20.515 12.870 26.968 1.00 40.88 448 GLU A C 1
ATOM 3389 O O . GLU A 1 448 ? -19.867 13.723 26.364 1.00 40.88 448 GLU A O 1
ATOM 3394 N N . PHE A 1 449 ? -21.764 12.504 26.683 1.00 46.41 449 PHE A N 1
ATOM 3395 C CA . PHE A 1 449 ? -22.756 13.156 25.829 1.00 46.41 449 PHE A CA 1
ATOM 3396 C C . PHE A 1 449 ? -22.662 14.700 25.828 1.00 46.41 449 PHE A C 1
ATOM 3398 O O . PHE A 1 449 ? -23.527 15.394 26.349 1.00 46.41 449 PHE A O 1
ATOM 3405 N N . LYS A 1 450 ? -21.601 15.258 25.246 1.00 43.22 450 LYS A N 1
ATOM 3406 C CA . LYS A 1 450 ? -21.368 16.696 25.091 1.00 43.22 450 LYS A CA 1
ATOM 3407 C C . LYS A 1 450 ? -21.844 17.192 23.731 1.00 43.22 450 LYS A C 1
ATOM 3409 O O . LYS A 1 450 ? -21.602 18.342 23.393 1.00 43.22 450 LYS A O 1
ATOM 3414 N N . ASP A 1 451 ? -22.541 16.354 22.963 1.00 50.03 451 ASP A N 1
ATOM 3415 C CA . ASP A 1 451 ? -23.314 16.838 21.826 1.00 50.03 451 ASP A CA 1
ATOM 3416 C C . ASP A 1 451 ? -24.640 17.391 22.368 1.00 50.03 451 ASP A C 1
ATOM 3418 O O . ASP A 1 451 ? -25.546 16.651 22.755 1.00 50.03 451 ASP A O 1
ATOM 3422 N N . GLU A 1 452 ? -24.711 18.721 22.407 1.00 54.59 452 GLU A N 1
ATOM 3423 C CA . GLU A 1 452 ? -25.761 19.615 22.924 1.00 54.59 452 GLU A CA 1
ATOM 3424 C C . GLU A 1 452 ? -27.161 19.445 22.267 1.00 54.59 452 GLU A C 1
ATOM 3426 O O . GLU A 1 452 ? -27.958 20.379 22.231 1.00 54.59 452 GLU A O 1
ATOM 3431 N N . GLY A 1 453 ? -27.495 18.268 21.721 1.00 72.75 453 GLY A N 1
ATOM 3432 C CA . GLY A 1 453 ? -28.667 18.053 20.860 1.00 72.75 453 GLY A CA 1
ATOM 3433 C C . GLY A 1 453 ? -29.662 16.962 21.278 1.00 72.75 453 GLY A C 1
ATOM 3434 O O . GLY A 1 453 ? -30.751 16.908 20.698 1.00 72.75 453 GLY A O 1
ATOM 3435 N N . PHE A 1 454 ? -29.340 16.092 22.242 1.00 81.56 454 PHE A N 1
ATOM 3436 C CA . PHE A 1 454 ? -30.244 15.015 22.680 1.00 81.56 454 PHE A CA 1
ATOM 3437 C C . PHE A 1 454 ? -31.001 15.391 23.957 1.00 81.56 454 PHE A C 1
ATOM 3439 O O . PHE A 1 454 ? -30.400 15.766 24.960 1.00 81.56 454 PHE A O 1
ATOM 3446 N N . THR A 1 455 ? -32.324 15.247 23.930 1.00 88.06 455 THR A N 1
ATOM 3447 C CA . THR A 1 455 ? -33.189 15.361 25.113 1.00 88.06 455 THR A CA 1
ATOM 3448 C C . THR A 1 455 ? -32.989 14.163 26.048 1.00 88.06 455 THR A C 1
ATOM 3450 O O . THR A 1 455 ? -32.613 13.083 25.596 1.00 88.06 455 THR A O 1
ATOM 3453 N N . GLU A 1 456 ? -33.298 14.303 27.342 1.00 84.88 456 GLU A N 1
ATOM 3454 C CA . GLU A 1 456 ? -33.227 13.184 28.305 1.00 84.88 456 GLU A CA 1
ATOM 3455 C C . GLU A 1 456 ? -34.045 11.962 27.855 1.00 84.88 456 GLU A C 1
ATOM 3457 O O . GLU A 1 456 ? -33.622 10.820 28.024 1.00 84.88 456 GLU A O 1
ATOM 3462 N N . ALA A 1 457 ? -35.203 12.192 27.228 1.00 87.50 457 ALA A N 1
ATOM 3463 C CA . ALA A 1 457 ? -36.040 11.124 26.691 1.00 87.50 457 ALA A CA 1
ATOM 3464 C C . ALA A 1 457 ? -35.354 10.369 25.538 1.00 87.50 457 ALA A C 1
ATOM 3466 O O . ALA A 1 457 ? -35.447 9.146 25.464 1.00 87.50 457 ALA A O 1
ATOM 3467 N N . GLU A 1 458 ? -34.648 11.076 24.651 1.00 85.06 458 GLU A N 1
ATOM 3468 C CA . GLU A 1 458 ? -33.872 10.453 23.572 1.00 85.06 458 GLU A CA 1
ATOM 3469 C C . GLU A 1 458 ? -32.643 9.714 24.112 1.00 85.06 458 GLU A C 1
ATOM 3471 O O . GLU A 1 458 ? -32.329 8.631 23.627 1.00 85.06 458 GLU A O 1
ATOM 3476 N N . GLN A 1 459 ? -31.975 10.251 25.138 1.00 81.31 459 GLN A N 1
ATOM 3477 C CA . GLN A 1 459 ? -30.874 9.555 25.812 1.00 81.31 459 GLN A CA 1
ATOM 3478 C C . GLN A 1 459 ? -31.361 8.262 26.473 1.00 81.31 459 GLN A C 1
ATOM 3480 O O . GLN A 1 459 ? -30.715 7.227 26.359 1.00 81.31 459 GLN A O 1
ATOM 3485 N N . ARG A 1 460 ? -32.531 8.283 27.119 1.00 82.50 460 ARG A N 1
ATOM 3486 C CA . ARG A 1 460 ? -33.121 7.077 27.707 1.00 82.50 460 ARG A CA 1
ATOM 3487 C C . ARG A 1 460 ? -33.409 6.011 26.648 1.00 82.50 460 ARG A C 1
ATOM 3489 O O . ARG A 1 460 ? -32.960 4.880 26.799 1.00 82.50 460 ARG A O 1
ATOM 3496 N N . LYS A 1 461 ? -34.069 6.400 25.553 1.00 82.38 461 LYS A N 1
ATOM 3497 C CA . LYS A 1 461 ? -34.333 5.517 24.406 1.00 82.38 461 LYS A CA 1
ATOM 3498 C C . LYS A 1 461 ? -33.054 4.925 23.827 1.00 82.38 461 LYS A C 1
ATOM 3500 O O . LYS A 1 461 ? -32.997 3.731 23.568 1.00 82.38 461 LYS A O 1
ATOM 3505 N N . TRP A 1 462 ? -32.003 5.733 23.708 1.00 78.00 462 TRP A N 1
ATOM 3506 C CA . TRP A 1 462 ? -30.688 5.268 23.280 1.00 78.00 462 TRP A CA 1
ATOM 3507 C C . TRP A 1 462 ? -30.153 4.139 24.165 1.00 78.00 462 TRP A C 1
ATOM 3509 O O . TRP A 1 462 ? -29.729 3.104 23.654 1.00 78.00 462 TRP A O 1
ATOM 3519 N N . PHE A 1 463 ? -30.169 4.319 25.490 1.00 74.19 463 PHE A N 1
ATOM 3520 C CA . PHE A 1 463 ? -29.703 3.293 26.432 1.00 74.19 463 PHE A CA 1
ATOM 3521 C C . PHE A 1 463 ? -30.583 2.041 26.430 1.00 74.19 463 PHE A C 1
ATOM 3523 O O . PHE A 1 463 ? -30.090 0.946 26.686 1.00 74.19 463 PHE A O 1
ATOM 3530 N N . GLU A 1 464 ? -31.864 2.197 26.105 1.00 80.69 464 GLU A N 1
ATOM 3531 C CA . GLU A 1 464 ? -32.815 1.101 25.914 1.00 80.69 464 GLU A CA 1
ATOM 3532 C C . GLU A 1 464 ? -32.665 0.426 24.530 1.00 80.69 464 GLU A C 1
ATOM 3534 O O . GLU A 1 464 ? -33.328 -0.571 24.253 1.00 80.69 464 GLU A O 1
ATOM 3539 N N . GLY A 1 465 ? -31.761 0.915 23.667 1.00 77.19 465 GLY A N 1
ATOM 3540 C CA . GLY A 1 465 ? -31.531 0.381 22.321 1.00 77.19 465 GLY A CA 1
ATOM 3541 C C . GLY A 1 465 ? -32.607 0.775 21.303 1.00 77.19 465 GLY A C 1
ATOM 3542 O O . GLY A 1 465 ? -32.675 0.190 20.221 1.00 77.19 465 GLY A O 1
ATOM 3543 N N . GLU A 1 466 ? -33.442 1.762 21.625 1.00 84.19 466 GLU A N 1
ATOM 3544 C CA . GLU A 1 466 ? -34.444 2.338 20.735 1.00 84.19 466 GLU A CA 1
ATOM 3545 C C . GLU A 1 466 ? -33.846 3.492 19.919 1.00 84.19 466 GLU A C 1
ATOM 3547 O O . GLU A 1 466 ? -33.522 4.563 20.437 1.00 84.19 466 GLU A O 1
ATOM 3552 N N . TRP A 1 467 ? -33.749 3.296 18.604 1.00 84.38 467 TRP A N 1
ATOM 3553 C CA . TRP A 1 467 ? -33.171 4.271 17.679 1.00 84.38 467 TRP A CA 1
ATOM 3554 C C . TRP A 1 467 ? -34.260 4.869 16.793 1.00 84.38 467 TRP A C 1
ATOM 3556 O O . TRP A 1 467 ? -34.907 4.160 16.022 1.00 84.38 467 TRP A O 1
ATOM 3566 N N . THR A 1 468 ? -34.459 6.185 16.885 1.00 88.44 468 THR A N 1
ATOM 3567 C CA . THR A 1 468 ? -35.421 6.908 16.038 1.00 88.44 468 THR A CA 1
ATOM 3568 C C . THR A 1 468 ? -34.723 7.595 14.855 1.00 88.44 468 THR A C 1
ATOM 3570 O O . THR A 1 468 ? -33.542 7.951 14.959 1.00 88.44 468 THR A O 1
ATOM 3573 N N . PRO A 1 469 ? -35.412 7.818 13.719 1.00 89.56 469 PRO A N 1
ATOM 3574 C CA . PRO A 1 469 ? -34.866 8.593 12.603 1.00 89.56 469 PRO A CA 1
ATOM 3575 C C . PRO A 1 469 ? -34.387 9.994 13.013 1.00 89.56 469 PRO A C 1
ATOM 3577 O O . PRO A 1 469 ? -33.363 10.466 12.518 1.00 89.56 469 PRO A O 1
ATOM 3580 N N . GLU A 1 470 ? -35.086 10.637 13.950 1.00 90.38 470 GLU A N 1
ATOM 3581 C CA . GLU A 1 470 ? -34.736 11.949 14.497 1.00 90.38 470 GLU A CA 1
ATOM 3582 C C . GLU A 1 470 ? -33.409 11.897 15.264 1.00 90.38 470 GLU A C 1
ATOM 3584 O O . GLU A 1 470 ? -32.554 12.766 15.083 1.00 90.38 470 GLU A O 1
ATOM 3589 N N . MET A 1 471 ? -33.192 10.845 16.060 1.00 88.88 471 MET A N 1
ATOM 3590 C CA . MET A 1 471 ? -31.923 10.618 16.754 1.00 88.88 471 MET A CA 1
ATOM 3591 C C . MET A 1 471 ? -30.777 10.396 15.761 1.00 88.88 471 MET A C 1
ATOM 3593 O O . MET A 1 471 ? -29.725 11.019 15.890 1.00 88.88 471 MET A O 1
ATOM 3597 N N . LEU A 1 472 ? -30.980 9.565 14.732 1.00 88.62 472 LEU A N 1
ATOM 3598 C CA . LEU A 1 472 ? -29.971 9.311 13.694 1.00 88.62 472 LEU A CA 1
ATOM 3599 C C . LEU A 1 472 ? -29.601 10.583 12.916 1.00 88.62 472 LEU A C 1
ATOM 3601 O O . LEU A 1 472 ? -28.445 10.758 12.522 1.00 88.62 472 LEU A O 1
ATOM 3605 N N . ALA A 1 473 ? -30.559 11.489 12.699 1.00 89.81 473 ALA A N 1
ATOM 3606 C CA . ALA A 1 473 ? -30.314 12.757 12.018 1.00 89.81 473 ALA A CA 1
ATOM 3607 C C . ALA A 1 473 ? -29.353 13.668 12.803 1.00 89.81 473 ALA A C 1
ATOM 3609 O O . ALA A 1 473 ? -28.536 14.353 12.183 1.00 89.81 473 ALA A O 1
ATOM 3610 N N . LYS A 1 474 ? -29.408 13.623 14.142 1.00 90.88 474 LYS A N 1
ATOM 3611 C CA . LYS A 1 474 ? -28.534 14.387 15.049 1.00 90.88 474 LYS A CA 1
ATOM 3612 C C . LYS A 1 474 ? -27.121 13.810 15.167 1.00 90.88 474 LYS A C 1
ATOM 3614 O O . LYS A 1 474 ? -26.199 14.536 15.519 1.00 90.88 474 LYS A O 1
ATOM 3619 N N . MET A 1 475 ? -26.932 12.527 14.858 1.00 91.00 475 MET A N 1
ATOM 3620 C CA . MET A 1 475 ? -25.623 11.876 14.956 1.00 91.00 475 MET A CA 1
ATOM 3621 C C . MET A 1 475 ? -24.666 12.349 13.864 1.00 91.00 475 MET A C 1
ATOM 3623 O O . MET A 1 475 ? -25.052 12.598 12.713 1.00 91.00 475 MET A O 1
ATOM 3627 N N . LYS A 1 476 ? -23.379 12.397 14.203 1.00 94.12 476 LYS A N 1
ATOM 3628 C CA . LYS A 1 476 ? -22.309 12.654 13.238 1.00 94.12 476 LYS A CA 1
ATOM 3629 C C . LYS A 1 476 ? -22.157 11.467 12.290 1.00 94.12 476 LYS A C 1
ATOM 3631 O O . LYS A 1 476 ? -22.431 10.317 12.640 1.00 94.12 476 LYS A O 1
ATOM 3636 N N . SER A 1 477 ? -21.750 11.757 11.057 1.00 95.69 477 SER A N 1
ATOM 3637 C CA . SER A 1 477 ? -21.317 10.701 10.145 1.00 95.69 477 SER A CA 1
ATOM 3638 C C . SER A 1 477 ? -19.930 10.194 10.537 1.00 95.69 477 SER A C 1
ATOM 3640 O O . SER A 1 477 ? -19.177 10.909 11.200 1.00 95.69 477 SER A O 1
ATOM 3642 N N . VAL A 1 478 ? -19.560 9.004 10.065 1.00 95.38 478 VAL A N 1
ATOM 3643 C CA . VAL A 1 478 ? -18.235 8.423 10.296 1.00 95.38 478 VAL A CA 1
ATOM 3644 C C . VAL A 1 478 ? -17.109 9.369 9.896 1.00 95.38 478 VAL A C 1
ATOM 3646 O O . VAL A 1 478 ? -16.224 9.647 10.701 1.00 95.38 478 VAL A O 1
ATOM 3649 N N . SER A 1 479 ? -17.157 9.930 8.687 1.00 95.12 479 SER A N 1
ATOM 3650 C CA . SER A 1 479 ? -16.117 10.858 8.234 1.00 95.12 479 SER A CA 1
ATOM 3651 C C . SER A 1 479 ? -16.048 12.129 9.086 1.00 95.12 479 SER A C 1
ATOM 3653 O O . SER A 1 479 ? -14.954 12.642 9.311 1.00 95.12 479 SER A O 1
ATOM 3655 N N . GLN A 1 480 ? -17.189 12.639 9.567 1.00 94.00 480 GLN A N 1
ATOM 3656 C CA . GLN A 1 480 ? -17.204 13.832 10.415 1.00 94.00 480 GLN A CA 1
ATOM 3657 C C . GLN A 1 480 ? -16.649 13.530 11.811 1.00 94.00 480 GLN A C 1
ATOM 3659 O O . GLN A 1 480 ? -15.845 14.306 12.311 1.00 94.00 480 GLN A O 1
ATOM 3664 N N . HIS A 1 481 ? -17.017 12.392 12.406 1.00 93.56 481 HIS A N 1
ATOM 3665 C CA . HIS A 1 481 ? -16.480 11.951 13.697 1.00 93.56 481 HIS A CA 1
ATOM 3666 C C . HIS A 1 481 ? -14.962 11.786 13.653 1.00 93.56 481 HIS A C 1
ATOM 3668 O O . HIS A 1 481 ? -14.262 12.323 14.501 1.00 93.56 481 HIS A O 1
ATOM 3674 N N . LEU A 1 482 ? -14.440 11.103 12.631 1.00 94.06 482 LEU A N 1
ATOM 3675 C CA . LEU A 1 482 ? -12.997 10.908 12.467 1.00 94.06 482 LEU A CA 1
ATOM 3676 C C . LEU A 1 482 ? -12.262 12.238 12.276 1.00 94.06 482 LEU A C 1
ATOM 3678 O O . LEU A 1 482 ? -11.195 12.444 12.845 1.00 94.06 482 LEU A O 1
ATOM 3682 N N . LYS A 1 483 ? -12.856 13.174 11.526 1.00 92.00 483 LYS A N 1
ATOM 3683 C CA . LYS A 1 483 ? -12.315 14.528 11.374 1.00 92.00 483 LYS A CA 1
ATOM 3684 C C . LYS A 1 483 ? -12.258 15.268 12.714 1.00 92.00 483 LYS A C 1
ATOM 3686 O O . LYS A 1 483 ? -11.227 15.864 13.018 1.00 92.00 483 LYS A O 1
ATOM 3691 N N . ASP A 1 484 ? -13.333 15.216 13.497 1.00 90.62 484 ASP A N 1
ATOM 3692 C CA . ASP A 1 484 ? -13.417 15.853 14.817 1.00 90.62 484 ASP A CA 1
ATOM 3693 C C . ASP A 1 484 ? -12.441 15.210 15.820 1.00 90.62 484 ASP A C 1
ATOM 3695 O O . ASP A 1 484 ? -11.873 15.904 16.659 1.00 90.62 484 ASP A O 1
ATOM 3699 N N . ALA A 1 485 ? -12.202 13.900 15.699 1.00 87.19 485 ALA A N 1
ATOM 3700 C CA . ALA A 1 485 ? -11.264 13.139 16.523 1.00 87.19 485 ALA A CA 1
ATOM 3701 C C . ALA A 1 485 ? -9.783 13.326 16.128 1.00 87.19 485 ALA A C 1
ATOM 3703 O O . ALA A 1 485 ? -8.906 12.764 16.778 1.00 87.19 485 ALA A O 1
ATOM 3704 N N . GLY A 1 486 ? -9.483 14.089 15.069 1.00 92.19 486 GLY A N 1
ATOM 3705 C CA . GLY A 1 486 ? -8.117 14.260 14.559 1.00 92.19 486 GLY A CA 1
ATOM 3706 C C . GLY A 1 486 ? -7.586 13.074 13.741 1.00 92.19 486 GLY A C 1
ATOM 3707 O O . GLY A 1 486 ? -6.426 13.082 13.337 1.00 92.19 486 GLY A O 1
ATOM 3708 N N . GLU A 1 487 ? -8.431 12.092 13.425 1.00 91.25 487 GLU A N 1
ATOM 3709 C CA . GLU A 1 487 ? -8.113 10.902 12.626 1.00 91.25 487 GLU A CA 1
ATOM 3710 C C . GLU A 1 487 ? -8.212 11.197 11.121 1.00 91.25 487 GLU A C 1
ATOM 3712 O O . GLU A 1 487 ? -9.030 10.634 10.384 1.00 91.25 487 GLU A O 1
ATOM 3717 N N . GLN A 1 488 ? -7.395 12.144 10.651 1.00 88.62 488 GLN A N 1
ATOM 3718 C CA . GLN A 1 488 ? -7.481 12.654 9.279 1.00 88.62 488 GLN A CA 1
ATOM 3719 C C . GLN A 1 488 ? -7.233 11.578 8.216 1.00 88.62 488 GLN A C 1
ATOM 3721 O O . GLN A 1 488 ? -7.885 11.629 7.173 1.00 88.62 488 GLN A O 1
ATOM 3726 N N . SER A 1 489 ? -6.348 10.606 8.464 1.00 89.06 489 SER A N 1
ATOM 3727 C CA . SER A 1 489 ? -6.064 9.493 7.542 1.00 89.06 489 SER A CA 1
ATOM 3728 C C . SER A 1 489 ? -7.323 8.664 7.276 1.00 89.06 489 SER A C 1
ATOM 3730 O O . SER A 1 489 ? -7.775 8.553 6.136 1.00 89.06 489 SER A O 1
ATOM 3732 N N . PHE A 1 490 ? -7.968 8.179 8.338 1.00 94.19 490 PHE A N 1
ATOM 3733 C CA . PHE A 1 490 ? -9.210 7.416 8.258 1.00 94.19 490 PHE A CA 1
ATOM 3734 C C . PHE A 1 490 ? -10.370 8.243 7.695 1.00 94.19 490 PHE A C 1
ATOM 3736 O O . PHE A 1 490 ? -11.096 7.779 6.812 1.00 94.19 490 PHE A O 1
ATOM 3743 N N . GLY A 1 491 ? -10.542 9.481 8.172 1.00 93.19 491 GLY A N 1
ATOM 3744 C CA . GLY A 1 491 ? -11.619 10.363 7.717 1.00 93.19 491 GLY A CA 1
ATOM 3745 C C . GLY A 1 491 ? -11.542 10.648 6.217 1.00 93.19 491 GLY A C 1
ATOM 3746 O O . GLY A 1 491 ? -12.567 10.646 5.530 1.00 93.19 491 GLY A O 1
ATOM 3747 N N . THR A 1 492 ? -10.321 10.821 5.715 1.00 92.06 492 THR A N 1
ATOM 3748 C CA . THR A 1 492 ? -10.010 11.009 4.299 1.00 92.06 492 THR A CA 1
ATOM 3749 C C . THR A 1 492 ? -10.238 9.743 3.482 1.00 92.06 492 THR A C 1
ATOM 3751 O O . THR A 1 492 ? -10.923 9.807 2.465 1.00 92.06 492 THR A O 1
ATOM 3754 N N . ALA A 1 493 ? -9.708 8.596 3.921 1.00 93.62 493 ALA A N 1
ATOM 3755 C CA . ALA A 1 493 ? -9.871 7.322 3.217 1.00 93.62 493 ALA A CA 1
ATOM 3756 C C . ALA A 1 493 ? -11.357 6.968 3.025 1.00 93.62 493 ALA A C 1
ATOM 3758 O O . ALA A 1 493 ? -11.767 6.412 2.007 1.00 93.62 493 ALA A O 1
ATOM 3759 N N . LEU A 1 494 ? -12.193 7.351 3.993 1.00 94.69 494 LEU A N 1
ATOM 3760 C CA . LEU A 1 494 ? -13.637 7.143 3.957 1.00 94.69 494 LEU A CA 1
ATOM 3761 C C . LEU A 1 494 ? -14.417 8.261 3.255 1.00 94.69 494 LEU A C 1
ATOM 3763 O O . LEU A 1 494 ? -15.631 8.116 3.059 1.00 94.69 494 LEU A O 1
ATOM 3767 N N . GLN A 1 495 ? -13.772 9.358 2.859 1.00 93.31 495 GLN A N 1
ATOM 3768 C CA . GLN A 1 495 ? -14.442 10.496 2.242 1.00 93.31 495 GLN A CA 1
ATOM 3769 C C . GLN A 1 495 ? -15.102 10.084 0.918 1.00 93.31 495 GLN A C 1
ATOM 3771 O O . GLN A 1 495 ? -14.490 9.506 0.028 1.00 93.31 495 GLN A O 1
ATOM 3776 N N . GLY A 1 496 ? -16.402 10.360 0.787 1.00 91.19 496 GLY A N 1
ATOM 3777 C CA . GLY A 1 496 ? -17.184 9.998 -0.403 1.00 91.19 496 GLY A CA 1
ATOM 3778 C C . GLY A 1 496 ? -17.650 8.536 -0.454 1.00 91.19 496 GLY A C 1
ATOM 3779 O O . GLY A 1 496 ? -18.537 8.217 -1.250 1.00 91.19 496 GLY A O 1
ATOM 3780 N N . THR A 1 497 ? -17.150 7.665 0.427 1.00 94.00 497 THR A N 1
ATOM 3781 C CA . THR A 1 497 ? -17.600 6.269 0.521 1.00 94.00 497 THR A CA 1
ATOM 3782 C C . THR A 1 497 ? -18.985 6.160 1.173 1.00 94.00 497 THR A C 1
ATOM 3784 O O . THR A 1 497 ? -19.466 7.082 1.839 1.00 94.00 497 THR A O 1
ATOM 3787 N N . LYS A 1 498 ? -19.657 5.011 1.004 1.00 94.50 498 LYS A N 1
ATOM 3788 C CA . LYS A 1 498 ? -20.902 4.720 1.741 1.00 94.50 498 LYS A CA 1
ATOM 3789 C C . LYS A 1 498 ? -20.649 4.583 3.245 1.00 94.50 498 LYS A C 1
ATOM 3791 O O . LYS A 1 498 ? -21.479 5.041 4.021 1.00 94.50 498 LYS A O 1
ATOM 3796 N N . LEU A 1 499 ? -19.504 4.016 3.635 1.00 94.81 499 LEU A N 1
ATOM 3797 C CA . LEU A 1 499 ? -19.108 3.851 5.034 1.00 94.81 499 LEU A CA 1
ATOM 3798 C C . LEU A 1 499 ? -18.932 5.198 5.740 1.00 94.81 499 LEU A C 1
ATOM 3800 O O . LEU A 1 499 ? -19.479 5.396 6.817 1.00 94.81 499 LEU A O 1
ATOM 3804 N N . GLY A 1 500 ? -18.262 6.157 5.094 1.00 95.44 500 GLY A N 1
ATOM 3805 C CA . GLY A 1 500 ? -18.051 7.504 5.635 1.00 95.44 500 GLY A CA 1
ATOM 3806 C C . GLY A 1 500 ? -19.342 8.283 5.924 1.00 95.44 500 GLY A C 1
ATOM 3807 O O . GLY A 1 500 ? -19.335 9.232 6.709 1.00 95.44 500 GLY A O 1
ATOM 3808 N N . LYS A 1 501 ? -20.464 7.876 5.311 1.00 96.56 501 LYS A N 1
ATOM 3809 C CA . LYS A 1 501 ? -21.795 8.478 5.489 1.00 96.56 501 LYS A CA 1
ATOM 3810 C C . LYS A 1 501 ? -22.628 7.823 6.591 1.00 96.56 501 LYS A C 1
ATOM 3812 O O . LYS A 1 501 ? -23.644 8.405 6.967 1.00 96.56 501 LYS A O 1
ATOM 3817 N N . LEU A 1 502 ? -22.231 6.648 7.087 1.00 96.31 502 LEU A N 1
ATOM 3818 C CA . LEU A 1 502 ? -22.940 5.976 8.176 1.00 96.31 502 LEU A CA 1
ATOM 3819 C C . LEU A 1 502 ? -22.902 6.843 9.434 1.00 96.31 502 LEU A C 1
ATOM 3821 O O . LEU A 1 502 ? -21.957 7.602 9.645 1.00 96.31 502 LEU A O 1
ATOM 3825 N N . LYS A 1 503 ? -23.951 6.761 10.243 1.00 95.88 503 LYS A N 1
ATOM 3826 C CA . LYS A 1 503 ? -24.044 7.436 11.537 1.00 95.88 503 LYS A CA 1
ATOM 3827 C C . LYS A 1 503 ? -23.324 6.619 12.598 1.00 95.88 503 LYS A C 1
ATOM 3829 O O . LYS A 1 503 ? -23.375 5.390 12.542 1.00 95.88 503 LYS A O 1
ATOM 3834 N N . ILE A 1 504 ? -22.668 7.299 13.533 1.00 94.00 504 ILE A N 1
ATOM 3835 C CA . ILE A 1 504 ? -21.983 6.670 14.665 1.00 94.00 504 ILE A CA 1
ATOM 3836 C C . ILE A 1 504 ? -22.809 6.865 15.923 1.00 94.00 504 ILE A C 1
ATOM 3838 O O . ILE A 1 504 ? -23.254 7.973 16.214 1.00 94.00 504 ILE A O 1
ATOM 3842 N N . ALA A 1 505 ? -22.958 5.774 16.666 1.00 88.31 505 ALA A N 1
ATOM 3843 C CA . ALA A 1 505 ? -23.521 5.784 17.997 1.00 88.31 505 ALA A CA 1
ATOM 3844 C C . ALA A 1 505 ? -22.453 6.247 18.993 1.00 88.31 505 ALA A C 1
ATOM 3846 O O . ALA A 1 505 ? -22.586 7.276 19.649 1.00 88.31 505 ALA A O 1
ATOM 3847 N N . ARG A 1 506 ? -21.351 5.502 19.078 1.00 86.19 506 ARG A N 1
ATOM 3848 C CA . ARG A 1 506 ? -20.242 5.828 19.973 1.00 86.19 506 ARG A CA 1
ATOM 3849 C C . ARG A 1 506 ? -18.912 5.327 19.439 1.00 86.19 506 ARG A C 1
ATOM 3851 O O . ARG A 1 506 ? -18.849 4.405 18.629 1.00 86.19 506 ARG A O 1
ATOM 3858 N N . PHE A 1 507 ? -17.846 5.920 19.947 1.00 86.88 507 PHE A N 1
ATOM 3859 C CA . PHE A 1 507 ? -16.507 5.357 19.867 1.00 86.88 507 PHE A CA 1
ATOM 3860 C C . PHE A 1 507 ? -16.400 4.154 20.818 1.00 86.88 507 PHE A C 1
ATOM 3862 O O . PHE A 1 507 ? -16.897 4.230 21.943 1.00 86.88 507 PHE A O 1
ATOM 3869 N N . ILE A 1 508 ? -15.801 3.053 20.354 1.00 81.62 508 ILE A N 1
ATOM 3870 C CA . ILE A 1 508 ? -15.578 1.853 21.172 1.00 81.62 508 ILE A CA 1
ATOM 3871 C C . ILE A 1 508 ? -14.137 1.849 21.678 1.00 81.62 508 ILE A C 1
ATOM 3873 O O . ILE A 1 508 ? -13.931 1.852 22.888 1.00 81.62 508 ILE A O 1
ATOM 3877 N N . ASP A 1 509 ? -13.162 1.836 20.763 1.00 81.75 509 ASP A N 1
ATOM 3878 C CA . ASP A 1 509 ? -11.748 1.695 21.118 1.00 81.75 509 ASP A CA 1
ATOM 3879 C C . ASP A 1 509 ? -10.800 2.164 19.998 1.00 81.75 509 ASP A C 1
ATOM 3881 O O . ASP A 1 509 ? -11.198 2.290 18.832 1.00 81.75 509 ASP A O 1
ATOM 3885 N N . ARG A 1 510 ? -9.536 2.421 20.354 1.00 79.56 510 ARG A N 1
ATOM 3886 C CA . ARG A 1 510 ? -8.456 2.842 19.453 1.00 79.56 510 ARG A CA 1
ATOM 3887 C C . ARG A 1 510 ? -7.171 2.081 19.767 1.00 79.56 510 ARG A C 1
ATOM 3889 O O . ARG A 1 510 ? -6.709 2.067 20.900 1.00 79.56 510 ARG A O 1
ATOM 3896 N N . GLY A 1 511 ? -6.545 1.566 18.717 1.00 74.69 511 GLY A N 1
ATOM 3897 C CA . GLY A 1 511 ? -5.189 1.023 18.738 1.00 74.69 511 GLY A CA 1
ATOM 3898 C C . GLY A 1 511 ? -4.181 1.935 18.073 1.00 74.69 511 GLY A C 1
ATOM 3899 O O . GLY A 1 511 ? -4.541 2.978 17.527 1.00 74.69 511 GLY A O 1
ATOM 3900 N N . ASN A 1 512 ? -2.923 1.490 18.053 1.00 67.44 512 ASN A N 1
ATOM 3901 C CA . ASN A 1 512 ? -1.830 2.216 17.399 1.00 67.44 512 ASN A CA 1
ATOM 3902 C C . ASN A 1 512 ? -2.153 2.557 15.937 1.00 67.44 512 ASN A C 1
ATOM 3904 O O . ASN A 1 512 ? -1.921 3.683 15.508 1.00 67.44 512 ASN A O 1
ATOM 3908 N N . ASP A 1 513 ? -2.776 1.621 15.220 1.00 78.56 513 ASP A N 1
ATOM 3909 C CA . ASP A 1 513 ? -3.191 1.798 13.828 1.00 78.56 513 ASP A CA 1
ATOM 3910 C C . ASP A 1 513 ? -4.636 1.343 13.570 1.00 78.56 513 ASP A C 1
ATOM 3912 O O . ASP A 1 513 ? -5.026 1.139 12.423 1.00 78.56 513 ASP A O 1
ATOM 3916 N N . ALA A 1 514 ? -5.453 1.186 14.614 1.00 84.75 514 ALA A N 1
ATOM 3917 C CA . ALA A 1 514 ? -6.831 0.719 14.485 1.00 84.75 514 ALA A CA 1
ATOM 3918 C C . ALA A 1 514 ? -7.831 1.659 15.164 1.00 84.75 514 ALA A C 1
ATOM 3920 O O . ALA A 1 514 ? -7.525 2.288 16.175 1.00 84.75 514 ALA A O 1
ATOM 3921 N N . TYR A 1 515 ? -9.044 1.735 14.628 1.00 88.75 515 TYR A N 1
ATOM 3922 C CA . TYR A 1 515 ? -10.121 2.561 15.161 1.00 88.75 515 TYR A CA 1
ATOM 3923 C C . TYR A 1 515 ? -11.457 1.823 15.058 1.00 88.75 515 TYR A C 1
ATOM 3925 O O . TYR A 1 515 ? -11.836 1.366 13.975 1.00 88.75 515 TYR A O 1
ATOM 3933 N N . VAL A 1 516 ? -12.174 1.706 16.178 1.00 89.50 516 VAL A N 1
ATOM 3934 C CA . VAL A 1 516 ? -13.418 0.932 16.276 1.00 89.50 516 VAL A CA 1
ATOM 3935 C C . VAL A 1 516 ? -14.570 1.821 16.735 1.00 89.50 516 VAL A C 1
ATOM 3937 O O . VAL A 1 516 ? -14.494 2.511 17.754 1.00 89.50 516 VAL A O 1
ATOM 3940 N N . MET A 1 517 ? -15.667 1.799 15.980 1.00 93.31 517 MET A N 1
ATOM 3941 C CA . MET A 1 517 ? -16.851 2.627 16.221 1.00 93.31 517 MET A CA 1
ATOM 3942 C C . MET A 1 517 ? -18.122 1.785 16.185 1.00 93.31 517 MET A C 1
ATOM 3944 O O . MET A 1 517 ? -18.290 0.929 15.318 1.00 93.31 517 MET A O 1
ATOM 3948 N N . GLU A 1 518 ? -19.047 2.068 17.094 1.00 92.31 518 GLU A N 1
ATOM 3949 C CA . GLU A 1 518 ? -20.382 1.485 17.093 1.00 92.31 518 GLU A CA 1
ATOM 3950 C C . GLU A 1 518 ? -21.278 2.225 16.101 1.00 92.31 518 GLU A C 1
ATOM 3952 O O . GLU A 1 518 ? -21.426 3.449 16.152 1.00 92.31 518 GLU A O 1
ATOM 3957 N N . LEU A 1 519 ? -21.905 1.468 15.212 1.00 94.00 519 LEU A N 1
ATOM 3958 C CA . LEU A 1 519 ? -22.921 1.927 14.284 1.00 94.00 519 LEU A CA 1
ATOM 3959 C C . LEU A 1 519 ? -24.292 1.477 14.803 1.00 94.00 519 LEU A C 1
ATOM 3961 O O . LEU A 1 519 ? -24.497 0.273 14.982 1.00 94.00 519 LEU A O 1
ATOM 3965 N N . PRO A 1 520 ? -25.251 2.393 14.995 1.00 92.81 520 PRO A N 1
ATOM 3966 C CA . PRO A 1 520 ? -26.603 2.024 15.366 1.00 92.81 520 PRO A CA 1
ATOM 3967 C C . PRO A 1 520 ? -27.341 1.392 14.177 1.00 92.81 520 PRO A C 1
ATOM 3969 O O . PRO A 1 520 ? -26.914 1.554 13.021 1.00 92.81 520 PRO A O 1
ATOM 3972 N N . PRO A 1 521 ? -28.481 0.727 14.437 1.00 92.12 521 PRO A N 1
ATOM 3973 C CA . PRO A 1 521 ? -29.478 0.394 13.429 1.00 92.12 521 PRO A CA 1
ATOM 3974 C C . PRO A 1 521 ? -29.774 1.572 12.493 1.00 92.12 521 PRO A C 1
ATOM 3976 O O . PRO A 1 521 ? -30.211 2.637 12.924 1.00 92.12 521 PRO A O 1
ATOM 3979 N N . GLN A 1 522 ? -29.522 1.391 11.197 1.00 94.12 522 GLN A N 1
ATOM 3980 C CA . GLN A 1 522 ? -29.723 2.425 10.178 1.00 94.12 522 GLN A CA 1
ATOM 3981 C C . GLN A 1 522 ? -29.938 1.815 8.784 1.00 94.12 522 GLN A C 1
ATOM 3983 O O . GLN A 1 522 ? -29.869 0.599 8.594 1.00 94.12 522 GLN A O 1
ATOM 3988 N N . GLN A 1 523 ? -30.218 2.646 7.774 1.00 92.25 523 GLN A N 1
ATOM 3989 C CA . GLN A 1 523 ? -30.490 2.167 6.416 1.00 92.25 523 GLN A CA 1
ATOM 3990 C C . GLN A 1 523 ? -29.310 1.349 5.859 1.00 92.25 523 GLN A C 1
ATOM 3992 O O . GLN A 1 523 ? -28.186 1.834 5.761 1.00 92.25 523 GLN A O 1
ATOM 3997 N N . GLY A 1 524 ? -29.581 0.101 5.466 1.00 90.62 524 GLY A N 1
ATOM 3998 C CA . GLY A 1 524 ? -28.563 -0.841 4.982 1.00 90.62 524 GLY A CA 1
ATOM 3999 C C . GLY A 1 524 ? -27.808 -1.592 6.085 1.00 90.62 524 GLY A C 1
ATOM 4000 O O . GLY A 1 524 ? -27.055 -2.507 5.765 1.00 90.62 524 GLY A O 1
ATOM 4001 N N . LEU A 1 525 ? -28.043 -1.252 7.355 1.00 92.06 525 LEU A N 1
ATOM 4002 C CA . LEU A 1 525 ? -27.467 -1.897 8.532 1.00 92.06 525 LEU A CA 1
ATOM 4003 C C . LEU A 1 525 ? -28.535 -1.997 9.644 1.00 92.06 525 LEU A C 1
ATOM 4005 O O . LEU A 1 525 ? -28.441 -1.299 10.653 1.00 92.06 525 LEU A O 1
ATOM 4009 N N . PRO A 1 526 ? -29.593 -2.812 9.454 1.00 89.69 526 PRO A N 1
ATOM 4010 C CA . PRO A 1 526 ? -30.788 -2.798 10.309 1.00 89.69 526 PRO A CA 1
ATOM 4011 C C . PRO A 1 526 ? -30.533 -3.223 11.761 1.00 89.69 526 PRO A C 1
ATOM 4013 O O . PRO A 1 526 ? -31.353 -2.949 12.624 1.00 89.69 526 PRO A O 1
ATOM 4016 N N . GLU A 1 527 ? -29.411 -3.882 12.032 1.00 87.75 527 GLU A N 1
ATOM 4017 C CA . GLU A 1 527 ? -29.038 -4.383 13.361 1.00 87.75 527 GLU A CA 1
ATOM 4018 C C . GLU A 1 527 ? -27.874 -3.595 13.976 1.00 87.75 527 GLU A C 1
ATOM 4020 O O . GLU A 1 527 ? -27.381 -3.950 15.042 1.00 87.75 527 GLU A O 1
ATOM 4025 N N . GLY A 1 528 ? -27.406 -2.546 13.295 1.00 92.19 528 GLY A N 1
ATOM 4026 C CA . GLY A 1 528 ? -26.150 -1.898 13.645 1.00 92.19 528 GLY A CA 1
ATOM 4027 C C . GLY A 1 528 ? -24.935 -2.789 13.371 1.00 92.19 528 GLY A C 1
ATOM 4028 O O . GLY A 1 528 ? -25.007 -3.774 12.633 1.00 92.19 528 GLY A O 1
ATOM 4029 N N . GLY A 1 529 ? -23.788 -2.401 13.914 1.00 93.19 529 GLY A N 1
ATOM 4030 C CA . GLY A 1 529 ? -22.521 -3.103 13.720 1.00 93.19 529 GLY A CA 1
ATOM 4031 C C . GLY A 1 529 ? -21.349 -2.360 14.354 1.00 93.19 529 GLY A C 1
ATOM 4032 O O . GLY A 1 529 ? -21.473 -1.196 14.714 1.00 93.19 529 GLY A O 1
ATOM 4033 N N . ALA A 1 530 ? -20.199 -3.011 14.471 1.00 92.25 530 ALA A N 1
ATOM 4034 C CA . ALA A 1 530 ? -18.933 -2.370 14.798 1.00 92.25 530 ALA A CA 1
ATOM 4035 C C . ALA A 1 530 ? -18.160 -2.096 13.500 1.00 92.25 530 ALA A C 1
ATOM 4037 O O . ALA A 1 530 ? -17.765 -3.032 12.804 1.00 92.25 530 ALA A O 1
ATOM 4038 N N . LEU A 1 531 ? -17.956 -0.825 13.153 1.00 94.94 531 LEU A N 1
ATOM 4039 C CA . LEU A 1 531 ? -17.058 -0.429 12.070 1.00 94.94 531 LEU A CA 1
ATOM 4040 C C . LEU A 1 531 ? -15.622 -0.452 12.583 1.00 94.94 531 LEU A C 1
ATOM 4042 O O . LEU A 1 531 ? -15.293 0.284 13.513 1.00 94.94 531 LEU A O 1
ATOM 4046 N N . LYS A 1 532 ? -14.783 -1.263 11.943 1.00 93.25 532 LYS A N 1
ATOM 4047 C CA . LYS A 1 532 ? -13.355 -1.371 12.225 1.00 93.25 532 LYS A CA 1
ATOM 4048 C C . LYS A 1 532 ? -12.564 -0.786 11.074 1.00 93.25 532 LYS A C 1
ATOM 4050 O O . LYS A 1 532 ? -12.846 -1.084 9.913 1.00 93.25 532 LYS A O 1
ATOM 4055 N N . LEU A 1 533 ? -11.601 0.057 11.417 1.00 92.69 533 LEU A N 1
ATOM 4056 C CA . LEU A 1 533 ? -10.654 0.675 10.502 1.00 92.69 533 LEU A CA 1
ATOM 4057 C C . LEU A 1 533 ? -9.253 0.306 10.964 1.00 92.69 533 LEU A C 1
ATOM 4059 O O . LEU A 1 533 ? -8.960 0.470 12.142 1.00 92.69 533 LEU A O 1
ATOM 4063 N N . ALA A 1 534 ? -8.405 -0.169 10.063 1.00 90.06 534 ALA A N 1
ATOM 4064 C CA . ALA A 1 534 ? -7.012 -0.485 10.343 1.00 90.06 534 ALA A CA 1
ATOM 4065 C C . ALA A 1 534 ? -6.127 0.129 9.255 1.00 90.06 534 ALA A C 1
ATOM 4067 O O . ALA A 1 534 ? -6.372 -0.077 8.070 1.00 90.06 534 ALA A O 1
ATOM 4068 N N . ALA A 1 535 ? -5.132 0.915 9.641 1.00 85.06 535 ALA A N 1
ATOM 4069 C CA . ALA A 1 535 ? -4.172 1.530 8.734 1.00 85.06 535 ALA A CA 1
ATOM 4070 C C . ALA A 1 535 ? -2.855 0.741 8.747 1.00 85.06 535 ALA A C 1
ATOM 4072 O O . ALA A 1 535 ? -2.539 0.130 9.758 1.00 85.06 535 ALA A O 1
ATOM 4073 N N . ASN A 1 536 ? -2.067 0.762 7.664 1.00 73.38 536 ASN A N 1
ATOM 4074 C CA . ASN A 1 536 ? -0.794 0.011 7.597 1.00 73.38 536 ASN A CA 1
ATOM 4075 C C . ASN A 1 536 ? -0.940 -1.460 8.011 1.00 73.38 536 ASN A C 1
ATOM 4077 O O . ASN A 1 536 ? -0.079 -2.012 8.691 1.00 73.38 536 ASN A O 1
ATOM 4081 N N . TYR A 1 537 ? -2.056 -2.092 7.661 1.00 67.56 537 TYR A N 1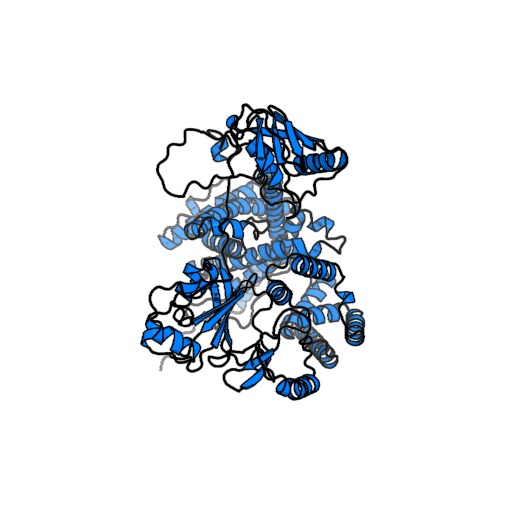
ATOM 4082 C CA . TYR A 1 537 ? -2.272 -3.467 8.071 1.00 67.56 537 TYR A CA 1
ATOM 4083 C C . TYR A 1 537 ? -1.356 -4.395 7.261 1.00 67.56 537 TYR A C 1
ATOM 4085 O O . TYR A 1 537 ? -1.714 -4.831 6.169 1.00 67.56 537 TYR A O 1
ATOM 4093 N N . GLU A 1 538 ? -0.156 -4.661 7.785 1.00 56.12 538 GLU A N 1
ATOM 4094 C CA . GLU A 1 538 ? 0.882 -5.466 7.122 1.00 56.12 538 GLU A CA 1
ATOM 4095 C C . GLU A 1 538 ? 0.418 -6.908 6.850 1.00 56.12 538 GLU A C 1
ATOM 4097 O O . GLU A 1 538 ? 0.904 -7.542 5.917 1.00 56.12 538 GLU A O 1
ATOM 4102 N N . GLY A 1 539 ? -0.570 -7.401 7.609 1.00 63.47 539 GLY A N 1
ATOM 4103 C CA . GLY A 1 539 ? -1.161 -8.734 7.443 1.00 63.47 539 GLY A CA 1
ATOM 4104 C C . GLY A 1 539 ? -2.171 -8.877 6.295 1.00 63.47 539 GLY A C 1
ATOM 4105 O O . GLY A 1 539 ? -2.559 -9.997 5.971 1.00 63.47 539 GLY A O 1
ATOM 4106 N N . GLY A 1 540 ? -2.597 -7.777 5.659 1.00 73.12 540 GLY A N 1
ATOM 4107 C CA . GLY A 1 540 ? -3.671 -7.781 4.654 1.00 73.12 540 GLY A CA 1
ATOM 4108 C C . GLY A 1 540 ? -5.042 -8.260 5.173 1.00 73.12 540 GLY A C 1
ATOM 4109 O O . GLY A 1 540 ? -5.226 -8.588 6.340 1.00 73.12 540 GLY A O 1
ATOM 4110 N N . TRP A 1 541 ? -6.057 -8.288 4.307 1.00 81.56 541 TRP A N 1
ATOM 4111 C CA . TRP A 1 541 ? -7.345 -8.905 4.649 1.00 81.56 541 TRP A CA 1
ATOM 4112 C C . TRP A 1 541 ? -7.266 -10.427 4.511 1.00 81.56 541 TRP A C 1
ATOM 4114 O O . TRP A 1 541 ? -6.932 -10.941 3.443 1.00 81.56 541 TRP A O 1
ATOM 4124 N N . ASN A 1 542 ? -7.672 -11.165 5.545 1.00 78.56 542 ASN A N 1
ATOM 4125 C CA . ASN A 1 542 ? -7.840 -12.608 5.433 1.00 78.56 542 ASN A CA 1
ATOM 4126 C C . ASN A 1 542 ? -9.280 -12.955 5.024 1.00 78.56 542 ASN A C 1
ATOM 4128 O O . ASN A 1 542 ? -10.241 -12.713 5.756 1.00 78.56 542 ASN A O 1
ATOM 4132 N N . GLU A 1 543 ? -9.442 -13.593 3.861 1.00 81.38 543 GLU A N 1
ATOM 4133 C CA . GLU A 1 543 ? -10.754 -13.982 3.337 1.00 81.38 543 GLU A CA 1
ATOM 4134 C C . GLU A 1 543 ? -11.547 -14.949 4.228 1.00 81.38 543 GLU A C 1
ATOM 4136 O O . GLU A 1 543 ? -12.756 -15.108 4.008 1.00 81.38 543 GLU A O 1
ATOM 4141 N N . SER A 1 544 ? -10.906 -15.599 5.205 1.00 79.50 544 SER A N 1
ATOM 4142 C CA . SER A 1 544 ? -11.575 -16.465 6.174 1.00 79.50 544 SER A CA 1
ATOM 4143 C C . SER A 1 544 ? -12.302 -15.690 7.276 1.00 79.50 544 SER A C 1
ATOM 4145 O O . SER A 1 544 ? -13.149 -16.273 7.959 1.00 79.50 544 SER A O 1
ATOM 4147 N N . TRP A 1 545 ? -11.997 -14.405 7.479 1.00 81.38 545 TRP A N 1
ATOM 4148 C CA . TRP A 1 545 ? -12.607 -13.604 8.540 1.00 81.38 545 TRP A CA 1
ATOM 4149 C C . TRP A 1 545 ? -14.124 -13.506 8.380 1.00 81.38 545 TRP A C 1
ATOM 4151 O O . TRP A 1 545 ? -14.654 -13.227 7.301 1.00 81.38 545 TRP A O 1
ATOM 4161 N N . GLY A 1 546 ? -14.843 -13.781 9.470 1.00 82.88 546 GLY A N 1
ATOM 4162 C CA . GLY A 1 546 ? -16.306 -13.802 9.475 1.00 82.88 546 GLY A CA 1
ATOM 4163 C C . GLY A 1 546 ? -16.929 -15.020 8.799 1.00 82.88 546 GLY A C 1
ATOM 4164 O O . GLY A 1 546 ? -18.157 -15.127 8.780 1.00 82.88 546 GLY A O 1
ATOM 4165 N N . LYS A 1 547 ? -16.115 -15.913 8.219 1.00 83.69 547 LYS A N 1
ATOM 4166 C CA . LYS A 1 547 ? -16.558 -17.165 7.584 1.00 83.69 547 LYS A CA 1
ATOM 4167 C C . LYS A 1 547 ? -16.200 -18.396 8.407 1.00 83.69 547 LYS A C 1
ATOM 4169 O O . LYS A 1 547 ? -16.845 -19.431 8.230 1.00 83.69 547 LYS A O 1
ATOM 4174 N N . ARG A 1 548 ? -15.180 -18.314 9.269 1.00 82.00 548 ARG A N 1
ATOM 4175 C CA . ARG A 1 548 ? -14.806 -19.432 10.141 1.00 82.00 548 ARG A CA 1
ATOM 4176 C C . ARG A 1 548 ? -15.960 -19.779 11.082 1.00 82.00 548 ARG A C 1
ATOM 4178 O O . ARG A 1 548 ? -16.772 -18.910 11.420 1.00 82.00 548 ARG A O 1
ATOM 4185 N N . PRO A 1 549 ? -16.048 -21.043 11.524 1.00 80.12 549 PRO A N 1
ATOM 4186 C CA . PRO A 1 549 ? -16.934 -21.401 12.614 1.00 80.12 549 PRO A CA 1
ATOM 4187 C C . PRO A 1 549 ? -16.712 -20.444 13.785 1.00 80.12 549 PRO A C 1
ATOM 4189 O O . PRO A 1 549 ? -15.574 -20.171 14.148 1.00 80.12 549 PRO A O 1
ATOM 4192 N N . PHE A 1 550 ? -17.806 -19.953 14.362 1.00 87.94 550 PHE A N 1
ATOM 4193 C CA . PHE A 1 550 ? -17.802 -19.109 15.560 1.00 87.94 550 PHE A CA 1
ATOM 4194 C C . PHE A 1 550 ? -17.346 -17.663 15.371 1.00 87.94 550 PHE A C 1
ATOM 4196 O O . PHE A 1 550 ? -17.610 -16.884 16.275 1.00 87.94 550 PHE A O 1
ATOM 4203 N N . ASP A 1 551 ? -16.766 -17.263 14.237 1.00 86.75 551 ASP A N 1
ATOM 4204 C CA . ASP A 1 551 ? -16.441 -15.853 13.991 1.00 86.75 551 ASP A CA 1
ATOM 4205 C C . ASP A 1 551 ? -17.694 -14.974 14.071 1.00 86.75 551 ASP A C 1
ATOM 4207 O O . ASP A 1 551 ? -18.759 -15.318 13.540 1.00 86.75 551 ASP A O 1
ATOM 4211 N N . ALA A 1 552 ? -17.552 -13.798 14.683 1.00 88.00 552 ALA A N 1
ATOM 4212 C CA . ALA A 1 552 ? -18.579 -12.780 14.586 1.00 88.00 552 ALA A CA 1
ATOM 4213 C C . ALA A 1 552 ? -18.693 -12.338 13.124 1.00 88.00 552 ALA A C 1
ATOM 4215 O O . ALA A 1 552 ? -17.699 -12.072 12.438 1.00 88.00 552 ALA A O 1
ATOM 4216 N N . LYS A 1 553 ? -19.930 -12.279 12.641 1.00 90.38 553 LYS A N 1
ATOM 4217 C CA . LYS A 1 553 ? -20.234 -12.084 11.227 1.00 90.38 553 LYS A CA 1
ATOM 4218 C C . LYS A 1 553 ? -19.740 -10.737 10.731 1.00 90.38 553 LYS A C 1
ATOM 4220 O O . LYS A 1 553 ? -20.043 -9.698 11.312 1.00 90.38 553 LYS A O 1
ATOM 4225 N N . ILE A 1 554 ? -19.093 -10.762 9.571 1.00 90.62 554 ILE A N 1
ATOM 4226 C CA . ILE A 1 554 ? -18.820 -9.558 8.791 1.00 90.62 554 ILE A CA 1
ATOM 4227 C C . ILE A 1 554 ? -20.085 -9.219 7.995 1.00 90.62 554 ILE A C 1
ATOM 4229 O O . ILE A 1 554 ? -20.600 -10.017 7.204 1.00 90.62 554 ILE A O 1
ATOM 4233 N N . LEU A 1 555 ? -20.627 -8.035 8.254 1.00 90.06 555 LEU A N 1
ATOM 4234 C CA . LEU A 1 555 ? -21.856 -7.526 7.662 1.00 90.06 555 LEU A CA 1
ATOM 4235 C C . LEU A 1 555 ? -21.612 -7.071 6.212 1.00 90.06 555 LEU A C 1
ATOM 4237 O O . LEU A 1 555 ? -20.544 -7.275 5.639 1.00 90.06 555 LEU A O 1
ATOM 4241 N N . PHE A 1 556 ? -22.647 -6.546 5.551 1.00 88.38 556 PHE A N 1
ATOM 4242 C CA . PHE A 1 556 ? -22.609 -6.207 4.116 1.00 88.38 556 PHE A CA 1
ATOM 4243 C C . PHE A 1 556 ? -22.211 -7.372 3.186 1.00 88.38 556 PHE A C 1
ATOM 4245 O O . PHE A 1 556 ? -21.706 -7.152 2.084 1.00 88.38 556 PHE A O 1
ATOM 4252 N N . GLY A 1 557 ? -22.484 -8.611 3.607 1.00 82.44 557 GLY A N 1
ATOM 4253 C CA . GLY A 1 557 ? -22.173 -9.817 2.840 1.00 82.44 557 GLY A CA 1
ATOM 4254 C C . GLY A 1 557 ? -20.700 -10.219 2.904 1.00 82.44 557 GLY A C 1
ATOM 4255 O O . GLY A 1 557 ? -20.180 -10.718 1.911 1.00 82.44 557 GLY A O 1
ATOM 4256 N N . GLY A 1 558 ? -20.023 -9.973 4.032 1.00 80.62 558 GLY A N 1
ATOM 4257 C CA . GLY A 1 558 ? -18.605 -10.304 4.191 1.00 80.62 558 GLY A CA 1
ATOM 4258 C C . GLY A 1 558 ? -17.664 -9.360 3.445 1.00 80.62 558 GLY A C 1
ATOM 4259 O O . GLY A 1 558 ? -16.533 -9.733 3.147 1.00 80.62 558 GLY A O 1
ATOM 4260 N N . LYS A 1 559 ? -18.142 -8.163 3.084 1.00 86.88 559 LYS A N 1
ATOM 4261 C CA . LYS A 1 559 ? -17.344 -7.182 2.350 1.00 86.88 559 LYS A CA 1
ATOM 4262 C C . LYS A 1 559 ? -16.409 -6.441 3.295 1.00 86.88 559 LYS A C 1
ATOM 4264 O O . LYS A 1 559 ? -16.834 -5.953 4.340 1.00 86.88 559 LYS A O 1
ATOM 4269 N N . HIS A 1 560 ? -15.171 -6.302 2.848 1.00 90.81 560 HIS A N 1
ATOM 4270 C CA . HIS A 1 560 ? -14.223 -5.323 3.344 1.00 90.81 560 HIS A CA 1
ATOM 4271 C C . HIS A 1 560 ? -13.962 -4.287 2.245 1.00 90.81 560 HIS A C 1
ATOM 4273 O O . HIS A 1 560 ? -14.372 -4.451 1.090 1.00 90.81 560 HIS A O 1
ATOM 4279 N N . TRP A 1 561 ? -13.305 -3.203 2.624 1.00 92.50 561 TRP A N 1
ATOM 4280 C CA . TRP A 1 561 ? -12.887 -2.142 1.731 1.00 92.50 561 TRP A CA 1
ATOM 4281 C C . TRP A 1 561 ? -11.412 -1.871 1.968 1.00 92.50 561 TRP A C 1
ATOM 4283 O O . TRP A 1 561 ? -11.024 -1.507 3.075 1.00 92.50 561 TRP A O 1
ATOM 4293 N N . GLU A 1 562 ? -10.618 -2.030 0.918 1.00 90.75 562 GLU A N 1
ATOM 4294 C CA . GLU A 1 562 ? -9.256 -1.517 0.852 1.00 90.75 562 GLU A CA 1
ATOM 4295 C C . GLU A 1 562 ? -9.344 -0.091 0.317 1.00 90.75 562 GLU A C 1
ATOM 4297 O O . GLU A 1 562 ? -9.743 0.161 -0.823 1.00 90.75 562 GLU A O 1
ATOM 4302 N N . LEU A 1 563 ? -9.096 0.854 1.207 1.00 91.81 563 LEU A N 1
ATOM 4303 C CA . LEU A 1 563 ? -9.138 2.278 0.942 1.00 91.81 563 LEU A CA 1
ATOM 4304 C C . LEU A 1 563 ? -7.717 2.817 0.997 1.00 91.81 563 LEU A C 1
ATOM 4306 O O . LEU A 1 563 ? -6.828 2.211 1.585 1.00 91.81 563 LEU A O 1
ATOM 4310 N N . THR A 1 564 ? -7.516 3.993 0.426 1.00 88.62 564 THR A N 1
ATOM 4311 C CA . THR A 1 564 ? -6.234 4.684 0.500 1.00 88.62 564 THR A CA 1
ATOM 4312 C C . THR A 1 564 ? -6.493 6.093 1.004 1.00 88.62 564 THR A C 1
ATOM 4314 O O . THR A 1 564 ? -7.391 6.776 0.504 1.00 88.62 564 THR A O 1
ATOM 4317 N N . ASP A 1 565 ? -5.749 6.529 2.017 1.00 86.81 565 ASP A N 1
ATOM 4318 C CA . ASP A 1 565 ? -5.830 7.913 2.484 1.00 86.81 565 ASP A CA 1
ATOM 4319 C C . ASP A 1 565 ? -5.127 8.891 1.510 1.00 86.81 565 ASP A C 1
ATOM 4321 O O . ASP A 1 565 ? -4.529 8.498 0.506 1.00 86.81 565 ASP A O 1
ATOM 4325 N N . ASN A 1 566 ? -5.167 10.198 1.800 1.00 81.75 566 ASN A N 1
ATOM 4326 C CA . ASN A 1 566 ? -4.511 11.220 0.962 1.00 81.75 566 ASN A CA 1
ATOM 4327 C C . ASN A 1 566 ? -2.975 11.082 0.912 1.00 81.75 566 ASN A C 1
ATOM 4329 O O . ASN A 1 566 ? -2.331 11.697 0.055 1.00 81.75 566 ASN A O 1
ATOM 4333 N N . ASN A 1 567 ? -2.383 10.308 1.823 1.00 79.31 567 ASN A N 1
ATOM 4334 C CA . ASN A 1 567 ? -0.947 10.062 1.898 1.00 79.31 567 ASN A CA 1
ATOM 4335 C C . ASN A 1 567 ? -0.535 8.787 1.149 1.00 79.31 567 ASN A C 1
ATOM 4337 O O . ASN A 1 567 ? 0.657 8.541 0.983 1.00 79.31 567 ASN A O 1
ATOM 4341 N N . GLY A 1 568 ? -1.489 8.009 0.628 1.00 83.69 568 GLY A N 1
ATOM 4342 C CA . GLY A 1 568 ? -1.193 6.724 0.003 1.00 83.69 568 GLY A CA 1
ATOM 4343 C C . GLY A 1 568 ? -1.129 5.563 0.997 1.00 83.69 568 GLY A C 1
ATOM 4344 O O . GLY A 1 568 ? -0.659 4.498 0.609 1.00 83.69 568 GLY A O 1
ATOM 4345 N N . LYS A 1 569 ? -1.551 5.766 2.253 1.00 83.38 569 LYS A N 1
ATOM 4346 C CA . LYS A 1 569 ? -1.598 4.731 3.290 1.00 83.38 569 LYS A CA 1
ATOM 4347 C C . LYS A 1 569 ? -2.804 3.836 3.036 1.00 83.38 569 LYS A C 1
ATOM 4349 O O . LYS A 1 569 ? -3.926 4.342 2.930 1.00 83.38 569 LYS A O 1
ATOM 4354 N N . ASP A 1 570 ? -2.578 2.529 2.978 1.00 86.69 570 ASP A N 1
ATOM 4355 C CA . ASP A 1 570 ? -3.663 1.562 2.857 1.00 86.69 570 ASP A CA 1
ATOM 4356 C C . ASP A 1 570 ? -4.437 1.479 4.179 1.00 86.69 570 ASP A C 1
ATOM 4358 O O . ASP A 1 570 ? -3.868 1.379 5.273 1.00 86.69 570 ASP A O 1
ATOM 4362 N N . VAL A 1 571 ? -5.758 1.574 4.060 1.00 91.06 571 VAL A N 1
ATOM 4363 C CA . VAL A 1 571 ? -6.732 1.529 5.143 1.00 91.06 571 VAL A CA 1
ATOM 4364 C C . VAL A 1 571 ? -7.710 0.406 4.844 1.00 91.06 571 VAL A C 1
ATOM 4366 O O . VAL A 1 571 ? -8.515 0.491 3.918 1.00 91.06 571 VAL A O 1
ATOM 4369 N N . LEU A 1 572 ? -7.680 -0.628 5.668 1.00 92.56 572 LEU A N 1
ATOM 4370 C CA . LEU A 1 572 ? -8.660 -1.693 5.656 1.00 92.56 572 LEU A CA 1
ATOM 4371 C C . LEU A 1 572 ? -9.869 -1.273 6.496 1.00 92.56 572 LEU A C 1
ATOM 4373 O O . LEU A 1 572 ? -9.731 -0.888 7.656 1.00 92.56 572 LEU A O 1
ATOM 4377 N N . ALA A 1 573 ? -11.064 -1.361 5.921 1.00 93.81 573 ALA A N 1
ATOM 4378 C CA . ALA A 1 573 ? -12.315 -1.083 6.612 1.00 93.81 573 ALA A CA 1
ATOM 4379 C C . ALA A 1 573 ? -13.292 -2.250 6.471 1.00 93.81 573 ALA A C 1
ATOM 4381 O O . ALA A 1 573 ? -13.450 -2.805 5.386 1.00 93.81 573 ALA A O 1
ATOM 4382 N N . TYR A 1 574 ? -13.997 -2.602 7.543 1.00 93.50 574 TYR A N 1
ATOM 4383 C CA . TYR A 1 574 ? -15.080 -3.588 7.507 1.00 93.50 574 TYR A CA 1
ATOM 4384 C C . TYR A 1 574 ? -16.058 -3.378 8.663 1.00 93.50 574 TYR A C 1
ATOM 4386 O O . TYR A 1 574 ? -15.735 -2.747 9.668 1.00 93.50 574 TYR A O 1
ATOM 4394 N N . VAL A 1 575 ? -17.280 -3.896 8.518 1.00 93.75 575 VAL A N 1
ATOM 4395 C CA . VAL A 1 575 ? -18.306 -3.817 9.567 1.00 93.75 575 VAL A CA 1
ATOM 4396 C C . VAL A 1 575 ? -18.590 -5.214 10.091 1.00 93.75 575 VAL A C 1
ATOM 4398 O O . VAL A 1 575 ? -19.000 -6.083 9.328 1.00 93.75 575 VAL A O 1
ATOM 4401 N N . GLN A 1 576 ? -18.387 -5.423 11.384 1.00 93.56 576 GLN A N 1
ATOM 4402 C CA . GLN A 1 576 ? -18.675 -6.667 12.092 1.00 93.56 576 GLN A CA 1
ATOM 4403 C C . GLN A 1 576 ? -19.993 -6.544 12.870 1.00 93.56 576 GLN A C 1
ATOM 4405 O O . GLN A 1 576 ? -20.431 -5.437 13.178 1.00 93.56 576 GLN A O 1
ATOM 4410 N N . GLU A 1 577 ? -20.660 -7.653 13.182 1.00 91.88 577 GLU A N 1
ATOM 4411 C CA . GLU A 1 577 ? -21.785 -7.624 14.122 1.00 91.88 577 GLU A CA 1
ATOM 4412 C C . GLU A 1 577 ? -21.352 -7.110 15.502 1.00 91.88 577 GLU A C 1
ATOM 4414 O O . GLU A 1 577 ? -20.200 -7.275 15.905 1.00 91.88 577 GLU A O 1
ATOM 4419 N N . LEU A 1 578 ? -22.273 -6.473 16.228 1.00 88.31 578 LEU A N 1
ATOM 4420 C CA . LEU A 1 578 ? -21.981 -6.006 17.579 1.00 88.31 578 LEU A CA 1
ATOM 4421 C C . LEU A 1 578 ? -21.872 -7.186 18.539 1.00 88.31 578 LEU A C 1
ATOM 4423 O O . LEU A 1 578 ? -22.759 -8.042 18.616 1.00 88.31 578 LEU A O 1
ATOM 4427 N N . VAL A 1 579 ? -20.782 -7.185 19.296 1.00 85.56 579 VAL A N 1
ATOM 4428 C CA . VAL A 1 579 ? -20.465 -8.203 20.288 1.00 85.56 579 VAL A CA 1
ATOM 4429 C C . VAL A 1 579 ? -20.260 -7.514 21.626 1.00 85.56 579 VAL A C 1
ATOM 4431 O O . VAL A 1 579 ? -19.545 -6.517 21.711 1.00 85.56 579 VAL A O 1
ATOM 4434 N N . THR A 1 580 ? -20.908 -8.034 22.665 1.00 82.50 580 THR A N 1
ATOM 4435 C CA . THR A 1 580 ? -20.697 -7.572 24.035 1.00 82.50 580 THR A CA 1
ATOM 4436 C C . THR A 1 580 ? -19.666 -8.452 24.739 1.00 82.50 580 THR A C 1
ATOM 4438 O O . THR A 1 580 ? -19.736 -9.683 24.639 1.00 82.50 580 THR A O 1
ATOM 4441 N N . PRO A 1 581 ? -18.734 -7.844 25.487 1.00 79.75 581 PRO A N 1
ATOM 4442 C CA . PRO A 1 581 ? -17.842 -8.582 26.370 1.00 79.75 581 PRO A CA 1
ATOM 4443 C C . PRO A 1 581 ? -18.563 -9.224 27.557 1.00 79.75 581 PRO A C 1
ATOM 4445 O O . PRO A 1 581 ? -18.085 -10.199 28.122 1.00 79.75 581 PRO A O 1
ATOM 4448 N N . ASN A 1 582 ? -19.720 -8.680 27.937 1.00 81.62 582 ASN A N 1
ATOM 4449 C CA . ASN A 1 582 ? -20.547 -9.222 29.005 1.00 81.62 582 ASN A CA 1
ATOM 4450 C C . ASN A 1 582 ? -21.412 -10.336 28.421 1.00 81.62 582 ASN A C 1
ATOM 4452 O O . ASN A 1 582 ? -22.446 -10.050 27.815 1.00 81.62 582 ASN A O 1
ATOM 4456 N N . TYR A 1 583 ? -20.968 -11.580 28.573 1.00 85.94 583 TYR A N 1
ATOM 4457 C CA . TYR A 1 583 ? -21.688 -12.770 28.138 1.00 85.94 583 TYR A CA 1
ATOM 4458 C C . TYR A 1 583 ? -22.158 -13.599 29.335 1.00 85.94 583 TYR A C 1
ATOM 4460 O O . TYR A 1 583 ? -21.589 -13.526 30.422 1.00 85.94 583 TYR A O 1
ATOM 4468 N N . ASP A 1 584 ? -23.189 -14.416 29.128 1.00 87.25 584 ASP A N 1
ATOM 4469 C CA . ASP A 1 584 ? -23.600 -15.424 30.107 1.00 87.25 584 ASP A CA 1
ATOM 4470 C C . ASP A 1 584 ? -22.523 -16.519 30.218 1.00 87.25 584 ASP A C 1
ATOM 4472 O O . ASP A 1 584 ? -22.292 -17.270 29.265 1.00 87.25 584 ASP A O 1
ATOM 4476 N N . GLU A 1 585 ? -21.862 -16.614 31.376 1.00 87.12 585 GLU A N 1
ATOM 4477 C CA . GLU A 1 585 ? -20.808 -17.600 31.651 1.00 87.12 585 GLU A CA 1
ATOM 4478 C C . GLU A 1 585 ? -21.258 -19.045 31.383 1.00 87.12 585 GLU A C 1
ATOM 4480 O O . GLU A 1 585 ? -20.438 -19.880 30.995 1.00 87.12 585 GLU A O 1
ATOM 4485 N N . ALA A 1 586 ? -22.558 -19.344 31.486 1.00 90.75 586 ALA A N 1
ATOM 4486 C CA . ALA A 1 586 ? -23.102 -20.664 31.171 1.00 90.75 586 ALA A CA 1
ATOM 4487 C C . ALA A 1 586 ? -22.948 -21.049 29.686 1.00 90.75 586 ALA A C 1
ATOM 4489 O O . ALA A 1 586 ? -22.975 -22.234 29.343 1.00 90.75 586 ALA A O 1
ATOM 4490 N N . LEU A 1 587 ? -22.754 -20.075 28.790 1.00 88.19 587 LEU A N 1
ATOM 4491 C CA . LEU A 1 587 ? -22.501 -20.317 27.367 1.00 88.19 587 LEU A CA 1
ATOM 4492 C C . LEU A 1 587 ? -21.062 -20.778 27.101 1.00 88.19 587 LEU A C 1
ATOM 4494 O O . LEU A 1 587 ? -20.813 -21.426 26.079 1.00 88.19 587 LEU A O 1
ATOM 4498 N N . TRP A 1 588 ? -20.123 -20.468 28.000 1.00 89.25 588 TRP A N 1
ATOM 4499 C CA . TRP A 1 588 ? -18.697 -20.709 27.789 1.00 89.25 588 TRP A CA 1
ATOM 4500 C C . TRP A 1 588 ? -18.338 -22.191 27.634 1.00 89.25 588 TRP A C 1
ATOM 4502 O O . TRP A 1 588 ? -17.689 -22.511 26.641 1.00 89.25 588 TRP A O 1
ATOM 4512 N N . PRO A 1 589 ? -18.791 -23.134 28.488 1.00 90.81 589 PRO A N 1
ATOM 4513 C CA . PRO A 1 589 ? -18.439 -24.548 28.330 1.00 90.81 589 PRO A CA 1
ATOM 4514 C C . PRO A 1 589 ? -18.858 -25.119 26.970 1.00 90.81 589 PRO A C 1
ATOM 4516 O O . PRO A 1 589 ? -18.100 -25.846 26.329 1.00 90.81 589 PRO A O 1
ATOM 4519 N N . ALA A 1 590 ? -20.050 -24.748 26.491 1.00 91.56 590 ALA A N 1
ATOM 4520 C CA . ALA A 1 590 ? -20.563 -25.190 25.197 1.00 91.56 590 ALA A CA 1
ATOM 4521 C C . ALA A 1 590 ? -19.837 -24.530 24.015 1.00 91.56 590 ALA A C 1
ATOM 4523 O O . ALA A 1 590 ? -19.774 -25.112 22.932 1.00 91.56 590 ALA A O 1
ATOM 4524 N N . PHE A 1 591 ? -19.329 -23.312 24.194 1.00 91.44 591 PHE A N 1
ATOM 4525 C CA . PHE A 1 591 ? -18.520 -22.614 23.202 1.00 91.44 591 PHE A CA 1
ATOM 4526 C C . PHE A 1 591 ? -17.098 -23.175 23.145 1.00 91.44 591 PHE A C 1
ATOM 4528 O O . PHE A 1 591 ? -16.650 -23.563 22.071 1.00 91.44 591 PHE A O 1
ATOM 4535 N N . LYS A 1 592 ? -16.446 -23.342 24.299 1.00 88.88 592 LYS A N 1
ATOM 4536 C CA . LYS A 1 592 ? -15.118 -23.945 24.435 1.00 88.88 592 LYS A CA 1
ATOM 4537 C C . LYS A 1 592 ? -15.068 -25.353 23.849 1.00 88.88 592 LYS A C 1
ATOM 4539 O O . LYS A 1 592 ? -14.256 -25.603 22.975 1.00 88.88 592 LYS A O 1
ATOM 4544 N N . ALA A 1 593 ? -16.039 -26.213 24.166 1.00 89.38 593 ALA A N 1
ATOM 4545 C CA . ALA A 1 593 ? -16.117 -27.551 23.569 1.00 89.38 593 ALA A CA 1
ATOM 4546 C C . ALA A 1 593 ? -16.219 -27.535 22.028 1.00 89.38 593 ALA A C 1
ATOM 4548 O O . ALA A 1 593 ? -15.812 -28.486 21.360 1.00 89.38 593 ALA A O 1
ATOM 4549 N N . LYS A 1 594 ? -16.788 -26.472 21.443 1.00 89.44 594 LYS A N 1
ATOM 4550 C CA . LYS A 1 594 ? -16.843 -26.297 19.987 1.00 89.44 594 LYS A CA 1
ATOM 4551 C C . LYS A 1 594 ? -15.527 -25.780 19.411 1.00 89.44 594 LYS A C 1
ATOM 4553 O O . LYS A 1 594 ? -15.176 -26.215 18.318 1.00 89.44 594 LYS A O 1
ATOM 4558 N N . LEU A 1 595 ? -14.839 -24.886 20.121 1.00 87.06 595 LEU A N 1
ATOM 4559 C CA . LEU A 1 595 ? -13.501 -24.409 19.765 1.00 87.06 595 LEU A CA 1
ATOM 4560 C C . LEU A 1 595 ? -12.488 -25.553 19.816 1.00 87.06 595 LEU A C 1
ATOM 4562 O O . LEU A 1 595 ? -11.814 -25.795 18.822 1.00 87.06 595 LEU A O 1
ATOM 4566 N N . ASP A 1 596 ? -12.496 -26.332 20.901 1.00 86.50 596 ASP A N 1
ATOM 4567 C CA . ASP A 1 596 ? -11.640 -27.507 21.087 1.00 86.50 596 ASP A CA 1
ATOM 4568 C C . ASP A 1 596 ? -11.852 -28.522 19.953 1.00 86.50 596 ASP A C 1
ATOM 4570 O O . ASP A 1 596 ? -10.903 -29.019 19.355 1.00 86.50 596 ASP A O 1
ATOM 4574 N N . LYS A 1 597 ? -13.115 -28.790 19.588 1.00 88.56 597 LYS A N 1
ATOM 4575 C CA . LYS A 1 597 ? -13.451 -29.684 18.467 1.00 88.56 597 LYS A CA 1
ATOM 4576 C C . LYS A 1 597 ? -12.988 -29.147 17.107 1.00 88.56 597 LYS A C 1
ATOM 4578 O O . LYS A 1 597 ? -12.795 -29.931 16.182 1.00 88.56 597 LYS A O 1
ATOM 4583 N N . ALA A 1 598 ? -12.904 -27.829 16.963 1.00 82.12 598 ALA A N 1
ATOM 4584 C CA . ALA A 1 598 ? -12.449 -27.170 15.748 1.00 82.12 598 ALA A CA 1
ATOM 4585 C C . ALA A 1 598 ? -10.934 -26.911 15.747 1.00 82.12 598 ALA A C 1
ATOM 4587 O O . ALA A 1 598 ? -10.457 -26.296 14.798 1.00 82.12 598 ALA A O 1
ATOM 4588 N N . GLU A 1 599 ? -10.213 -27.358 16.784 1.00 85.75 599 GLU A N 1
ATOM 4589 C CA . GLU A 1 599 ? -8.777 -27.116 16.973 1.00 85.75 599 GLU A CA 1
ATOM 4590 C C . GLU A 1 599 ? -8.427 -25.614 16.923 1.00 85.75 599 GLU A C 1
ATOM 4592 O O . GLU A 1 599 ? -7.389 -25.208 16.410 1.00 85.75 599 GLU A O 1
ATOM 4597 N N . VAL A 1 600 ? -9.325 -24.768 17.446 1.00 78.75 600 VAL A N 1
ATOM 4598 C CA . VAL A 1 600 ? -9.127 -23.315 17.538 1.00 78.75 600 VAL A CA 1
ATOM 4599 C C . VAL A 1 600 ? -8.637 -22.972 18.939 1.00 78.75 600 VAL A C 1
ATOM 4601 O O . VAL A 1 600 ? -9.410 -23.018 19.897 1.00 78.75 600 VAL A O 1
ATOM 4604 N N . GLU A 1 601 ? -7.367 -22.595 19.063 1.00 72.25 601 GLU A N 1
ATOM 4605 C CA . GLU A 1 601 ? -6.814 -22.113 20.330 1.00 72.25 601 GLU A CA 1
ATOM 4606 C C . GLU A 1 601 ? -7.276 -20.678 20.608 1.00 72.25 601 GLU A C 1
ATOM 4608 O O . GLU A 1 601 ? -7.112 -19.781 19.786 1.00 72.25 601 GLU A O 1
ATOM 4613 N N . VAL A 1 602 ? -7.869 -20.441 21.776 1.00 71.44 602 VAL A N 1
ATOM 4614 C CA . VAL A 1 602 ? -8.274 -19.103 22.236 1.00 71.44 602 VAL A CA 1
ATOM 4615 C C . VAL A 1 602 ? -7.580 -18.849 23.570 1.00 71.44 602 VAL A C 1
ATOM 4617 O O . VAL A 1 602 ? -7.565 -19.736 24.428 1.00 71.44 602 VAL A O 1
ATOM 4620 N N . ARG A 1 603 ? -6.986 -17.662 23.756 1.00 62.56 603 ARG A N 1
ATOM 4621 C CA . ARG A 1 603 ? -6.356 -17.291 25.034 1.00 62.56 603 ARG A CA 1
ATOM 4622 C C . ARG A 1 603 ? -7.423 -17.244 26.132 1.00 62.56 603 ARG A C 1
ATOM 4624 O O . ARG A 1 603 ? -8.553 -16.814 25.904 1.00 62.56 603 ARG A O 1
ATOM 4631 N N . ASP A 1 604 ? -7.059 -17.733 27.315 1.00 56.19 604 ASP A N 1
ATOM 4632 C CA . ASP A 1 604 ? -8.001 -17.964 28.411 1.00 56.19 604 ASP A CA 1
ATOM 4633 C C . ASP A 1 604 ? -8.650 -16.635 28.890 1.00 56.19 604 ASP A C 1
ATOM 4635 O O . ASP A 1 604 ? -7.953 -15.621 28.994 1.00 56.19 604 ASP A O 1
ATOM 4639 N N . PRO A 1 605 ? -9.955 -16.625 29.240 1.00 47.69 605 PRO A N 1
ATOM 4640 C CA . PRO A 1 605 ? -10.747 -15.448 29.644 1.00 47.69 605 PRO A CA 1
ATOM 4641 C C . PRO A 1 605 ? -10.163 -14.581 30.767 1.00 47.69 605 PRO A C 1
ATOM 4643 O O . PRO A 1 605 ? -10.586 -13.445 30.971 1.00 47.69 605 PRO A O 1
ATOM 4646 N N . GLY A 1 606 ? -9.284 -15.167 31.585 1.00 44.78 606 GLY A N 1
ATOM 4647 C CA . GLY A 1 606 ? -8.900 -14.648 32.898 1.00 44.78 606 GLY A CA 1
ATOM 4648 C C . GLY A 1 606 ? -7.662 -13.753 32.910 1.00 44.78 606 GLY A C 1
ATOM 4649 O O . GLY A 1 606 ? -7.380 -13.129 33.933 1.00 44.78 606 GLY A O 1
ATOM 4650 N N . THR A 1 607 ? -6.911 -13.669 31.812 1.00 47.44 607 THR A N 1
ATOM 4651 C CA . THR A 1 607 ? -5.746 -12.780 31.719 1.00 47.44 607 THR A CA 1
ATOM 4652 C C . THR A 1 607 ? -6.169 -11.433 31.152 1.00 47.44 607 THR A C 1
ATOM 4654 O O . THR A 1 607 ? -6.588 -11.341 30.006 1.00 47.44 607 THR A O 1
ATOM 4657 N N . ALA A 1 608 ? -6.087 -10.393 31.982 1.00 38.88 608 ALA A N 1
ATOM 4658 C CA . ALA A 1 608 ? -6.499 -9.030 31.669 1.00 38.88 608 ALA A CA 1
ATOM 4659 C C . ALA A 1 608 ? -5.962 -8.536 30.309 1.00 38.88 608 ALA A C 1
ATOM 4661 O O . ALA A 1 608 ? -4.773 -8.254 30.170 1.00 38.88 608 ALA A O 1
ATOM 4662 N N . GLY A 1 609 ? -6.861 -8.397 29.333 1.00 45.16 609 GLY A N 1
ATOM 4663 C CA . GLY A 1 609 ? -6.596 -7.747 28.050 1.00 45.16 609 GLY A CA 1
ATOM 4664 C C . GLY A 1 609 ? -7.249 -8.484 26.885 1.00 45.16 609 GLY A C 1
ATOM 4665 O O . GLY A 1 609 ? -6.805 -9.566 26.529 1.00 45.16 609 GLY A O 1
ATOM 4666 N N . GLY A 1 610 ? -8.276 -7.870 26.285 1.00 52.44 610 GLY A N 1
ATOM 4667 C CA . GLY A 1 610 ? -8.855 -8.253 24.990 1.00 52.44 610 GLY A CA 1
ATOM 4668 C C . GLY A 1 610 ? -9.911 -9.362 25.022 1.00 52.44 610 GLY A C 1
ATOM 4669 O O . GLY A 1 610 ? -9.626 -10.524 25.292 1.00 52.44 610 GLY A O 1
ATOM 4670 N N . PHE A 1 611 ? -11.147 -9.023 24.652 1.00 63.00 611 PHE A N 1
ATOM 4671 C CA . PHE A 1 611 ? -12.208 -10.003 24.425 1.00 63.00 611 PHE A CA 1
ATOM 4672 C C . PHE A 1 611 ? -12.015 -10.653 23.047 1.00 63.00 611 PHE A C 1
ATOM 4674 O O . PHE A 1 611 ? -12.562 -10.178 22.056 1.00 63.00 611 PHE A O 1
ATOM 4681 N N . GLN A 1 612 ? -11.243 -11.745 22.972 1.00 74.94 612 GLN A N 1
ATOM 4682 C CA . GLN A 1 612 ? -11.136 -12.572 21.750 1.00 74.94 612 GLN A CA 1
ATOM 4683 C C . GLN A 1 612 ? -12.468 -13.227 21.364 1.00 74.94 612 GLN A C 1
ATOM 4685 O O . GLN A 1 612 ? -12.628 -13.785 20.279 1.00 74.94 612 GLN A O 1
ATOM 4690 N N . TYR A 1 613 ? -13.438 -13.175 22.265 1.00 84.62 613 TYR A N 1
ATOM 4691 C CA . TYR A 1 613 ? -14.779 -13.664 22.069 1.00 84.62 613 TYR A CA 1
ATOM 4692 C C . TYR A 1 613 ? -15.748 -12.820 22.896 1.00 84.62 613 TYR A C 1
ATOM 4694 O O . TYR A 1 613 ? -15.375 -12.173 23.872 1.00 84.62 613 TYR A O 1
ATOM 4702 N N . GLY A 1 614 ? -17.016 -12.847 22.522 1.00 87.31 614 GLY A N 1
ATOM 4703 C CA . GLY A 1 614 ? -18.081 -12.235 23.299 1.00 87.31 614 GLY A CA 1
ATOM 4704 C C . GLY A 1 614 ? -19.439 -12.687 22.798 1.00 87.31 614 GLY A C 1
ATOM 4705 O O . GLY A 1 614 ? -19.537 -13.509 21.886 1.00 87.31 614 GLY A O 1
ATOM 4706 N N . GLN A 1 615 ? -20.509 -12.175 23.394 1.00 90.06 615 GLN A N 1
ATOM 4707 C CA . GLN A 1 615 ? -21.861 -12.536 22.988 1.00 90.06 615 GLN A CA 1
ATOM 4708 C C . GLN A 1 615 ? -22.333 -11.619 21.859 1.00 90.06 615 GLN A C 1
ATOM 4710 O O . GLN A 1 615 ? -22.400 -10.402 22.014 1.00 90.06 615 GLN A O 1
ATOM 4715 N N . SER A 1 616 ? -22.674 -12.197 20.710 1.00 89.94 616 SER A N 1
ATOM 4716 C CA . SER A 1 616 ? -23.323 -11.474 19.614 1.00 89.94 616 SER A CA 1
ATOM 4717 C C . SER A 1 616 ? -24.650 -10.907 20.116 1.00 89.94 616 SER A C 1
ATOM 4719 O O . SER A 1 616 ? -25.532 -11.665 20.529 1.00 89.94 616 SER A O 1
ATOM 4721 N N . LEU A 1 617 ? -24.814 -9.582 20.051 1.00 85.19 617 LEU A N 1
ATOM 4722 C CA . LEU A 1 617 ? -26.053 -8.913 20.467 1.00 85.19 617 LEU A CA 1
ATOM 4723 C C . LEU A 1 617 ? -27.244 -9.324 19.594 1.00 85.19 617 LEU A C 1
ATOM 4725 O O . LEU A 1 617 ? -28.387 -9.297 20.039 1.00 85.19 617 LEU A O 1
ATOM 4729 N N . LYS A 1 618 ? -26.973 -9.754 18.358 1.00 86.00 618 LYS A N 1
ATOM 4730 C CA . LYS A 1 618 ? -27.984 -10.248 17.426 1.00 86.00 618 LYS A CA 1
ATOM 4731 C C . LYS A 1 618 ? -28.452 -11.657 17.777 1.00 86.00 618 LYS A C 1
ATOM 4733 O O . LYS A 1 618 ? -29.645 -11.943 17.776 1.00 86.00 618 LYS A O 1
ATOM 4738 N N . SER A 1 619 ? -27.507 -12.578 17.953 1.00 88.69 619 SER A N 1
ATOM 4739 C CA . SER A 1 619 ? -27.817 -14.009 18.040 1.00 88.69 619 SER A CA 1
ATOM 4740 C C . SER A 1 619 ? -27.892 -14.537 19.468 1.00 88.69 619 SER A C 1
ATOM 4742 O O . SER A 1 619 ? -28.337 -15.668 19.663 1.00 88.69 619 SER A O 1
ATOM 4744 N N . GLY A 1 620 ? -27.410 -13.767 20.446 1.00 90.75 620 GLY A N 1
ATOM 4745 C CA . GLY A 1 620 ? -27.230 -14.207 21.827 1.00 90.75 620 GLY A CA 1
ATOM 4746 C C . GLY A 1 620 ? -26.178 -15.309 21.989 1.00 90.75 620 GLY A C 1
ATOM 4747 O O . GLY A 1 620 ? -26.050 -15.866 23.075 1.00 90.75 620 GLY A O 1
ATOM 4748 N N . LYS A 1 621 ? -25.434 -15.665 20.935 1.00 92.75 621 LYS A N 1
ATOM 4749 C CA . LYS A 1 621 ? -24.412 -16.718 20.970 1.00 92.75 621 LYS A CA 1
ATOM 4750 C C . LYS A 1 621 ? -23.042 -16.119 21.234 1.00 92.75 621 LYS A C 1
ATOM 4752 O O . LYS A 1 621 ? -22.758 -15.015 20.780 1.00 92.75 621 LYS A O 1
ATOM 4757 N N . LEU A 1 622 ? -22.187 -16.892 21.895 1.00 91.31 622 LEU A N 1
ATOM 4758 C CA . LEU A 1 622 ? -20.761 -16.605 21.916 1.00 91.31 622 LEU A CA 1
ATOM 4759 C C . LEU A 1 622 ? -20.174 -16.725 20.507 1.00 91.31 622 LEU A C 1
ATOM 4761 O O . LEU A 1 622 ? -20.498 -17.664 19.770 1.00 91.31 622 LEU A O 1
ATOM 4765 N N . VAL A 1 623 ? -19.348 -15.749 20.156 1.00 91.75 623 VAL A N 1
ATOM 4766 C CA . VAL A 1 623 ? -18.657 -15.611 18.875 1.00 91.75 623 VAL A CA 1
ATOM 4767 C C . VAL A 1 623 ? -17.237 -15.096 19.103 1.00 91.75 623 VAL A C 1
ATOM 4769 O O . VAL A 1 623 ? -16.992 -14.415 20.095 1.00 91.75 623 VAL A O 1
ATOM 4772 N N . LEU A 1 624 ? -16.315 -15.407 18.194 1.00 88.56 624 LEU A N 1
ATOM 4773 C CA . LEU A 1 624 ? -14.941 -14.907 18.174 1.00 88.56 624 LEU A CA 1
ATOM 4774 C C . LEU A 1 624 ? -14.886 -13.510 17.545 1.00 88.56 624 LEU A C 1
ATOM 4776 O O . LEU A 1 624 ? -15.497 -13.268 16.504 1.00 88.56 624 LEU A O 1
ATOM 4780 N N . VAL A 1 625 ? -14.128 -12.601 18.148 1.00 80.56 625 VAL A N 1
ATOM 4781 C CA . VAL A 1 625 ? -13.922 -11.225 17.675 1.00 80.56 625 VAL A CA 1
ATOM 4782 C C . VAL A 1 625 ? -12.455 -11.070 17.274 1.00 80.56 625 VAL A C 1
ATOM 4784 O O . VAL A 1 625 ? -11.581 -11.403 18.062 1.00 80.56 625 VAL A O 1
ATOM 4787 N N . ASP A 1 626 ? -12.194 -10.578 16.057 1.00 66.31 626 ASP A N 1
ATOM 4788 C CA . ASP A 1 626 ? -10.851 -10.294 15.509 1.00 66.31 626 ASP A CA 1
ATOM 4789 C C . ASP A 1 626 ? -9.809 -11.392 15.721 1.00 66.31 626 ASP A C 1
ATOM 4791 O O . ASP A 1 626 ? -8.748 -11.185 16.307 1.00 66.31 626 ASP A O 1
ATOM 4795 N N . TYR A 1 627 ? -10.098 -12.586 15.209 1.00 51.16 627 TYR A N 1
ATOM 4796 C CA . TYR A 1 627 ? -9.152 -13.688 15.302 1.00 51.16 627 TYR A CA 1
ATOM 4797 C C . TYR A 1 627 ? -8.042 -13.577 14.240 1.00 51.16 627 TYR A C 1
ATOM 4799 O O . TYR A 1 627 ? -8.150 -14.128 13.136 1.00 51.16 627 TYR A O 1
ATOM 4807 N N . GLU A 1 628 ? -6.969 -12.884 14.618 1.00 43.50 628 GLU A N 1
ATOM 4808 C CA . GLU A 1 628 ? -5.578 -13.238 14.313 1.00 43.50 628 GLU A CA 1
ATOM 4809 C C . GLU A 1 628 ? -4.885 -13.603 15.632 1.00 43.50 628 GLU A C 1
ATOM 4811 O O . GLU A 1 628 ? -4.275 -12.756 16.280 1.00 43.50 628 GLU A O 1
ATOM 4816 N N . ALA A 1 629 ? -5.032 -14.840 16.105 1.00 37.12 629 ALA A N 1
ATOM 4817 C CA . ALA A 1 629 ? -4.348 -15.253 17.327 1.00 37.12 629 ALA A CA 1
ATOM 4818 C C . ALA A 1 629 ? -4.155 -16.769 17.391 1.00 37.12 629 ALA A C 1
ATOM 4820 O O . ALA A 1 629 ? -4.831 -17.448 18.154 1.00 37.12 629 ALA A O 1
ATOM 4821 N N . VAL A 1 630 ? -3.192 -17.276 16.623 1.00 37.34 630 VAL A N 1
ATOM 4822 C CA . VAL A 1 630 ? -2.379 -18.404 17.115 1.00 37.34 630 VAL A CA 1
ATOM 4823 C C . VAL A 1 630 ? -0.916 -17.967 17.220 1.00 37.34 630 VAL A C 1
ATOM 4825 O O . VAL A 1 630 ? -0.292 -18.243 18.235 1.00 37.34 630 VAL A O 1
ATOM 4828 N N . ASP A 1 631 ? -0.436 -17.090 16.331 1.00 38.34 631 ASP A N 1
ATOM 4829 C CA . ASP A 1 631 ? 0.881 -16.461 16.486 1.00 38.34 631 ASP A CA 1
ATOM 4830 C C . ASP A 1 631 ? 0.748 -14.957 16.775 1.00 38.34 631 ASP A C 1
ATOM 4832 O O . ASP A 1 631 ? 0.590 -14.143 15.873 1.00 38.34 631 ASP A O 1
ATOM 4836 N N . SER A 1 632 ? 0.762 -14.600 18.066 1.00 48.97 632 SER A N 1
ATOM 4837 C CA . SER A 1 632 ? 1.073 -13.266 18.628 1.00 48.97 632 SER A CA 1
ATOM 4838 C C . SER A 1 632 ? 0.898 -12.063 17.680 1.00 48.97 632 SER A C 1
ATOM 4840 O O . SER A 1 632 ? 1.888 -11.564 17.140 1.00 48.97 632 SER A O 1
ATOM 4842 N N . ASN A 1 633 ? -0.335 -11.577 17.498 1.00 50.97 633 ASN A N 1
ATOM 4843 C CA . ASN A 1 633 ? -0.589 -10.317 16.797 1.00 50.97 633 ASN A CA 1
ATOM 4844 C C . ASN A 1 633 ? -0.140 -9.139 17.699 1.00 50.97 633 ASN A C 1
ATOM 4846 O O . ASN A 1 633 ? -0.833 -8.824 18.676 1.00 50.97 633 ASN A O 1
ATOM 4850 N N . PRO A 1 634 ? 0.990 -8.465 17.398 1.00 51.56 634 PRO A N 1
ATOM 4851 C CA . PRO A 1 634 ? 1.536 -7.405 18.248 1.00 51.56 634 PRO A CA 1
ATOM 4852 C C . PRO A 1 634 ? 0.624 -6.177 18.270 1.00 51.56 634 PRO A C 1
ATOM 4854 O O . PRO A 1 634 ? 0.579 -5.446 19.253 1.00 51.56 634 PRO A O 1
ATOM 4857 N N . THR A 1 635 ? -0.148 -5.953 17.206 1.00 47.09 635 THR A N 1
ATOM 4858 C CA . THR A 1 635 ? -1.117 -4.857 17.106 1.00 47.09 635 THR A CA 1
ATOM 4859 C C . THR A 1 635 ? -2.267 -5.049 18.086 1.00 47.09 635 THR A C 1
ATOM 4861 O O . THR A 1 635 ? -2.638 -4.097 18.772 1.00 47.09 635 THR A O 1
ATOM 4864 N N . LEU A 1 636 ? -2.787 -6.276 18.211 1.00 48.62 636 LEU A N 1
ATOM 4865 C CA . LEU A 1 636 ? -3.785 -6.622 19.222 1.00 48.62 636 LEU A CA 1
ATOM 4866 C C . LEU A 1 636 ? -3.183 -6.523 20.628 1.00 48.62 636 LEU A C 1
ATOM 4868 O O . LEU A 1 636 ? -3.823 -6.001 21.531 1.00 48.62 636 LEU A O 1
ATOM 4872 N N . GLU A 1 637 ? -1.937 -6.952 20.829 1.00 53.00 637 GLU A N 1
ATOM 4873 C CA . GLU A 1 637 ? -1.270 -6.813 22.129 1.00 53.00 637 GLU A CA 1
ATOM 4874 C C . GLU A 1 637 ? -1.036 -5.354 22.531 1.00 53.00 637 GLU A C 1
ATOM 4876 O O . GLU A 1 637 ? -1.278 -4.995 23.685 1.00 53.00 637 GLU A O 1
ATOM 4881 N N . ARG A 1 638 ? -0.673 -4.484 21.586 1.00 55.53 638 ARG A N 1
ATOM 4882 C CA . ARG A 1 638 ? -0.537 -3.036 21.804 1.00 55.53 638 ARG A CA 1
ATOM 4883 C C . ARG A 1 638 ? -1.892 -2.366 22.059 1.00 55.53 638 ARG A C 1
ATOM 4885 O O . ARG A 1 638 ? -1.993 -1.544 22.963 1.00 55.53 638 ARG A O 1
ATOM 4892 N N . LEU A 1 639 ? -2.940 -2.770 21.332 1.00 47.31 639 LEU A N 1
ATOM 4893 C CA . LEU A 1 639 ? -4.340 -2.416 21.616 1.00 47.31 639 LEU A CA 1
ATOM 4894 C C . LEU A 1 639 ? -4.718 -2.776 23.064 1.00 47.31 639 LEU A C 1
ATOM 4896 O O . LEU A 1 639 ? -5.234 -1.940 23.798 1.00 47.31 639 LEU A O 1
ATOM 4900 N N . MET A 1 640 ? -4.403 -4.003 23.494 1.00 53.88 640 MET A N 1
ATOM 4901 C CA . MET A 1 640 ? -4.702 -4.516 24.838 1.00 53.88 640 MET A CA 1
ATOM 4902 C C . MET A 1 640 ? -3.895 -3.828 25.939 1.00 53.88 640 MET A C 1
ATOM 4904 O O . MET A 1 640 ? -4.389 -3.668 27.056 1.00 53.88 640 MET A O 1
ATOM 4908 N N . ALA A 1 641 ? -2.661 -3.425 25.645 1.00 55.97 641 ALA A N 1
ATOM 4909 C CA . ALA A 1 641 ? -1.849 -2.669 26.582 1.00 55.97 641 ALA A CA 1
ATOM 4910 C C . ALA A 1 641 ? -2.420 -1.259 26.811 1.00 55.97 641 ALA A C 1
ATOM 4912 O O . ALA A 1 641 ? -2.259 -0.712 27.902 1.00 55.97 641 ALA A O 1
ATOM 4913 N N . GLY A 1 642 ? -3.133 -0.683 25.836 1.00 60.03 642 GLY A N 1
ATOM 4914 C CA . GLY A 1 642 ? -3.673 0.670 25.929 1.00 60.03 642 GLY A CA 1
ATOM 4915 C C . GLY A 1 642 ? -2.569 1.667 26.291 1.00 60.03 642 GLY A C 1
ATOM 4916 O O . GLY A 1 642 ? -1.567 1.772 25.593 1.00 60.03 642 GLY A O 1
ATOM 4917 N N . ASN A 1 643 ? -2.717 2.353 27.431 1.00 48.16 643 ASN A N 1
ATOM 4918 C CA . ASN A 1 643 ? -1.699 3.271 27.967 1.00 48.16 643 ASN A CA 1
ATOM 4919 C C . ASN A 1 643 ? -0.766 2.624 29.020 1.00 48.16 643 ASN A C 1
ATOM 4921 O O . ASN A 1 643 ? -0.060 3.340 29.727 1.00 48.16 643 ASN A O 1
ATOM 4925 N N . ASN A 1 644 ? -0.790 1.299 29.196 1.00 64.31 644 ASN A N 1
ATOM 4926 C CA . ASN A 1 644 ? 0.060 0.588 30.155 1.00 64.31 644 ASN A CA 1
ATOM 4927 C C . ASN A 1 644 ? 1.477 0.409 29.581 1.00 64.31 644 ASN A C 1
ATOM 4929 O O . ASN A 1 644 ? 1.730 -0.510 28.798 1.00 64.31 644 ASN A O 1
ATOM 4933 N N . SER A 1 645 ? 2.393 1.291 29.986 1.00 56.91 645 SER A N 1
ATOM 4934 C CA . SER A 1 645 ? 3.769 1.350 29.478 1.00 56.91 645 SER A CA 1
ATOM 4935 C C . SER A 1 645 ? 4.566 0.075 29.740 1.00 56.91 645 SER A C 1
ATOM 4937 O O . SER A 1 645 ? 5.240 -0.403 28.838 1.00 56.91 645 SER A O 1
ATOM 4939 N N . GLU A 1 646 ? 4.441 -0.532 30.923 1.00 66.31 646 GLU A N 1
ATOM 4940 C CA . GLU A 1 646 ? 5.156 -1.775 31.249 1.00 66.31 646 GLU A CA 1
ATOM 4941 C C . GLU A 1 646 ? 4.726 -2.925 30.337 1.00 66.31 646 GLU A C 1
ATOM 4943 O O . GLU A 1 646 ? 5.542 -3.757 29.937 1.00 66.31 646 GLU A O 1
ATOM 4948 N N . ARG A 1 647 ? 3.438 -2.966 29.972 1.00 66.12 647 ARG A N 1
ATOM 4949 C CA . ARG A 1 647 ? 2.930 -3.980 29.049 1.00 66.12 647 ARG A CA 1
ATOM 4950 C C . ARG A 1 647 ? 3.373 -3.708 27.614 1.00 66.12 647 ARG A C 1
ATOM 4952 O O . ARG A 1 647 ? 3.758 -4.659 26.944 1.00 66.12 647 ARG A O 1
ATOM 4959 N N . LEU A 1 648 ? 3.363 -2.449 27.166 1.00 62.31 648 LEU A N 1
ATOM 4960 C CA . LEU A 1 648 ? 3.881 -2.060 25.848 1.00 62.31 648 LEU A CA 1
ATOM 4961 C C . LEU A 1 648 ? 5.370 -2.400 25.704 1.00 62.31 648 LEU A C 1
ATOM 4963 O O . LEU A 1 648 ? 5.748 -3.026 24.722 1.00 62.31 648 LEU A O 1
ATOM 4967 N N . GLU A 1 649 ? 6.187 -2.082 26.708 1.00 71.00 649 GLU A N 1
ATOM 4968 C CA . GLU A 1 649 ? 7.618 -2.411 26.730 1.00 71.00 649 GLU A CA 1
ATOM 4969 C C . GLU A 1 649 ? 7.870 -3.923 26.764 1.00 71.00 649 GLU A C 1
ATOM 4971 O O . GLU A 1 649 ? 8.838 -4.404 26.177 1.00 71.00 649 GLU A O 1
ATOM 4976 N N . ALA A 1 650 ? 7.019 -4.692 27.451 1.00 75.75 650 ALA A N 1
ATOM 4977 C CA . ALA A 1 650 ? 7.109 -6.149 27.449 1.00 75.75 650 ALA A CA 1
ATOM 4978 C C . ALA A 1 650 ? 6.808 -6.734 26.062 1.00 75.75 650 ALA A C 1
ATOM 4980 O O . ALA A 1 650 ? 7.540 -7.612 25.615 1.00 75.75 650 ALA A O 1
ATOM 4981 N N . ILE A 1 651 ? 5.786 -6.215 25.373 1.00 69.19 651 ILE A N 1
ATOM 4982 C CA . ILE A 1 651 ? 5.436 -6.615 24.001 1.00 69.19 651 ILE A CA 1
ATOM 4983 C C . ILE A 1 651 ? 6.579 -6.270 23.048 1.00 69.19 651 ILE A C 1
ATOM 4985 O O . ILE A 1 651 ? 7.021 -7.116 22.280 1.00 69.19 651 ILE A O 1
ATOM 4989 N N . GLU A 1 652 ? 7.102 -5.047 23.138 1.00 72.75 652 GLU A N 1
ATOM 4990 C CA . GLU A 1 652 ? 8.197 -4.570 22.293 1.00 72.75 652 GLU A CA 1
ATOM 4991 C C . GLU A 1 652 ? 9.480 -5.384 22.534 1.00 72.75 652 GLU A C 1
ATOM 4993 O O . GLU A 1 652 ? 10.185 -5.749 21.597 1.00 72.75 652 GLU A O 1
ATOM 4998 N N . ARG A 1 653 ? 9.751 -5.772 23.788 1.00 77.31 653 ARG A N 1
ATOM 4999 C CA . ARG A 1 653 ? 10.863 -6.665 24.135 1.00 77.31 653 ARG A CA 1
ATOM 5000 C C . ARG A 1 653 ? 10.664 -8.082 23.602 1.00 77.31 653 ARG A C 1
ATOM 5002 O O . ARG A 1 653 ? 11.622 -8.647 23.088 1.00 77.31 653 ARG A O 1
ATOM 5009 N N . GLU A 1 654 ? 9.463 -8.649 23.709 1.00 74.31 654 GLU A N 1
ATOM 5010 C CA . GLU A 1 654 ? 9.135 -9.960 23.130 1.00 74.31 654 GLU A CA 1
ATOM 5011 C C . GLU A 1 654 ? 9.228 -9.944 21.598 1.00 74.31 654 GLU A C 1
ATOM 5013 O O . GLU A 1 654 ? 9.634 -10.933 20.996 1.00 74.31 654 GLU A O 1
ATOM 5018 N N . GLU A 1 655 ? 8.881 -8.833 20.953 1.00 68.69 655 GLU A N 1
ATOM 5019 C CA . GLU A 1 655 ? 8.986 -8.636 19.505 1.00 68.69 655 GLU A CA 1
ATOM 5020 C C . GLU A 1 655 ? 10.447 -8.527 19.064 1.00 68.69 655 GLU A C 1
ATOM 5022 O O . GLU A 1 655 ? 10.871 -9.281 18.195 1.00 68.69 655 GLU A O 1
ATOM 5027 N N . ILE A 1 656 ? 11.259 -7.723 19.758 1.00 70.06 656 ILE A N 1
ATOM 5028 C CA . ILE A 1 656 ? 12.713 -7.663 19.544 1.00 70.06 656 ILE A CA 1
ATOM 5029 C C . ILE A 1 656 ? 13.361 -9.030 19.803 1.00 70.06 656 ILE A C 1
ATOM 5031 O O . ILE A 1 656 ? 14.238 -9.457 19.054 1.00 70.06 656 ILE A O 1
ATOM 5035 N N . GLU A 1 657 ? 12.954 -9.752 20.850 1.00 72.19 657 GLU A N 1
ATOM 5036 C CA . GLU A 1 657 ? 13.473 -11.092 21.147 1.00 72.19 657 GLU A CA 1
ATOM 5037 C C . GLU A 1 657 ? 13.068 -12.107 20.066 1.00 72.19 657 GLU A C 1
ATOM 5039 O O . GLU A 1 657 ? 13.859 -12.965 19.679 1.00 72.19 657 GLU A O 1
ATOM 5044 N N . ARG A 1 658 ? 11.852 -11.996 19.534 1.00 61.00 658 ARG A N 1
ATOM 5045 C CA . ARG A 1 658 ? 11.345 -12.841 18.449 1.00 61.00 658 ARG A CA 1
ATOM 5046 C C . ARG A 1 658 ? 12.044 -12.546 17.126 1.00 61.00 658 ARG A C 1
ATOM 5048 O O . ARG A 1 658 ? 12.429 -13.483 16.440 1.00 61.00 658 ARG A O 1
ATOM 5055 N N . GLU A 1 659 ? 12.252 -11.279 16.791 1.00 55.47 659 GLU A N 1
ATOM 5056 C CA . GLU A 1 659 ? 12.975 -10.853 15.588 1.00 55.47 659 GLU A CA 1
ATOM 5057 C C . GLU A 1 659 ? 14.478 -11.147 15.677 1.00 55.47 659 GLU A C 1
ATOM 5059 O O . GLU A 1 659 ? 15.122 -11.420 14.665 1.00 55.47 659 GLU A O 1
ATOM 5064 N N . SER A 1 660 ? 15.046 -11.124 16.886 1.00 55.56 660 SER A N 1
ATOM 5065 C CA . SER A 1 660 ? 16.453 -11.475 17.120 1.00 55.56 660 SER A CA 1
ATOM 5066 C C . SER A 1 660 ? 16.702 -12.982 17.218 1.00 55.56 660 SER A C 1
ATOM 5068 O O . SER A 1 660 ? 17.850 -13.412 17.068 1.00 55.56 660 SER A O 1
ATOM 5070 N N . LYS A 1 661 ? 15.661 -13.802 17.415 1.00 47.56 661 LYS A N 1
ATOM 5071 C CA . LYS A 1 661 ? 15.753 -15.259 17.269 1.00 47.56 661 LYS A CA 1
ATOM 5072 C C . LYS A 1 661 ? 15.820 -15.612 15.779 1.00 47.56 661 LYS A C 1
ATOM 5074 O O . LYS A 1 661 ? 14.941 -15.212 15.018 1.00 47.56 661 LYS A O 1
ATOM 5079 N N . PRO A 1 662 ? 16.832 -16.379 15.332 1.00 44.69 662 PRO A N 1
ATOM 5080 C CA . PRO A 1 662 ? 16.884 -16.862 13.958 1.00 44.69 662 PRO A CA 1
ATOM 5081 C C . PRO A 1 662 ? 15.574 -17.576 13.604 1.00 44.69 662 PRO A C 1
ATOM 5083 O O . PRO A 1 662 ? 15.104 -18.407 14.379 1.00 44.69 662 PRO A O 1
ATOM 5086 N N . GLN A 1 663 ? 15.019 -17.312 12.416 1.00 40.31 663 GLN A N 1
ATOM 5087 C CA . GLN A 1 663 ? 13.769 -17.920 11.916 1.00 40.31 663 GLN A CA 1
ATOM 5088 C C . GLN A 1 663 ? 13.702 -19.460 12.034 1.00 40.31 663 GLN A C 1
ATOM 5090 O O . GLN A 1 663 ? 12.622 -20.039 11.978 1.00 40.31 663 GLN A O 1
ATOM 5095 N N . TYR A 1 664 ? 14.842 -20.134 12.205 1.00 43.91 664 TYR A N 1
ATOM 5096 C CA . TYR A 1 664 ? 14.939 -21.582 12.368 1.00 43.91 664 TYR A CA 1
ATOM 5097 C C . TYR A 1 664 ? 14.432 -22.107 13.725 1.00 43.91 664 TYR A C 1
ATOM 5099 O O . TYR A 1 664 ? 14.041 -23.269 13.785 1.00 43.91 664 TYR A O 1
ATOM 5107 N N . ASP A 1 665 ? 14.384 -21.281 14.778 1.00 43.88 665 ASP A N 1
ATOM 5108 C CA . ASP A 1 665 ? 13.990 -21.713 16.134 1.00 43.88 665 ASP A CA 1
ATOM 5109 C C . ASP A 1 665 ? 12.472 -21.604 16.405 1.00 43.88 665 ASP A C 1
ATOM 5111 O O . ASP A 1 665 ? 12.003 -22.008 17.466 1.00 43.88 665 ASP A O 1
ATOM 5115 N N . GLN A 1 666 ? 11.687 -21.064 15.461 1.00 44.94 666 GLN A N 1
ATOM 5116 C CA . GLN A 1 666 ? 10.253 -20.765 15.644 1.00 44.94 666 GLN A CA 1
ATOM 5117 C C . GLN A 1 666 ? 9.296 -21.800 15.034 1.00 44.94 666 GLN A C 1
ATOM 5119 O O . GLN A 1 666 ? 8.082 -21.650 15.133 1.00 44.94 666 GLN A O 1
ATOM 5124 N N . ILE A 1 667 ? 9.802 -22.852 14.391 1.00 45.56 667 ILE A N 1
ATOM 5125 C CA . ILE A 1 667 ? 8.947 -23.820 13.697 1.00 45.56 667 ILE A CA 1
ATOM 5126 C C . ILE A 1 667 ? 8.659 -24.997 14.640 1.00 45.56 667 ILE A C 1
ATOM 5128 O O . ILE A 1 667 ? 9.534 -25.816 14.919 1.00 45.56 667 ILE A O 1
ATOM 5132 N N . SER A 1 668 ? 7.416 -25.073 15.124 1.00 45.38 668 SER A N 1
ATOM 5133 C CA . SER A 1 668 ? 6.900 -26.122 16.023 1.00 45.38 668 SER A CA 1
ATOM 5134 C C . SER A 1 668 ? 6.797 -27.505 15.370 1.00 45.38 668 SER A C 1
ATOM 5136 O O . SER A 1 668 ? 6.723 -28.517 16.067 1.00 45.38 668 SER A O 1
ATOM 5138 N N . ASP A 1 669 ? 6.856 -27.568 14.040 1.00 58.78 669 ASP A N 1
ATOM 5139 C CA . ASP A 1 669 ? 6.835 -28.810 13.279 1.00 58.78 669 ASP A CA 1
ATOM 5140 C C . ASP A 1 669 ? 8.252 -29.192 12.830 1.00 58.78 669 ASP A C 1
ATOM 5142 O O . ASP A 1 669 ? 8.694 -28.922 11.708 1.00 58.78 669 ASP A O 1
ATOM 5146 N N . ILE A 1 670 ? 8.986 -29.822 13.752 1.00 54.12 670 ILE A N 1
ATOM 5147 C CA . ILE A 1 670 ? 10.329 -30.371 13.515 1.00 54.12 670 ILE A CA 1
ATOM 5148 C C . ILE A 1 670 ? 10.326 -31.311 12.300 1.00 54.12 670 ILE A C 1
ATOM 5150 O O . ILE A 1 670 ? 11.339 -31.413 11.607 1.00 54.12 670 ILE A O 1
ATOM 5154 N N . GLU A 1 671 ? 9.209 -31.980 12.007 1.00 56.25 671 GLU A N 1
ATOM 5155 C CA . GLU A 1 671 ? 9.093 -32.924 10.901 1.00 56.25 671 GLU A CA 1
ATOM 5156 C C . GLU A 1 671 ? 8.899 -32.203 9.562 1.00 56.25 671 GLU A C 1
ATOM 5158 O O . GLU A 1 671 ? 9.599 -32.525 8.601 1.00 56.25 671 GLU A O 1
ATOM 5163 N N . ALA A 1 672 ? 8.080 -31.149 9.498 1.00 56.16 672 ALA A N 1
ATOM 5164 C CA . ALA A 1 672 ? 8.014 -30.263 8.333 1.00 56.16 672 ALA A CA 1
ATOM 5165 C C . ALA A 1 672 ? 9.348 -29.549 8.080 1.00 56.16 672 ALA A C 1
ATOM 5167 O O . ALA A 1 672 ? 9.786 -29.469 6.933 1.00 56.16 672 ALA A O 1
ATOM 5168 N N . LEU A 1 673 ? 10.036 -29.087 9.130 1.00 54.69 673 LEU A N 1
ATOM 5169 C CA . LEU A 1 673 ? 11.367 -28.475 9.045 1.00 54.69 673 LEU A CA 1
ATOM 5170 C C . LEU A 1 673 ? 12.422 -29.466 8.560 1.00 54.69 673 LEU A C 1
ATOM 5172 O O . LEU A 1 673 ? 13.246 -29.131 7.712 1.00 54.69 673 LEU A O 1
ATOM 5176 N N . ARG A 1 674 ? 12.391 -30.698 9.075 1.00 64.69 674 ARG A N 1
ATOM 5177 C CA . ARG A 1 674 ? 13.264 -31.786 8.637 1.00 64.69 674 ARG A CA 1
ATOM 5178 C C . ARG A 1 674 ? 12.979 -32.149 7.187 1.00 64.69 674 ARG A C 1
ATOM 5180 O O . ARG A 1 674 ? 13.920 -32.230 6.411 1.00 64.69 674 ARG A O 1
ATOM 5187 N N . ASN A 1 675 ? 11.714 -32.263 6.793 1.00 61.75 675 ASN A N 1
ATOM 5188 C CA . ASN A 1 675 ? 11.309 -32.507 5.410 1.00 61.75 675 ASN A CA 1
ATOM 5189 C C . ASN A 1 675 ? 11.716 -31.350 4.485 1.00 61.75 675 ASN A C 1
ATOM 5191 O O . ASN A 1 675 ? 12.161 -31.599 3.365 1.00 61.75 675 ASN A O 1
ATOM 5195 N N . ARG A 1 676 ? 11.646 -30.095 4.955 1.00 59.34 676 ARG A N 1
ATOM 5196 C CA . ARG A 1 676 ? 12.157 -28.914 4.243 1.00 59.34 676 ARG A CA 1
ATOM 5197 C C . ARG A 1 676 ? 13.669 -28.953 4.117 1.00 59.34 676 ARG A C 1
ATOM 5199 O O . ARG A 1 676 ? 14.175 -28.758 3.025 1.00 59.34 676 ARG A O 1
ATOM 5206 N N . ASN A 1 677 ? 14.396 -29.238 5.191 1.00 58.41 677 ASN A N 1
ATOM 5207 C CA . ASN A 1 677 ? 15.857 -29.302 5.195 1.00 58.41 677 ASN A CA 1
ATOM 5208 C C . ASN A 1 677 ? 16.381 -30.477 4.356 1.00 58.41 677 ASN A C 1
ATOM 5210 O O . ASN A 1 677 ? 17.340 -30.310 3.607 1.00 58.41 677 ASN A O 1
AT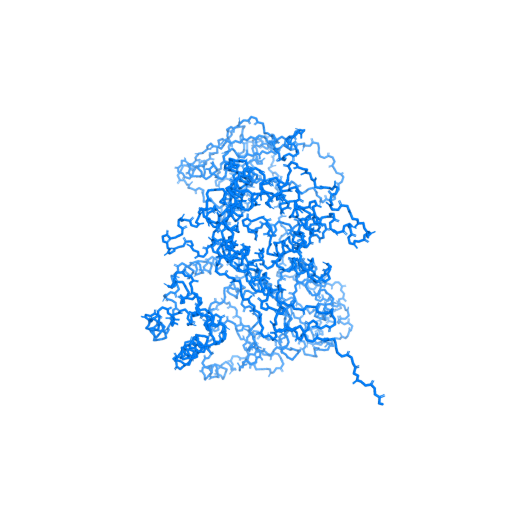OM 5214 N N . GLU A 1 678 ? 15.722 -31.635 4.404 1.00 67.19 678 GLU A N 1
ATOM 5215 C CA . GLU A 1 678 ? 15.997 -32.784 3.535 1.00 67.19 678 GLU A CA 1
ATOM 5216 C C . GLU A 1 678 ? 15.636 -32.485 2.067 1.00 67.19 678 GLU A C 1
ATOM 5218 O O . GLU A 1 678 ? 16.328 -32.953 1.163 1.00 67.19 678 GLU A O 1
ATOM 5223 N N . ALA A 1 679 ? 14.611 -31.664 1.802 1.00 57.94 679 ALA A N 1
ATOM 5224 C CA . ALA A 1 679 ? 14.302 -31.158 0.461 1.00 57.94 679 ALA A CA 1
ATOM 5225 C C . ALA A 1 679 ? 15.301 -30.081 -0.013 1.00 57.94 679 ALA A C 1
ATOM 5227 O O . ALA A 1 679 ? 15.680 -30.064 -1.182 1.00 57.94 679 ALA A O 1
ATOM 5228 N N . TYR A 1 680 ? 15.796 -29.230 0.888 1.00 56.81 680 TYR A N 1
ATOM 5229 C CA . TYR A 1 680 ? 16.782 -28.180 0.615 1.00 56.81 680 TYR A CA 1
ATOM 5230 C C . TYR A 1 680 ? 18.221 -28.697 0.499 1.00 56.81 680 TYR A C 1
ATOM 5232 O O . TYR A 1 680 ? 19.074 -28.001 -0.057 1.00 56.81 680 TYR A O 1
ATOM 5240 N N . ALA A 1 681 ? 18.486 -29.918 0.972 1.00 53.16 681 ALA A N 1
ATOM 5241 C CA . ALA A 1 681 ? 19.739 -30.644 0.777 1.00 53.16 681 ALA A CA 1
ATOM 5242 C C . ALA A 1 681 ? 19.864 -31.299 -0.617 1.00 53.16 681 ALA A C 1
ATOM 5244 O O . ALA A 1 681 ? 20.879 -31.937 -0.906 1.00 53.16 681 ALA A O 1
ATOM 5245 N N . ARG A 1 682 ? 18.849 -31.167 -1.483 1.00 61.69 682 ARG A N 1
ATOM 5246 C CA . ARG A 1 682 ? 18.824 -31.751 -2.834 1.00 61.69 682 ARG A CA 1
ATOM 5247 C C . ARG A 1 682 ? 19.562 -30.903 -3.871 1.00 61.69 682 ARG A C 1
ATOM 5249 O O . ARG A 1 682 ? 20.132 -29.857 -3.566 1.00 61.69 682 ARG A O 1
ATOM 5256 N N . ASP A 1 683 ? 19.563 -31.392 -5.115 1.00 77.50 683 ASP A N 1
ATOM 5257 C CA . ASP A 1 683 ? 20.109 -30.703 -6.286 1.00 77.50 683 ASP A CA 1
ATOM 5258 C C . ASP A 1 683 ? 19.703 -29.219 -6.291 1.00 77.50 683 ASP A C 1
ATOM 5260 O O . ASP A 1 683 ? 18.540 -28.864 -6.110 1.00 77.50 683 ASP A O 1
ATOM 5264 N N . SER A 1 684 ? 20.677 -28.343 -6.528 1.00 83.06 684 SER A N 1
ATOM 5265 C CA . SER A 1 684 ? 20.525 -26.882 -6.519 1.00 83.06 684 SER A CA 1
ATOM 5266 C C . SER A 1 684 ? 19.387 -26.338 -7.399 1.00 83.06 684 SER A C 1
ATOM 5268 O O . SER A 1 684 ? 18.893 -25.244 -7.137 1.00 83.06 684 SER A O 1
ATOM 5270 N N . VAL A 1 685 ? 18.942 -27.100 -8.404 1.00 87.88 685 VAL A N 1
ATOM 5271 C CA . VAL A 1 685 ? 17.769 -26.772 -9.230 1.00 87.88 685 VAL A CA 1
ATOM 5272 C C . VAL A 1 685 ? 16.451 -27.008 -8.499 1.00 87.88 685 VAL A C 1
ATOM 5274 O O . VAL A 1 685 ? 15.526 -26.220 -8.647 1.00 87.88 685 VAL A O 1
ATOM 5277 N N . GLU A 1 686 ? 16.341 -28.090 -7.729 1.00 90.19 686 GLU A N 1
ATOM 5278 C CA . GLU A 1 686 ? 15.117 -28.408 -6.986 1.00 90.19 686 GLU A CA 1
ATOM 5279 C C . GLU A 1 686 ? 14.889 -27.409 -5.858 1.00 90.19 686 GLU A C 1
ATOM 5281 O O . GLU A 1 686 ? 13.760 -26.983 -5.645 1.00 90.19 686 GLU A O 1
ATOM 5286 N N . ARG A 1 687 ? 15.970 -26.961 -5.210 1.00 86.44 687 ARG A N 1
ATOM 5287 C CA . ARG A 1 687 ? 15.928 -25.876 -4.225 1.00 86.44 687 ARG A CA 1
ATOM 5288 C C . ARG A 1 687 ? 15.414 -24.568 -4.824 1.00 86.44 687 ARG A C 1
ATOM 5290 O O . ARG A 1 687 ? 14.494 -23.977 -4.279 1.00 86.44 687 ARG A O 1
ATOM 5297 N N . LEU A 1 688 ? 15.982 -24.155 -5.958 1.00 90.06 688 LEU A N 1
ATOM 5298 C CA . LEU A 1 688 ? 15.537 -22.966 -6.689 1.00 90.06 688 LEU A CA 1
ATOM 5299 C C . LEU A 1 688 ? 14.047 -23.065 -7.060 1.00 90.06 688 LEU A C 1
ATOM 5301 O O . LEU A 1 688 ? 13.298 -22.117 -6.866 1.00 90.06 688 LEU A O 1
ATOM 5305 N N . LEU A 1 689 ? 13.615 -24.224 -7.560 1.00 93.12 689 LEU A N 1
ATOM 5306 C CA . LEU A 1 689 ? 12.215 -24.475 -7.900 1.00 93.12 689 LEU A CA 1
ATOM 5307 C C . LEU A 1 689 ? 11.292 -24.434 -6.677 1.00 93.12 689 LEU A C 1
ATOM 5309 O O . LEU A 1 689 ? 10.195 -23.893 -6.768 1.00 93.12 689 LEU A O 1
ATOM 5313 N N . LEU A 1 690 ? 11.717 -24.992 -5.542 1.00 89.50 690 LEU A N 1
ATOM 5314 C CA . LEU A 1 690 ? 10.934 -24.960 -4.310 1.00 89.50 690 LEU A CA 1
ATOM 5315 C C . LEU A 1 690 ? 10.751 -23.521 -3.811 1.00 89.50 690 LEU A C 1
ATOM 5317 O O . LEU A 1 690 ? 9.631 -23.153 -3.467 1.00 89.50 690 LEU A O 1
ATOM 5321 N N . ASP A 1 691 ? 11.805 -22.701 -3.858 1.00 84.88 691 ASP A N 1
ATOM 5322 C CA . ASP A 1 691 ? 11.743 -21.283 -3.479 1.00 84.88 691 ASP A CA 1
ATOM 5323 C C . ASP A 1 691 ? 10.780 -20.497 -4.392 1.00 84.88 691 ASP A C 1
ATOM 5325 O O . ASP A 1 691 ? 9.927 -19.753 -3.901 1.00 84.88 691 ASP A O 1
ATOM 5329 N N . GLU A 1 692 ? 10.833 -20.728 -5.708 1.00 89.25 692 GLU A N 1
ATOM 5330 C CA . GLU A 1 692 ? 9.888 -20.154 -6.681 1.00 89.25 692 GLU A CA 1
ATOM 5331 C C . GLU A 1 692 ? 8.436 -20.532 -6.358 1.00 89.25 692 GLU A C 1
ATOM 5333 O O . GLU A 1 692 ? 7.561 -19.668 -6.298 1.00 89.25 692 GLU A O 1
ATOM 5338 N N . PHE A 1 693 ? 8.169 -21.811 -6.082 1.00 92.88 693 PHE A N 1
ATOM 5339 C CA . PHE A 1 693 ? 6.816 -22.269 -5.763 1.00 92.88 693 PHE A CA 1
ATOM 5340 C C . PHE A 1 693 ? 6.302 -21.734 -4.428 1.00 92.88 693 PHE A C 1
ATOM 5342 O O . PHE A 1 693 ? 5.142 -21.338 -4.343 1.00 92.88 693 PHE A O 1
ATOM 5349 N N . THR A 1 694 ? 7.148 -21.666 -3.396 1.00 83.56 694 THR A N 1
ATOM 5350 C CA . THR A 1 694 ? 6.767 -21.031 -2.121 1.00 83.56 694 THR A CA 1
ATOM 5351 C C . THR A 1 694 ? 6.515 -19.530 -2.266 1.00 83.56 694 THR A C 1
ATOM 5353 O O . THR A 1 694 ? 5.747 -18.966 -1.494 1.00 83.56 694 THR A O 1
ATOM 5356 N N . SER A 1 695 ? 7.092 -18.899 -3.293 1.00 80.00 695 SER A N 1
ATOM 5357 C CA . SER A 1 695 ? 6.850 -17.497 -3.650 1.00 80.00 695 SER A CA 1
ATOM 5358 C C . SER A 1 695 ? 5.606 -17.296 -4.531 1.00 80.00 695 SER A C 1
ATOM 5360 O O . SER A 1 695 ? 5.329 -16.174 -4.952 1.00 80.00 695 SER A O 1
ATOM 5362 N N . GLY A 1 696 ? 4.853 -18.364 -4.819 1.00 87.25 696 GLY A N 1
ATOM 5363 C CA . GLY A 1 696 ? 3.618 -18.315 -5.601 1.00 87.25 696 GLY A CA 1
ATOM 5364 C C . GLY A 1 696 ? 3.798 -18.417 -7.120 1.00 87.25 696 GLY A C 1
ATOM 5365 O O . GLY A 1 696 ? 2.819 -18.254 -7.848 1.00 87.25 696 GLY A O 1
ATOM 5366 N N . SER A 1 697 ? 5.007 -18.697 -7.621 1.00 87.62 697 SER A N 1
ATOM 5367 C CA . SER A 1 697 ? 5.236 -18.930 -9.054 1.00 87.62 697 SER A CA 1
ATOM 5368 C C . SER A 1 697 ? 4.502 -20.192 -9.523 1.00 87.62 697 SER A C 1
ATOM 5370 O O . SER A 1 697 ? 4.458 -21.204 -8.825 1.00 87.62 697 SER A O 1
ATOM 5372 N N . ASP A 1 698 ? 3.942 -20.173 -10.734 1.00 94.56 698 ASP A N 1
ATOM 5373 C CA . ASP A 1 698 ? 3.397 -21.379 -11.358 1.00 94.56 698 ASP A CA 1
ATOM 5374 C C . ASP A 1 698 ? 4.503 -22.241 -12.003 1.00 94.56 698 ASP A C 1
ATOM 5376 O O . ASP A 1 698 ? 5.670 -21.856 -12.104 1.00 94.56 698 ASP A O 1
ATOM 5380 N N . VAL A 1 699 ? 4.145 -23.453 -12.444 1.00 95.06 699 VAL A N 1
ATOM 5381 C CA . VAL A 1 699 ? 5.084 -24.409 -13.070 1.00 95.06 699 VAL A CA 1
ATOM 5382 C C . VAL A 1 699 ? 5.757 -23.829 -14.316 1.00 95.06 699 VAL A C 1
ATOM 5384 O O . VAL A 1 699 ? 6.890 -24.194 -14.632 1.00 95.06 699 VAL A O 1
ATOM 5387 N N . GLU A 1 700 ? 5.071 -22.947 -15.040 1.00 92.00 700 GLU A N 1
ATOM 5388 C CA . GLU A 1 700 ? 5.595 -22.339 -16.259 1.00 92.00 700 GLU A CA 1
ATOM 5389 C C . GLU A 1 700 ? 6.656 -21.288 -15.941 1.00 92.00 700 GLU A C 1
ATOM 5391 O O . GLU A 1 700 ? 7.774 -21.372 -16.448 1.00 92.00 700 GLU A O 1
ATOM 5396 N N . THR A 1 701 ? 6.354 -20.382 -15.019 1.00 88.25 701 THR A N 1
ATOM 5397 C CA . THR A 1 701 ? 7.267 -19.341 -14.543 1.00 88.25 701 THR A CA 1
ATOM 5398 C C . THR A 1 701 ? 8.506 -19.956 -13.897 1.00 88.25 701 THR A C 1
ATOM 5400 O O . THR A 1 701 ? 9.630 -19.628 -14.276 1.00 88.25 701 THR A O 1
ATOM 5403 N N . ALA A 1 702 ? 8.320 -20.941 -13.013 1.00 92.75 702 ALA A N 1
ATOM 5404 C CA . ALA A 1 702 ? 9.425 -21.637 -12.358 1.00 92.75 702 ALA A CA 1
ATOM 5405 C C . ALA A 1 702 ? 10.323 -22.394 -13.361 1.00 92.75 702 ALA A C 1
ATOM 5407 O O . ALA A 1 702 ? 11.531 -22.531 -13.149 1.00 92.75 702 ALA A O 1
ATOM 5408 N N . SER A 1 703 ? 9.773 -22.852 -14.496 1.00 92.44 703 SER A N 1
ATOM 5409 C CA . SER A 1 703 ? 10.567 -23.499 -15.551 1.00 92.44 703 SER A CA 1
ATOM 5410 C C . SER A 1 703 ? 11.558 -22.547 -16.229 1.00 92.44 703 SER A C 1
ATOM 5412 O O . SER A 1 703 ? 12.650 -22.970 -16.612 1.00 92.44 703 SER A O 1
ATOM 5414 N N . TYR A 1 704 ? 11.240 -21.253 -16.306 1.00 89.75 704 TYR A N 1
ATOM 5415 C CA . TYR A 1 704 ? 12.165 -20.246 -16.823 1.00 89.75 704 TYR A CA 1
ATOM 5416 C C . TYR A 1 704 ? 13.344 -20.017 -15.874 1.00 89.75 704 TYR A C 1
ATOM 5418 O O . TYR A 1 704 ? 14.480 -19.887 -16.337 1.00 89.75 704 TYR A O 1
ATOM 5426 N N . SER A 1 705 ? 13.113 -20.073 -14.560 1.00 88.62 705 SER A N 1
ATOM 5427 C CA . SER A 1 705 ? 14.177 -19.994 -13.551 1.00 88.62 705 SER A CA 1
ATOM 5428 C C . SER A 1 705 ? 15.145 -21.182 -13.647 1.00 88.62 705 SER A C 1
ATOM 5430 O O . SER A 1 705 ? 16.354 -21.004 -13.487 1.00 88.62 705 SER A O 1
ATOM 5432 N N . VAL A 1 706 ? 14.667 -22.380 -14.013 1.00 90.75 706 VAL A N 1
ATOM 5433 C CA . VAL A 1 706 ? 15.535 -23.546 -14.289 1.00 90.75 706 VAL A CA 1
ATOM 5434 C C . VAL A 1 706 ? 16.455 -23.293 -15.478 1.00 90.75 706 VAL A C 1
ATOM 5436 O O . VAL A 1 706 ? 17.646 -23.595 -15.400 1.00 90.75 706 VAL A O 1
ATOM 5439 N N . ILE A 1 707 ? 15.933 -22.724 -16.567 1.00 87.88 707 ILE A N 1
ATOM 5440 C CA . ILE A 1 707 ? 16.742 -22.416 -17.753 1.00 87.88 707 ILE A CA 1
ATOM 5441 C C . ILE A 1 707 ? 17.750 -21.313 -17.440 1.00 87.88 707 ILE A C 1
ATOM 5443 O O . ILE A 1 707 ? 18.924 -21.445 -17.785 1.00 87.88 707 ILE A O 1
ATOM 5447 N N . ALA A 1 708 ? 17.335 -20.264 -16.727 1.00 81.81 708 ALA A N 1
ATOM 5448 C CA . ALA A 1 708 ? 18.231 -19.203 -16.274 1.00 81.81 708 ALA A CA 1
ATOM 5449 C C . ALA A 1 708 ? 19.350 -19.749 -15.367 1.00 81.81 708 ALA A C 1
ATOM 5451 O O . ALA A 1 708 ? 20.520 -19.385 -15.512 1.00 81.81 708 ALA A O 1
ATOM 5452 N N . TRP A 1 709 ? 19.021 -20.684 -14.474 1.00 88.31 709 TRP A N 1
ATOM 5453 C CA . TRP A 1 709 ? 20.004 -21.362 -13.638 1.00 88.31 709 TRP A CA 1
ATOM 5454 C C . TRP A 1 709 ? 20.973 -22.217 -14.467 1.00 88.31 709 TRP A C 1
ATOM 5456 O O . TRP A 1 709 ? 22.188 -22.118 -14.275 1.00 88.31 709 TRP A O 1
ATOM 5466 N N . GLN A 1 710 ? 20.476 -22.999 -15.431 1.00 85.62 710 GLN A N 1
ATOM 5467 C CA . GLN A 1 710 ? 21.321 -23.783 -16.342 1.00 85.62 710 GLN A CA 1
ATOM 5468 C C . GLN A 1 710 ? 22.250 -22.872 -17.153 1.00 85.62 710 GLN A C 1
ATOM 5470 O O . GLN A 1 710 ? 23.438 -23.169 -17.292 1.00 85.62 710 GLN A O 1
ATOM 5475 N N . ALA A 1 711 ? 21.746 -21.715 -17.589 1.00 78.44 711 ALA A N 1
ATOM 5476 C CA . ALA A 1 711 ? 22.534 -20.673 -18.233 1.00 78.44 711 ALA A CA 1
ATOM 5477 C C . ALA A 1 711 ? 23.703 -20.240 -17.356 1.00 78.44 711 ALA A C 1
ATOM 5479 O O . ALA A 1 711 ? 24.840 -20.208 -17.816 1.00 78.44 711 ALA A O 1
ATOM 5480 N N . SER A 1 712 ? 23.443 -19.960 -16.075 1.00 76.62 712 SER A N 1
ATOM 5481 C CA . SER A 1 712 ? 24.473 -19.512 -15.134 1.00 76.62 712 SER A CA 1
ATOM 5482 C C . SER A 1 712 ? 25.609 -20.529 -14.974 1.00 76.62 712 SER A C 1
ATOM 5484 O O . SER A 1 712 ? 26.770 -20.143 -14.839 1.00 76.62 712 SER A O 1
ATOM 5486 N N . LYS A 1 713 ? 25.298 -21.830 -15.053 1.00 84.06 713 LYS A N 1
ATOM 5487 C CA . LYS A 1 713 ? 26.291 -22.913 -14.989 1.00 84.06 713 LYS A CA 1
ATOM 5488 C C . LYS A 1 713 ? 27.054 -23.092 -16.296 1.00 84.06 713 LYS A C 1
ATOM 5490 O O . LYS A 1 713 ? 28.241 -23.400 -16.262 1.00 84.06 713 LYS A O 1
ATOM 5495 N N . ASN A 1 714 ? 26.414 -22.805 -17.423 1.00 78.12 714 ASN A N 1
ATOM 5496 C CA . ASN A 1 714 ? 26.994 -22.920 -18.758 1.00 78.12 714 ASN A CA 1
ATOM 5497 C C . ASN A 1 714 ? 27.619 -21.600 -19.255 1.00 78.12 714 ASN A C 1
ATOM 5499 O O . ASN A 1 714 ? 27.618 -21.320 -20.454 1.00 78.12 714 ASN A O 1
ATOM 5503 N N . GLY A 1 715 ? 28.132 -20.758 -18.348 1.00 73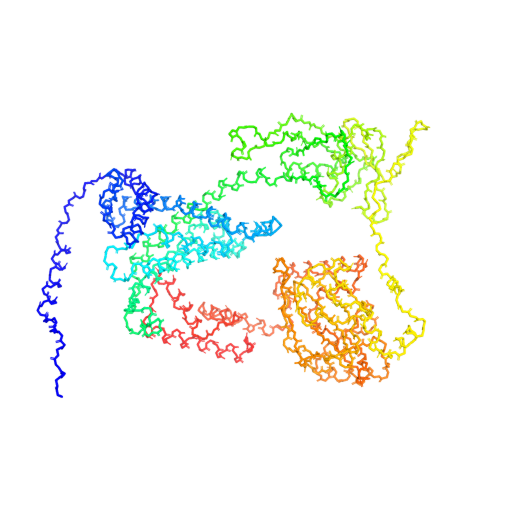.81 715 GLY A N 1
ATOM 5504 C CA . GLY A 1 715 ? 28.810 -19.504 -18.707 1.00 73.81 715 GLY A CA 1
ATOM 5505 C C . GLY A 1 715 ? 27.891 -18.422 -19.291 1.00 73.81 715 GLY A C 1
ATOM 5506 O O . GLY A 1 715 ? 28.348 -17.571 -20.053 1.00 73.81 715 GLY A O 1
ATOM 5507 N N . GLY A 1 716 ? 26.603 -18.463 -18.952 1.00 63.44 716 GLY A N 1
ATOM 5508 C CA . GLY A 1 716 ? 25.553 -17.559 -19.428 1.00 63.44 716 GLY A CA 1
ATOM 5509 C C . GLY A 1 716 ? 24.762 -18.068 -20.641 1.00 63.44 716 GLY A C 1
ATOM 5510 O O . GLY A 1 716 ? 23.841 -17.383 -21.077 1.00 63.44 716 GLY A O 1
ATOM 5511 N N . ASN A 1 717 ? 25.071 -19.259 -21.170 1.00 65.94 717 ASN A N 1
ATOM 5512 C CA . ASN A 1 717 ? 24.359 -19.845 -22.310 1.00 65.94 717 ASN A CA 1
ATOM 5513 C C . ASN A 1 717 ? 23.130 -20.643 -21.854 1.00 65.94 717 ASN A C 1
ATOM 5515 O O . ASN A 1 717 ? 23.238 -21.810 -21.472 1.00 65.94 717 ASN A O 1
ATOM 5519 N N . ALA A 1 718 ? 21.958 -20.016 -21.907 1.00 81.62 718 ALA A N 1
ATOM 5520 C CA . ALA A 1 718 ? 20.678 -20.696 -21.744 1.00 81.62 718 ALA A CA 1
ATOM 5521 C C . ALA A 1 718 ? 20.283 -21.412 -23.044 1.00 81.62 718 ALA A C 1
ATOM 5523 O O . ALA A 1 718 ? 20.208 -20.778 -24.097 1.00 81.62 718 ALA A O 1
ATOM 5524 N N . ASP A 1 719 ? 19.979 -22.707 -22.970 1.00 85.88 719 ASP A N 1
ATOM 5525 C CA . ASP A 1 719 ? 19.271 -23.397 -24.048 1.00 85.88 719 ASP A CA 1
ATOM 5526 C C . ASP A 1 719 ? 17.768 -23.130 -23.885 1.00 85.88 719 ASP A C 1
ATOM 5528 O O . ASP A 1 719 ? 17.115 -23.687 -23.007 1.00 85.88 719 ASP A O 1
ATOM 5532 N N . TRP A 1 720 ? 17.234 -22.231 -24.712 1.00 83.38 720 TRP A N 1
ATOM 5533 C CA . TRP A 1 720 ? 15.804 -21.907 -24.767 1.00 83.38 720 TRP A CA 1
ATOM 5534 C C . TRP A 1 720 ? 15.066 -22.696 -25.854 1.00 83.38 720 TRP A C 1
ATOM 5536 O O . TRP A 1 720 ? 13.958 -22.327 -26.247 1.00 83.38 720 TRP A O 1
ATOM 5546 N N . SER A 1 721 ? 15.666 -23.764 -26.390 1.00 88.62 721 SER A N 1
ATOM 5547 C CA . SER A 1 721 ? 14.991 -24.594 -27.384 1.00 88.62 721 SER A CA 1
ATOM 5548 C C . SER A 1 721 ? 13.676 -25.157 -26.824 1.00 88.62 721 SER A C 1
ATOM 5550 O O . SER A 1 721 ? 13.556 -25.401 -25.618 1.00 88.62 721 SER A O 1
ATOM 5552 N N . PRO A 1 722 ? 12.678 -25.446 -27.680 1.00 89.50 722 PRO A N 1
ATOM 5553 C CA . PRO A 1 722 ? 11.439 -26.086 -27.239 1.00 89.50 722 PRO A CA 1
ATOM 5554 C C . PRO A 1 722 ? 11.677 -27.388 -26.457 1.00 89.50 722 PRO A C 1
ATOM 5556 O O . PRO A 1 722 ? 10.907 -27.726 -25.559 1.00 89.50 722 PRO A O 1
ATOM 5559 N N . ALA A 1 723 ? 12.760 -28.110 -26.770 1.00 92.25 723 ALA A N 1
ATOM 5560 C CA . ALA A 1 723 ? 13.171 -29.308 -26.049 1.00 92.25 723 ALA A CA 1
ATOM 5561 C C . ALA A 1 723 ? 13.653 -28.991 -24.623 1.00 92.25 723 ALA A C 1
ATOM 5563 O O . ALA A 1 723 ? 13.209 -29.647 -23.678 1.00 92.25 723 ALA A O 1
ATOM 5564 N N . ALA A 1 724 ? 14.497 -27.970 -24.452 1.00 88.50 724 ALA A N 1
ATOM 5565 C CA . ALA A 1 724 ? 14.978 -27.529 -23.146 1.00 88.50 724 ALA A CA 1
ATOM 5566 C C . ALA A 1 724 ? 13.857 -26.935 -22.280 1.00 88.50 724 ALA A C 1
ATOM 5568 O O . ALA A 1 724 ? 13.741 -27.291 -21.109 1.00 88.50 724 ALA A O 1
ATOM 5569 N N . LEU A 1 725 ? 12.952 -26.143 -22.866 1.00 88.38 725 LEU A N 1
ATOM 5570 C CA . LEU A 1 725 ? 11.734 -25.657 -22.204 1.00 88.38 725 LEU A CA 1
ATOM 5571 C C . LEU A 1 725 ? 10.831 -26.797 -21.739 1.00 88.38 725 LEU A C 1
ATOM 5573 O O . LEU A 1 725 ? 10.378 -26.810 -20.595 1.00 88.38 725 LEU A O 1
ATOM 5577 N N . LYS A 1 726 ? 10.612 -27.803 -22.590 1.00 95.44 726 LYS A N 1
ATOM 5578 C CA . LYS A 1 726 ? 9.840 -28.992 -22.215 1.00 95.44 726 LYS A CA 1
ATOM 5579 C C . LYS A 1 726 ? 10.511 -29.767 -21.075 1.00 95.44 726 LYS A C 1
ATOM 5581 O O . LYS A 1 726 ? 9.816 -30.214 -20.163 1.00 95.44 726 LYS A O 1
ATOM 5586 N N . ALA A 1 727 ? 11.838 -29.900 -21.096 1.00 93.31 727 ALA A N 1
ATOM 5587 C CA . ALA A 1 727 ? 12.598 -30.557 -20.034 1.00 93.31 727 ALA A CA 1
ATOM 5588 C C . ALA A 1 727 ? 12.548 -29.771 -18.710 1.00 93.31 727 ALA A C 1
ATOM 5590 O O . ALA A 1 727 ? 12.279 -30.356 -17.660 1.00 93.31 727 ALA A O 1
ATOM 5591 N N . ALA A 1 728 ? 12.728 -28.448 -18.759 1.00 93.88 728 ALA A N 1
ATOM 5592 C CA . ALA A 1 728 ? 12.639 -27.559 -17.605 1.00 93.88 728 ALA A CA 1
ATOM 5593 C C . ALA A 1 728 ? 11.235 -27.571 -16.987 1.00 93.88 728 ALA A C 1
ATOM 5595 O O . ALA A 1 728 ? 11.102 -27.737 -15.775 1.00 93.88 728 ALA A O 1
ATOM 5596 N N . LYS A 1 729 ? 10.184 -27.499 -17.815 1.00 96.12 729 LYS A N 1
ATOM 5597 C CA . LYS A 1 729 ? 8.783 -27.591 -17.376 1.00 96.12 729 LYS A CA 1
ATOM 5598 C C . LYS A 1 729 ? 8.475 -28.951 -16.757 1.00 96.12 729 LYS A C 1
ATOM 5600 O O . LYS A 1 729 ? 7.833 -29.013 -15.714 1.00 96.12 729 LYS A O 1
ATOM 5605 N N . SER A 1 730 ? 8.990 -30.040 -17.335 1.00 95.62 730 SER A N 1
ATOM 5606 C CA . SER A 1 730 ? 8.857 -31.380 -16.752 1.00 95.62 730 SER A CA 1
ATOM 5607 C C . SER A 1 730 ? 9.540 -31.485 -15.385 1.00 95.62 730 SER A C 1
ATOM 5609 O O . SER A 1 730 ? 8.976 -32.096 -14.478 1.00 95.62 730 SER A O 1
ATOM 5611 N N . LYS A 1 731 ? 10.728 -30.885 -15.214 1.00 95.56 731 LYS A N 1
ATOM 5612 C CA . LYS A 1 731 ? 11.441 -30.861 -13.927 1.00 95.56 731 LYS A CA 1
ATOM 5613 C C . LYS A 1 731 ? 10.698 -30.007 -12.894 1.00 95.56 731 LYS A C 1
ATOM 5615 O O . LYS A 1 731 ? 10.451 -30.486 -11.792 1.00 95.56 731 LYS A O 1
ATOM 5620 N N . ALA A 1 732 ? 10.253 -28.808 -13.273 1.00 95.00 732 ALA A N 1
ATOM 5621 C CA . ALA A 1 732 ? 9.419 -27.937 -12.442 1.00 95.00 732 ALA A CA 1
ATOM 5622 C C . ALA A 1 732 ? 8.135 -28.649 -11.982 1.00 95.00 732 ALA A C 1
ATOM 5624 O O . ALA A 1 732 ? 7.799 -28.635 -10.802 1.00 95.00 732 ALA A O 1
ATOM 5625 N N . GLN A 1 733 ? 7.457 -29.359 -12.888 1.00 97.12 733 GLN A N 1
ATOM 5626 C CA . GLN A 1 733 ? 6.231 -30.089 -12.572 1.00 97.12 733 GLN A CA 1
ATOM 5627 C C . GLN A 1 733 ? 6.466 -31.282 -11.636 1.00 97.12 733 GLN A C 1
ATOM 5629 O O . GLN A 1 733 ? 5.615 -31.569 -10.793 1.00 97.12 733 GLN A O 1
ATOM 5634 N N . ALA A 1 734 ? 7.596 -31.982 -11.775 1.00 95.81 734 ALA A N 1
ATOM 5635 C CA . ALA A 1 734 ? 7.971 -33.068 -10.874 1.00 95.81 734 ALA A CA 1
ATOM 5636 C C . ALA A 1 734 ? 8.233 -32.547 -9.452 1.00 95.81 734 ALA A C 1
ATOM 5638 O O . ALA A 1 734 ? 7.672 -33.090 -8.501 1.00 95.81 734 ALA A O 1
ATOM 5639 N N . VAL A 1 735 ? 8.994 -31.453 -9.323 1.00 94.12 735 VAL A N 1
ATOM 5640 C CA . VAL A 1 735 ? 9.275 -30.811 -8.027 1.00 94.12 735 VAL A CA 1
ATOM 5641 C C . VAL A 1 735 ? 7.998 -30.263 -7.397 1.00 94.12 735 VAL A C 1
ATOM 5643 O O . VAL A 1 735 ? 7.759 -30.510 -6.223 1.00 94.12 735 VAL A O 1
ATOM 5646 N N . TYR A 1 736 ? 7.130 -29.606 -8.170 1.00 94.31 736 TYR A N 1
ATOM 5647 C CA . TYR A 1 736 ? 5.843 -29.110 -7.674 1.00 94.31 736 TYR A CA 1
ATOM 5648 C C . TYR A 1 736 ? 4.969 -30.239 -7.105 1.00 94.31 736 TYR A C 1
ATOM 5650 O O . TYR A 1 736 ? 4.400 -30.111 -6.022 1.00 94.31 736 TYR A O 1
ATOM 5658 N N . LYS A 1 737 ? 4.878 -31.375 -7.814 1.00 95.88 737 LYS A N 1
ATOM 5659 C CA . LYS A 1 737 ? 4.112 -32.544 -7.355 1.00 95.88 737 LYS A CA 1
ATOM 5660 C C . LYS A 1 737 ? 4.706 -33.172 -6.094 1.00 95.88 737 LYS A C 1
ATOM 5662 O O . LYS A 1 737 ? 3.941 -33.489 -5.189 1.00 95.88 737 LYS A O 1
ATOM 5667 N N . ASP A 1 738 ? 6.027 -33.346 -6.029 1.00 90.81 738 ASP A N 1
ATOM 5668 C CA . ASP A 1 738 ? 6.712 -33.894 -4.846 1.00 90.81 738 ASP A CA 1
ATOM 5669 C C . ASP A 1 738 ? 6.575 -32.953 -3.638 1.00 90.81 738 ASP A C 1
ATOM 5671 O O . ASP A 1 738 ? 6.229 -33.396 -2.547 1.00 90.81 738 ASP A O 1
ATOM 5675 N N . ALA A 1 739 ? 6.742 -31.644 -3.842 1.00 89.62 739 ALA A N 1
ATOM 5676 C CA . ALA A 1 739 ? 6.576 -30.634 -2.801 1.00 89.62 739 ALA A CA 1
ATOM 5677 C C . ALA A 1 739 ? 5.138 -30.596 -2.259 1.00 89.62 739 ALA A C 1
ATOM 5679 O O . ALA A 1 739 ? 4.941 -30.562 -1.046 1.00 89.62 739 ALA A O 1
ATOM 5680 N N . LYS A 1 740 ? 4.131 -30.691 -3.136 1.00 89.88 740 LYS A N 1
ATOM 5681 C CA . LYS A 1 740 ? 2.722 -30.782 -2.731 1.00 89.88 740 LYS A CA 1
ATOM 5682 C C . LYS A 1 740 ? 2.407 -32.088 -1.992 1.00 89.88 740 LYS A C 1
ATOM 5684 O O . LYS A 1 740 ? 1.702 -32.063 -0.991 1.00 89.88 740 LYS A O 1
ATOM 5689 N N . ALA A 1 741 ? 2.954 -33.219 -2.443 1.00 88.50 741 ALA A N 1
ATOM 5690 C CA . ALA A 1 741 ? 2.776 -34.516 -1.781 1.00 88.50 741 ALA A CA 1
ATOM 5691 C C . ALA A 1 741 ? 3.407 -34.568 -0.377 1.00 88.50 741 ALA A C 1
ATOM 5693 O O . ALA A 1 741 ? 2.963 -35.340 0.465 1.00 88.50 741 ALA A O 1
ATOM 5694 N N . ARG A 1 742 ? 4.426 -33.741 -0.128 1.00 82.81 742 ARG A N 1
ATOM 5695 C CA . ARG A 1 742 ? 5.103 -33.588 1.169 1.00 82.81 742 ARG A CA 1
ATOM 5696 C C . ARG A 1 742 ? 4.546 -32.448 2.023 1.00 82.81 742 ARG A C 1
ATOM 5698 O O . ARG A 1 742 ? 5.161 -32.113 3.028 1.00 82.81 742 ARG A O 1
ATOM 5705 N N . HIS A 1 743 ? 3.441 -31.825 1.609 1.00 84.81 743 HIS A N 1
ATOM 5706 C CA . HIS A 1 743 ? 2.844 -30.675 2.296 1.00 84.81 743 HIS A CA 1
ATOM 5707 C C . HIS A 1 743 ? 3.789 -29.462 2.443 1.00 84.81 743 HIS A C 1
ATOM 5709 O O . HIS A 1 743 ? 3.645 -28.662 3.359 1.00 84.81 743 HIS A O 1
ATOM 5715 N N . LEU A 1 744 ? 4.755 -29.300 1.528 1.00 81.56 744 LEU A N 1
ATOM 5716 C CA . LEU A 1 744 ? 5.670 -28.146 1.508 1.00 81.56 744 LEU A CA 1
ATOM 5717 C C . LEU A 1 744 ? 5.067 -26.916 0.814 1.00 81.56 744 LEU A C 1
ATOM 5719 O O . LEU A 1 744 ? 5.571 -25.805 0.981 1.00 81.56 744 LEU A O 1
ATOM 5723 N N . LEU A 1 745 ? 4.022 -27.132 0.016 1.00 82.88 745 LEU A N 1
ATOM 5724 C CA . LEU A 1 745 ? 3.236 -26.118 -0.680 1.00 82.88 745 LEU A CA 1
ATOM 5725 C C . LEU A 1 745 ? 1.771 -26.300 -0.266 1.00 82.88 745 LEU A C 1
ATOM 5727 O O . LEU A 1 745 ? 1.307 -27.444 -0.223 1.00 82.88 745 LEU A O 1
ATOM 5731 N N . GLN A 1 746 ? 1.081 -25.198 0.044 1.00 71.81 746 GLN A N 1
ATOM 5732 C CA . GLN A 1 746 ? -0.334 -25.197 0.436 1.00 71.81 746 GLN A CA 1
ATOM 5733 C C . GLN A 1 746 ? -1.270 -25.445 -0.755 1.00 71.81 746 GLN A C 1
ATOM 5735 O O . GLN A 1 746 ? -0.950 -25.007 -1.888 1.00 71.81 746 GLN A O 1
#

Radius of gyration: 34.89 Å; chains: 1; bounding box: 80×76×109 Å

Sequence (746 aa):
MGSDRYPATVSRDAMAEHYAYLAEQQNKPKEPVEKNGLLEDFLRSTGHSMIQTPVNAVVQLADKGLGTNMLPSVQIGYLKAPEPAEYGTSNYWAQQSGNAIGMLVPFMLAGKGVKAVTRAGLSEVQLAERLSQRSVLGLTMKEAVLTGAVHDSLLRPVEEGDHRPFLVAKGLNGVNGAITMGVMHGVATRFAPTVGETSRFASLIKNPYMGGFASGIAAGGVSAHSHAYLHNLKFDSLSNFGQSATTDSKFASWKEMKESAFTMGVIGLGFGTAHGLKGQFESGRKNFEFQRNKDTAGNTTDLSGGKDFKVVGGERALSRALETFSKTGEANLIVREHLGAGKGIKRVFGMQEYGPEQSLLVKHNKTGQPIIPESSKLADLIATCHLDPTMAGKSVLGVKAFTENSPIFMRTGKNHLNFAPEEQTVRRTEPNPKKLGIGPEYEYKKLEFKDEGFTEAEQRKWFEGEWTPEMLAKMKSVSQHLKDAGEQSFGTALQGTKLGKLKIARFIDRGNDAYVMELPPQQGLPEGGALKLAANYEGGWNESWGKRPFDAKILFGGKHWELTDNNGKDVLAYVQELVTPNYDEALWPAFKAKLDKAEVEVRDPGTAGGFQYGQSLKSGKLVLVDYEAVDSNPTLERLMAGNNSERLEAIEREEIERESKPQYDQISDIEALRNRNEAYARDSVERLLLDEFTSGSDVETASYSVIAWQASKNGGNADWSPAALKAAKSKAQAVYKDAKARHLLQ

Secondary structure (DSSP, 8-state):
-----PPPPPPHHHHHHHHHHHHHHHHS---------HHHHHHHHHHIIIIIHHHHHHHHHHHHHH----TTTS--GGGPPPP-PPTTSHHHHHHHHHHHHHHHHHHHHHHHHHHHHHHTTS-HHHHHHTTTS--TTS--HHHHHHHHHHHHHHHSPPPTT--S-HHHHHHHHHHHHHHHHHHHHHHHHHHHHHTSSS-TTHHHHTSHHHHHHHHHHHHHHHHHHHHHHHHH---S-GGGTTT--SS--PPPPHHHHHHHHHHHHHHHHHHHHHHHHHHHHHTTT-S--------S---------PPEEEETTHHHHHHHHHHHHHHHSEEEEEEEEEEEEPSTHHHHTTPEEEEEEEEEEEEESSTTPPPP---SHHHHHHHHHHH-GGGTT-EEE--S-S-TT-PPEEEEETTEEEEESS--PPPTTSPPPPP--------TT---S--TT--HHHHHHHHTT---HHHHHHSPBHHHHHHHTT-HHHHHHTTTSTGGGSB-SEEEEE-SSEEEEEEPSBTTBTT-EEEEEEES-TT---TTTTTSTTBPPBHHHH-EEEEE-TTS-EEEEEEEPPEES---GGGHHHHHHHHHHTT-----TTSSS--SEEEETTT-SEEE-S---SS--HHHHHHHHTT-HHHHHHHHHHHHHHHHS-GGG--S-HHHHHHHHHHHTS-HHHHHHHHHHHTT--HHHHHHHHHHHHHHHTTT----SHHHHHHHHHHHHHHHHHHHHTTS--

Foldseek 3Di:
DDDDDDDDDDDPVNVVVVVVVVVVVVPPDPDPPDDDDLVLLLQLLLLCLQPVQQVLLQVVVCCVVVVHDCNVVPPPVSNPNPDQDDPPDSSNVSNLLSNLNSNVNLLVVLLVVLCVVVVVPDDPVLVVVLQVQAFLLSAHLVSQLQSQLSCQLRRGHQDDPQPDDRNLSSNLSSNLRSQLSNQLRCQRRVVLPPLCPDDPCNVVCVQLLSSLLQSQLRSLLSSQQSCLQSSQQDPPDPVCVDPRNDDDSDGRDPVSSVSSSRSRSSSRSVSSVVSVVVVVVCVVVPQDDDDDPPDDDDDDPPVPPDWDKGWPPGPVQVVVQLVVCQVWQKGKTKMWTWPAQDDDVSNVVRHTDTHDIDIAMEGEPDTPDGDDDPDDLVVVVSVVQAPPPVNAQPKDFDPPPGDPPFTWIWHYHNRYIYIDRDPDDRPPPDDDDDDDDDDDPPPPVDPPVPLPPDDPVRVVCVVVLNDDPVNQVSFAFQLRVCVVVVVQQVSQQCPPPPNRRFGFPAWDFDFPFKGWTWGHCDVQRNHTFIKMKGWPPVVPDDQCALVDPQAFHWPPRSDWDFTAGPSRITMIITTGADFDQDADPVLVVVVVVVCVVVVHDDPDPPPQFDDQWGQRPVPSHIGGYPPPDPPDPLRRQRRRCPPVPVSNVVSVVVVVVVVPPPPLVPDPPVPLVVVVVVQCPDDPLLVQLLVCVQVVHDLLRSLVVSQCVVCVVVVNDGDPPPVSSVVSSVVSVVSVVVCVVSVVHD

pLDDT: mean 70.19, std 18.51, range [25.7, 97.12]